Protein AF-A0A2V9KE78-F1 (afdb_monomer)

Radius of gyration: 25.08 Å; Cα contacts (8 Å, |Δi|>4): 1044; chains: 1; bounding box: 70×76×64 Å

Structure (mmCIF, N/CA/C/O backbone):
data_AF-A0A2V9KE78-F1
#
_entry.id   AF-A0A2V9KE78-F1
#
loop_
_atom_site.group_PDB
_atom_site.id
_atom_site.type_symbol
_atom_site.label_atom_id
_atom_site.label_alt_id
_atom_site.label_comp_id
_atom_site.label_asym_id
_atom_site.label_entity_id
_atom_site.label_seq_id
_atom_site.pdbx_PDB_ins_code
_atom_site.Cartn_x
_atom_site.Cartn_y
_atom_site.Cartn_z
_atom_site.occupancy
_atom_site.B_iso_or_equiv
_atom_site.auth_seq_id
_atom_site.auth_comp_id
_atom_site.auth_asym_id
_atom_site.auth_atom_id
_atom_site.pdbx_PDB_model_num
ATOM 1 N N . MET A 1 1 ? -28.188 -42.901 -9.616 1.00 31.20 1 MET A N 1
ATOM 2 C CA . MET A 1 1 ? -26.751 -42.549 -9.505 1.00 31.20 1 MET A CA 1
ATOM 3 C C . MET A 1 1 ? -26.418 -41.649 -10.682 1.00 31.20 1 MET A C 1
ATOM 5 O O . MET A 1 1 ? -27.044 -41.856 -11.708 1.00 31.20 1 MET A O 1
ATOM 9 N N . TRP A 1 2 ? -25.479 -40.709 -10.528 1.00 20.84 2 TRP A N 1
ATOM 10 C CA . TRP A 1 2 ? -25.234 -39.497 -11.347 1.00 20.84 2 TRP A CA 1
ATOM 11 C C . TRP A 1 2 ? -25.947 -38.240 -10.815 1.00 20.84 2 TRP A C 1
ATOM 13 O O . TRP A 1 2 ? -26.880 -37.722 -11.412 1.00 20.84 2 TRP A O 1
ATOM 23 N N . ASN A 1 3 ? -25.471 -37.752 -9.663 1.00 21.59 3 ASN A N 1
ATOM 24 C CA . ASN A 1 3 ? -25.656 -36.365 -9.231 1.00 21.59 3 ASN A CA 1
ATOM 25 C C . ASN A 1 3 ? -24.403 -35.582 -9.642 1.00 21.59 3 ASN A C 1
ATOM 27 O O . ASN A 1 3 ? -23.376 -35.670 -8.971 1.00 21.59 3 ASN A O 1
ATOM 31 N N . ALA A 1 4 ? -24.480 -34.829 -10.738 1.00 22.44 4 ALA A N 1
ATOM 32 C CA . ALA A 1 4 ? -23.492 -33.810 -11.065 1.00 22.44 4 ALA A CA 1
ATOM 33 C C . ALA A 1 4 ? -23.776 -32.571 -10.198 1.00 22.44 4 ALA A C 1
ATOM 35 O O . ALA A 1 4 ? -24.752 -31.857 -10.424 1.00 22.44 4 ALA A O 1
ATOM 36 N N . ARG A 1 5 ? -22.961 -32.339 -9.161 1.00 25.53 5 ARG A N 1
ATOM 37 C CA . ARG A 1 5 ? -22.940 -31.061 -8.433 1.00 25.53 5 ARG A CA 1
ATOM 38 C C . ARG A 1 5 ? -22.118 -30.064 -9.251 1.00 25.53 5 ARG A C 1
ATOM 40 O O . ARG A 1 5 ? -20.962 -30.341 -9.559 1.00 25.53 5 ARG A O 1
ATOM 47 N N . LEU A 1 6 ? -22.726 -28.932 -9.610 1.00 25.61 6 LEU A N 1
ATOM 48 C CA . LEU A 1 6 ? -22.054 -27.814 -10.271 1.00 25.61 6 LEU A CA 1
ATOM 49 C C . LEU A 1 6 ? -20.880 -27.310 -9.415 1.00 25.61 6 LEU A C 1
ATOM 51 O O . LEU A 1 6 ? -21.073 -26.894 -8.275 1.00 25.61 6 LEU A O 1
ATOM 55 N N . GLN A 1 7 ? -19.681 -27.312 -9.993 1.00 30.23 7 GLN A N 1
ATOM 56 C CA . GLN A 1 7 ? -18.521 -26.564 -9.512 1.00 30.23 7 GLN A CA 1
ATOM 57 C C . GLN A 1 7 ? -18.717 -25.094 -9.914 1.00 30.23 7 GLN A C 1
ATOM 59 O O . GLN A 1 7 ? -18.706 -24.761 -11.098 1.00 30.23 7 GLN A O 1
ATOM 64 N N . GLY A 1 8 ? -18.980 -24.214 -8.948 1.00 30.48 8 GLY A N 1
ATOM 65 C CA . GLY A 1 8 ? -19.294 -22.809 -9.211 1.00 30.48 8 GLY A CA 1
ATOM 66 C C . GLY A 1 8 ? -18.047 -21.934 -9.321 1.00 30.48 8 GLY A C 1
ATOM 67 O O . GLY A 1 8 ? -17.665 -21.285 -8.356 1.00 30.48 8 GLY A O 1
ATOM 68 N N . LEU A 1 9 ? -17.427 -21.876 -10.499 1.00 34.25 9 LEU A N 1
ATOM 69 C CA . LEU A 1 9 ? -16.536 -20.774 -10.873 1.00 34.25 9 LEU A CA 1
ATOM 70 C C . LEU A 1 9 ? -17.420 -19.575 -11.257 1.00 34.25 9 LEU A C 1
ATOM 72 O O . LEU A 1 9 ? -18.091 -19.627 -12.286 1.00 34.25 9 LEU A O 1
ATOM 76 N N . VAL A 1 10 ? -17.440 -18.501 -10.465 1.00 34.41 10 VAL A N 1
ATOM 77 C CA . VAL A 1 10 ? -18.216 -17.298 -10.812 1.00 34.41 10 VAL A CA 1
ATOM 78 C C . VAL A 1 10 ? -17.265 -16.182 -11.242 1.00 34.41 10 VAL A C 1
ATOM 80 O O . VAL A 1 10 ? -16.456 -15.692 -10.455 1.00 34.41 10 VAL A O 1
ATOM 83 N N . CYS A 1 11 ? -17.352 -15.786 -12.513 1.00 32.59 11 CYS A N 1
ATOM 84 C CA . CYS A 1 11 ? -16.766 -14.543 -13.005 1.00 32.59 11 CYS A CA 1
ATOM 85 C C . CYS A 1 11 ? -17.841 -13.455 -12.890 1.00 32.59 11 CYS A C 1
ATOM 87 O O . CYS A 1 11 ? -18.810 -13.467 -13.649 1.00 32.59 11 CYS A O 1
ATOM 89 N N . CYS A 1 12 ? -17.714 -12.566 -11.904 1.00 37.28 12 CYS A N 1
ATOM 90 C CA . CYS A 1 12 ? -18.674 -11.485 -11.695 1.00 37.28 12 CYS A CA 1
ATOM 91 C C . CYS A 1 12 ? -18.270 -10.247 -12.508 1.00 37.28 12 CYS A C 1
ATOM 93 O O . CYS A 1 12 ? -17.168 -9.722 -12.349 1.00 37.28 12 CYS A O 1
ATOM 95 N N . LEU A 1 13 ? -19.189 -9.759 -13.342 1.00 32.62 13 LEU A N 1
ATOM 96 C CA . LEU A 1 13 ? -19.214 -8.387 -13.850 1.00 32.62 13 LEU A CA 1
ATOM 97 C C . LEU A 1 13 ? -20.278 -7.645 -13.029 1.00 32.62 13 LEU A C 1
ATOM 99 O O . LEU A 1 13 ? -21.457 -7.983 -13.119 1.00 32.62 13 LEU A O 1
ATOM 103 N N . GLY A 1 14 ? -19.880 -6.693 -12.185 1.00 33.16 14 GLY A N 1
ATOM 104 C CA . GLY A 1 14 ? -20.830 -5.899 -11.403 1.00 33.16 14 GLY A CA 1
ATOM 105 C C . GLY A 1 14 ? -21.524 -4.851 -12.276 1.00 33.16 14 GLY A C 1
ATOM 106 O O . GLY A 1 14 ? -20.882 -3.914 -12.730 1.00 33.16 14 GLY A O 1
ATOM 107 N N . LEU A 1 15 ? -22.833 -4.986 -12.503 1.00 29.09 15 LEU A N 1
ATOM 108 C CA . LEU A 1 15 ? -23.700 -3.919 -13.021 1.00 29.09 15 LEU A CA 1
ATOM 109 C C . LEU A 1 15 ? -24.614 -3.473 -11.877 1.00 29.09 15 LEU A C 1
ATOM 111 O O . LEU A 1 15 ? -25.487 -4.224 -11.444 1.00 29.09 15 LEU A O 1
ATOM 115 N N . ALA A 1 16 ? -24.410 -2.262 -11.361 1.00 31.33 16 ALA A N 1
ATOM 116 C CA . ALA A 1 16 ? -25.295 -1.687 -10.356 1.00 31.33 16 ALA A CA 1
ATOM 117 C C . ALA A 1 16 ? -26.621 -1.260 -11.013 1.00 31.33 16 ALA A C 1
ATOM 119 O O . ALA A 1 16 ? -26.677 -0.251 -11.710 1.00 31.33 16 ALA A O 1
ATOM 120 N N . ALA A 1 17 ? -27.700 -2.009 -10.778 1.00 25.69 17 ALA A N 1
ATOM 121 C CA . ALA A 1 17 ? -29.062 -1.550 -11.042 1.00 25.69 17 ALA A CA 1
ATOM 122 C C . ALA A 1 17 ? -29.681 -1.038 -9.731 1.00 25.69 17 ALA A C 1
ATOM 124 O O . ALA A 1 17 ? -30.037 -1.821 -8.852 1.00 25.69 17 ALA A O 1
ATOM 125 N N . LEU A 1 18 ? -29.802 0.285 -9.596 1.00 30.66 18 LEU A N 1
ATOM 126 C CA . LEU A 1 18 ? -30.592 0.945 -8.555 1.00 30.66 18 LEU A CA 1
ATOM 127 C C . LEU A 1 18 ? -31.941 1.358 -9.154 1.00 30.66 18 LEU A C 1
ATOM 129 O O . LEU A 1 18 ? -31.993 2.145 -10.097 1.00 30.66 18 LEU A O 1
ATOM 133 N N . GLN A 1 19 ? -33.038 0.853 -8.589 1.00 26.00 19 GLN A N 1
ATOM 134 C CA . GLN A 1 19 ? -34.343 1.494 -8.742 1.00 26.00 19 GLN A CA 1
ATOM 135 C C . GLN A 1 19 ? -34.369 2.768 -7.872 1.00 26.00 19 GLN A C 1
ATOM 137 O O . GLN A 1 19 ? -34.029 2.737 -6.693 1.00 26.00 19 GLN A O 1
ATOM 142 N N . ALA A 1 20 ? -34.702 3.884 -8.525 1.00 27.14 20 ALA A N 1
ATOM 143 C CA . ALA A 1 20 ? -34.668 5.291 -8.096 1.00 27.14 20 ALA A CA 1
ATOM 144 C C . ALA A 1 20 ? -35.809 5.659 -7.092 1.00 27.14 20 ALA A C 1
ATOM 146 O O . ALA A 1 20 ? -36.614 4.775 -6.798 1.00 27.14 20 ALA A O 1
ATOM 147 N N . PRO A 1 21 ? -35.991 6.930 -6.628 1.00 41.34 21 PRO A N 1
ATOM 148 C CA . PRO A 1 21 ? -35.309 8.168 -7.041 1.00 41.34 21 PRO A CA 1
ATOM 149 C C . PRO A 1 21 ? -34.905 9.143 -5.914 1.00 41.34 21 PRO A C 1
ATOM 151 O O . PRO A 1 21 ? -35.571 9.244 -4.894 1.00 41.34 21 PRO A O 1
ATOM 154 N N . LEU A 1 22 ? -33.869 9.953 -6.163 1.00 26.33 22 LEU A N 1
ATOM 155 C CA . LEU A 1 22 ? -33.847 11.394 -5.866 1.00 26.33 22 LEU A CA 1
ATOM 156 C C . LEU A 1 22 ? -32.691 12.044 -6.648 1.00 26.33 22 LEU A C 1
ATOM 158 O O . LEU A 1 22 ? -31.555 11.581 -6.634 1.00 26.33 22 LEU A O 1
ATOM 162 N N . ALA A 1 23 ? -33.055 13.074 -7.406 1.00 29.70 23 ALA A N 1
ATOM 163 C CA . ALA A 1 23 ? -32.301 13.735 -8.463 1.00 29.70 23 ALA A CA 1
ATOM 164 C C . ALA A 1 23 ? -30.890 14.202 -8.070 1.00 29.70 23 ALA A C 1
ATOM 166 O O . ALA A 1 23 ? -30.772 14.966 -7.122 1.00 29.70 23 ALA A O 1
ATOM 167 N N . HIS A 1 24 ? -29.874 13.849 -8.871 1.00 26.02 24 HIS A N 1
ATOM 168 C CA . HIS A 1 24 ? -28.640 14.622 -9.076 1.00 26.02 24 HIS A CA 1
ATOM 169 C C . HIS A 1 24 ? -28.128 14.419 -10.523 1.00 26.02 24 HIS A C 1
ATOM 171 O O . HIS A 1 24 ? -27.965 13.292 -10.972 1.00 26.02 24 HIS A O 1
ATOM 177 N N . ALA A 1 25 ? -27.962 15.550 -11.223 1.00 26.11 25 ALA A N 1
ATOM 178 C CA . ALA A 1 25 ? -27.316 15.848 -12.515 1.00 26.11 25 ALA A CA 1
ATOM 179 C C . ALA A 1 25 ? -27.168 14.751 -13.602 1.00 26.11 25 ALA A C 1
ATOM 181 O O . ALA A 1 25 ? -26.420 13.787 -13.469 1.00 26.11 25 ALA A O 1
ATOM 182 N N . ALA A 1 26 ? -27.777 15.003 -14.766 1.00 22.27 26 ALA A N 1
ATOM 183 C CA . ALA A 1 26 ? -27.528 14.274 -16.009 1.00 22.27 26 ALA A CA 1
ATOM 184 C C . ALA A 1 26 ? -26.076 14.461 -16.503 1.00 22.27 26 ALA A C 1
ATOM 186 O O . ALA A 1 26 ? -25.583 15.588 -16.539 1.00 22.27 26 ALA A O 1
ATOM 187 N N . GLY A 1 27 ? -25.426 13.369 -16.934 1.00 26.66 27 GLY A N 1
ATOM 188 C CA . GLY A 1 27 ? -24.167 13.415 -17.694 1.00 26.66 27 GLY A CA 1
ATOM 189 C C . GLY A 1 27 ? -22.901 12.849 -17.032 1.00 26.66 27 GLY A C 1
ATOM 190 O O . GLY A 1 27 ? -21.810 13.258 -17.420 1.00 26.66 27 GLY A O 1
ATOM 191 N N . ARG A 1 28 ? -22.992 11.912 -16.077 1.00 26.03 28 ARG A N 1
ATOM 192 C CA . ARG A 1 28 ? -21.839 11.080 -15.677 1.00 26.03 28 ARG A CA 1
ATOM 193 C C . ARG A 1 28 ? -22.123 9.603 -15.919 1.00 26.03 28 ARG A C 1
ATOM 195 O O . ARG A 1 28 ? -22.999 9.022 -15.289 1.00 26.03 28 ARG A O 1
ATOM 202 N N . ASP A 1 29 ? -21.347 9.025 -16.824 1.00 24.61 29 ASP A N 1
ATOM 203 C CA . ASP A 1 29 ? -21.199 7.585 -16.982 1.00 24.61 29 ASP A CA 1
ATOM 204 C C . ASP A 1 29 ? -20.238 7.095 -15.885 1.00 24.61 29 ASP A C 1
ATOM 206 O O . ASP A 1 29 ? -19.020 7.174 -16.025 1.00 24.61 29 ASP A O 1
ATOM 210 N N . LEU A 1 30 ? -20.778 6.698 -14.730 1.00 33.25 30 LEU A N 1
ATOM 211 C CA . LEU A 1 30 ? -20.028 5.968 -13.703 1.00 33.25 30 LEU A CA 1
ATOM 212 C C . LEU A 1 30 ? -20.276 4.472 -13.914 1.00 33.25 30 LEU A C 1
ATOM 214 O O . LEU A 1 30 ? -20.950 3.810 -13.126 1.00 33.25 30 LEU A O 1
ATOM 218 N N . ALA A 1 31 ? -19.757 3.936 -15.017 1.00 33.19 31 ALA A N 1
ATOM 219 C CA . ALA A 1 31 ? -19.629 2.498 -15.181 1.00 33.19 31 ALA A CA 1
ATOM 220 C C . ALA A 1 31 ? -18.600 1.990 -14.155 1.00 33.19 31 ALA A C 1
ATOM 222 O O . ALA A 1 31 ? -17.396 2.164 -14.331 1.00 33.19 31 ALA A O 1
ATOM 223 N N . LEU A 1 32 ? -19.055 1.377 -13.060 1.00 46.72 32 LEU A N 1
ATOM 224 C CA . LEU A 1 32 ? -18.167 0.700 -12.112 1.00 46.72 32 LEU A CA 1
ATOM 225 C C . LEU A 1 32 ? -17.569 -0.551 -12.787 1.00 46.72 32 LEU A C 1
ATOM 227 O O . LEU A 1 32 ? -18.169 -1.621 -12.808 1.00 46.72 32 LEU A O 1
ATOM 231 N N . THR A 1 33 ? -16.387 -0.397 -13.390 1.00 54.84 33 THR A N 1
ATOM 232 C CA . THR A 1 33 ? -15.659 -1.409 -14.182 1.00 54.84 33 THR A CA 1
ATOM 233 C C . THR A 1 33 ? -14.615 -2.200 -13.377 1.00 54.84 33 THR A C 1
ATOM 235 O O . THR A 1 33 ? -13.541 -2.504 -13.901 1.00 54.84 33 THR A O 1
ATOM 238 N N . TYR A 1 34 ? -14.858 -2.521 -12.101 1.00 68.12 34 TYR A N 1
ATOM 239 C CA . TYR A 1 34 ? -13.939 -3.385 -11.346 1.00 68.12 34 TYR A CA 1
ATOM 240 C C . TYR A 1 34 ? -14.275 -4.865 -11.555 1.00 68.12 34 TYR A C 1
ATOM 242 O O . TYR A 1 34 ? -15.405 -5.314 -11.361 1.00 68.12 34 TYR A O 1
ATOM 250 N N . ARG A 1 35 ? -13.284 -5.634 -12.020 1.00 84.75 35 ARG A N 1
ATOM 251 C CA . ARG A 1 35 ? -13.410 -7.073 -12.302 1.00 84.75 35 ARG A CA 1
ATOM 252 C C . ARG A 1 35 ? -12.697 -7.848 -11.213 1.00 84.75 35 ARG A C 1
ATOM 254 O O . ARG A 1 35 ? -11.595 -7.493 -10.817 1.00 84.75 35 ARG A O 1
ATOM 261 N N . TYR A 1 36 ? -13.287 -8.945 -10.773 1.00 92.19 36 TYR A N 1
ATOM 262 C CA . TYR A 1 36 ? -12.638 -9.847 -9.834 1.00 92.19 36 TYR A CA 1
ATOM 263 C C . TYR A 1 36 ? -13.061 -11.287 -10.099 1.00 92.19 36 TYR A C 1
ATOM 265 O O . TYR A 1 36 ? -14.061 -11.563 -10.767 1.00 92.19 36 TYR A O 1
ATOM 273 N N . ARG A 1 37 ? -12.283 -12.219 -9.561 1.00 93.62 37 ARG A N 1
ATOM 274 C CA . ARG A 1 37 ? -12.645 -13.625 -9.458 1.00 93.62 37 ARG A CA 1
ATOM 275 C C . ARG A 1 37 ? -12.768 -13.987 -7.994 1.00 93.62 37 ARG A C 1
ATOM 277 O O . ARG A 1 37 ? -11.927 -13.608 -7.183 1.00 93.62 37 ARG A O 1
ATOM 284 N N . LEU A 1 38 ? -13.827 -14.712 -7.671 1.00 96.50 38 LEU A N 1
ATOM 285 C CA . LEU A 1 38 ? -14.107 -15.165 -6.321 1.00 96.50 38 LEU A CA 1
ATOM 286 C C . LEU A 1 38 ? -14.182 -16.686 -6.318 1.00 96.50 38 LEU A C 1
ATOM 288 O O . LEU A 1 38 ? -14.845 -17.281 -7.168 1.00 96.50 38 LEU A O 1
ATOM 292 N N . TYR A 1 39 ? -13.518 -17.300 -5.350 1.00 96.06 39 TYR A N 1
ATOM 293 C CA . TYR A 1 39 ? -13.696 -18.701 -5.019 1.00 96.06 39 TYR A CA 1
ATOM 294 C C . TYR A 1 39 ? -14.404 -18.807 -3.680 1.00 96.06 39 TYR A C 1
ATOM 296 O O . TYR A 1 39 ? -13.919 -18.299 -2.667 1.00 96.06 39 TYR A O 1
ATOM 304 N N . VAL A 1 40 ? -15.558 -19.463 -3.695 1.00 96.38 40 VAL A N 1
ATOM 305 C CA . VAL A 1 40 ? -16.359 -19.739 -2.507 1.00 9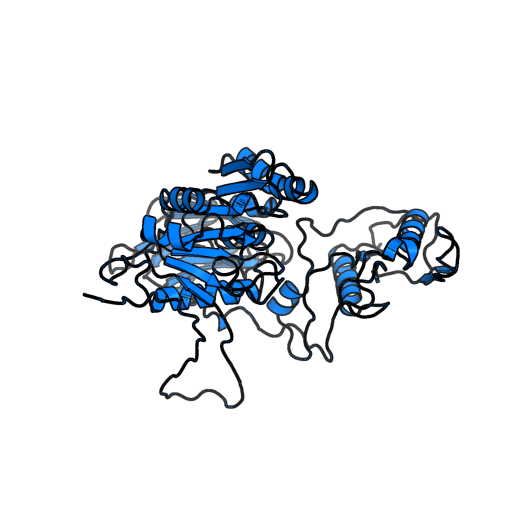6.38 40 VAL A CA 1
ATOM 306 C C . VAL A 1 40 ? -16.242 -21.239 -2.245 1.00 96.38 40 VAL A C 1
ATOM 308 O O . VAL A 1 40 ? -16.635 -22.017 -3.116 1.00 96.38 40 VAL A O 1
ATOM 311 N N . PRO A 1 41 ? -15.678 -21.660 -1.101 1.00 95.06 41 PRO A N 1
ATOM 312 C CA . PRO A 1 41 ? -15.432 -23.069 -0.839 1.00 95.06 41 PRO A CA 1
ATOM 313 C C . PRO A 1 41 ? -16.751 -23.825 -0.678 1.00 95.06 41 PRO A C 1
ATOM 315 O O . PRO A 1 41 ? -17.741 -23.265 -0.200 1.00 95.06 41 PRO A O 1
ATOM 318 N N . ALA A 1 42 ? -16.759 -25.118 -1.000 1.00 92.50 42 ALA A N 1
ATOM 319 C CA . ALA A 1 42 ? -17.974 -25.943 -0.969 1.00 92.50 42 ALA A CA 1
ATOM 320 C C . ALA A 1 42 ? -18.634 -26.026 0.422 1.00 92.50 42 ALA A C 1
ATOM 322 O O . ALA A 1 42 ? -19.816 -26.349 0.537 1.00 92.50 42 ALA A O 1
ATOM 323 N N . SER A 1 43 ? -17.871 -25.740 1.480 1.00 93.75 43 SER A N 1
ATOM 324 C CA . SER A 1 43 ? -18.354 -25.702 2.861 1.00 93.75 43 SER A CA 1
ATOM 325 C C . SER A 1 43 ? -19.141 -24.434 3.216 1.00 93.75 43 SER A C 1
ATOM 327 O O . SER A 1 43 ? -19.764 -24.400 4.275 1.00 93.75 43 SER A O 1
ATOM 329 N N . TYR A 1 44 ? -19.109 -23.386 2.386 1.00 93.94 44 TYR A N 1
ATOM 330 C CA . TYR A 1 44 ? -19.803 -22.133 2.667 1.00 93.94 44 TYR A CA 1
ATOM 331 C C . TYR A 1 44 ? -21.315 -22.256 2.442 1.00 93.94 44 TYR A C 1
ATOM 333 O O . TYR A 1 44 ? -21.780 -22.418 1.316 1.00 93.94 44 TYR A O 1
ATOM 341 N N . ASP A 1 45 ? -22.088 -22.100 3.514 1.00 93.56 45 ASP A N 1
ATOM 342 C CA . ASP A 1 45 ? -23.556 -22.152 3.512 1.00 93.56 45 ASP A CA 1
ATOM 343 C C . ASP A 1 45 ? -24.214 -20.828 3.950 1.00 93.56 45 ASP A C 1
ATOM 345 O O . ASP A 1 45 ? -25.433 -20.741 4.087 1.00 93.56 45 ASP A O 1
ATOM 349 N N . GLY A 1 46 ? -23.411 -19.791 4.209 1.00 92.62 46 GLY A N 1
ATOM 350 C CA . GLY A 1 46 ? -23.890 -18.495 4.690 1.00 92.62 46 GLY A CA 1
ATOM 351 C C . GLY A 1 46 ? -24.381 -18.478 6.143 1.00 92.62 46 GLY A C 1
ATOM 352 O O . GLY A 1 46 ? -24.873 -17.442 6.591 1.00 92.62 46 GLY A O 1
ATOM 353 N N . SER A 1 47 ? -24.231 -19.561 6.914 1.00 95.06 47 SER A N 1
ATOM 354 C CA . SER A 1 47 ? -24.687 -19.629 8.312 1.00 95.06 47 SER A CA 1
ATOM 355 C C . SER A 1 47 ? -23.766 -18.879 9.284 1.00 95.06 47 SER A C 1
ATOM 357 O O . SER A 1 47 ? -24.219 -18.335 10.295 1.00 95.06 47 SER A O 1
ATOM 359 N N . ARG A 1 48 ? -22.467 -18.788 8.968 1.00 95.69 48 ARG A N 1
ATOM 360 C CA . ARG A 1 48 ? -21.439 -18.158 9.813 1.00 95.69 48 ARG A CA 1
ATOM 361 C C . ARG A 1 48 ? -20.479 -17.270 9.012 1.00 95.69 48 ARG A C 1
ATOM 363 O O . ARG A 1 48 ? -20.317 -17.483 7.813 1.00 95.69 48 ARG A O 1
ATOM 370 N N . PRO A 1 49 ? -19.818 -16.288 9.655 1.00 97.06 49 PRO A N 1
ATOM 371 C CA . PRO A 1 49 ? -18.734 -15.543 9.023 1.00 97.06 49 PRO A CA 1
ATOM 372 C C . PRO A 1 49 ? -17.567 -16.456 8.609 1.00 97.06 49 PRO A C 1
ATOM 374 O O . PRO A 1 49 ? -17.147 -17.321 9.385 1.00 97.06 49 PRO A O 1
ATOM 377 N N . TYR A 1 50 ? -17.052 -16.264 7.394 1.00 97.94 50 TYR A N 1
ATOM 378 C CA . TYR A 1 50 ? -15.887 -16.965 6.848 1.00 97.94 50 TYR A CA 1
ATOM 379 C C . TYR A 1 50 ? -14.662 -16.043 6.784 1.00 97.94 50 TYR A C 1
ATOM 381 O O . TYR A 1 50 ? -14.819 -14.832 6.618 1.00 97.94 50 TYR A O 1
ATOM 389 N N . PRO A 1 51 ? -13.442 -16.594 6.906 1.00 98.69 51 PRO A N 1
ATOM 390 C CA . PRO A 1 51 ? -12.235 -15.858 6.557 1.00 98.69 51 PRO A CA 1
ATOM 391 C C . PRO A 1 51 ? -12.214 -15.503 5.060 1.00 98.69 51 PRO A C 1
ATOM 393 O O . PRO A 1 51 ? -12.839 -16.184 4.241 1.00 98.69 51 PRO A O 1
ATOM 396 N N . LEU A 1 52 ? -11.455 -14.464 4.713 1.00 98.81 52 LEU A N 1
ATOM 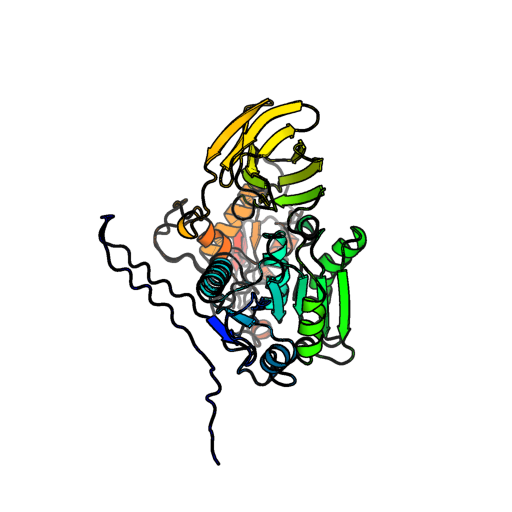397 C CA . LEU A 1 52 ? -11.225 -14.013 3.340 1.00 98.81 52 LEU A CA 1
ATOM 398 C C . LEU A 1 52 ? -9.722 -13.894 3.077 1.00 98.81 52 LEU A C 1
ATOM 400 O O . LEU A 1 52 ? -9.043 -13.151 3.777 1.00 98.81 52 LEU A O 1
ATOM 404 N N . VAL A 1 53 ? -9.214 -14.567 2.047 1.00 98.88 53 VAL A N 1
ATOM 405 C CA . VAL A 1 53 ? -7.870 -14.330 1.499 1.00 98.88 53 VAL A CA 1
ATOM 406 C C . VAL A 1 53 ? -8.007 -13.506 0.228 1.00 98.88 53 VAL A C 1
ATOM 408 O O . VAL A 1 53 ? -8.723 -13.897 -0.692 1.00 98.88 53 VAL A O 1
ATOM 411 N N . VAL A 1 54 ? -7.310 -12.377 0.156 1.00 98.69 54 VAL A N 1
ATOM 412 C CA . VAL A 1 54 ? -7.215 -11.571 -1.060 1.00 98.69 54 VAL A CA 1
ATOM 413 C C . VAL A 1 54 ? -5.878 -11.855 -1.747 1.00 98.69 54 VAL A C 1
ATOM 415 O O . VAL A 1 54 ? -4.826 -11.689 -1.134 1.00 98.69 54 VAL A O 1
ATOM 418 N N . ALA A 1 55 ? -5.923 -12.325 -2.995 1.00 98.19 55 ALA A N 1
ATOM 419 C CA . ALA A 1 55 ? -4.783 -12.811 -3.769 1.00 98.19 55 ALA A CA 1
ATOM 420 C C . ALA A 1 55 ? -4.480 -11.888 -4.965 1.00 98.19 55 ALA A C 1
ATOM 422 O O . ALA A 1 55 ? -5.212 -11.862 -5.962 1.00 98.19 55 ALA A O 1
ATOM 423 N N . LEU A 1 56 ? -3.382 -11.138 -4.860 1.00 98.12 56 LEU A N 1
ATOM 424 C CA . LEU A 1 56 ? -2.957 -10.107 -5.806 1.00 98.12 56 LEU A CA 1
ATOM 425 C C . LEU A 1 56 ? -2.032 -10.682 -6.892 1.00 98.12 56 LEU A C 1
ATOM 427 O O . LEU A 1 56 ? -0.978 -11.255 -6.594 1.00 98.12 56 LEU A O 1
ATOM 431 N N . HIS A 1 57 ? -2.412 -10.563 -8.166 1.00 95.88 57 HIS A N 1
ATOM 432 C CA . HIS A 1 57 ? -1.634 -11.097 -9.291 1.00 95.88 57 HIS A CA 1
ATOM 433 C C . HIS A 1 57 ? -0.351 -10.294 -9.597 1.00 95.88 57 HIS A C 1
ATOM 435 O O . HIS A 1 57 ? -0.183 -9.145 -9.181 1.00 95.88 57 HIS A O 1
ATOM 441 N N . GLY A 1 58 ? 0.556 -10.915 -10.363 1.00 93.38 58 GLY A N 1
ATOM 442 C CA . GLY A 1 58 ? 1.798 -10.306 -10.857 1.00 93.38 58 GLY A CA 1
ATOM 443 C C . GLY A 1 58 ? 1.596 -9.359 -12.050 1.00 93.38 58 GLY A C 1
ATOM 444 O O . GLY A 1 58 ? 0.492 -9.238 -12.572 1.00 93.38 58 GLY A O 1
ATOM 445 N N . THR A 1 59 ? 2.668 -8.711 -12.523 1.00 88.69 59 THR A N 1
ATOM 446 C CA . THR A 1 59 ? 2.626 -7.629 -13.537 1.00 88.69 59 THR A CA 1
ATOM 447 C C . THR A 1 59 ? 1.881 -7.991 -14.825 1.00 88.69 59 THR A C 1
ATOM 449 O O . THR A 1 59 ? 1.210 -7.145 -15.403 1.00 88.69 59 THR A O 1
ATOM 452 N N . THR A 1 60 ? 1.999 -9.237 -15.286 1.00 86.56 60 THR A N 1
ATOM 453 C CA . THR A 1 60 ? 1.362 -9.722 -16.524 1.00 86.56 60 THR A CA 1
ATOM 454 C C . THR A 1 60 ? 0.061 -10.487 -16.275 1.00 86.56 60 THR A C 1
ATOM 456 O O . THR A 1 60 ? -0.468 -11.109 -17.194 1.00 86.56 60 THR A O 1
ATOM 459 N N . GLY A 1 61 ? -0.403 -10.509 -15.026 1.00 90.00 61 GLY A N 1
ATOM 460 C CA . GLY A 1 61 ? -1.594 -11.230 -14.603 1.00 90.00 61 GLY A CA 1
ATOM 461 C C . GLY A 1 61 ? -2.877 -10.407 -14.685 1.00 90.00 61 GLY A C 1
ATOM 462 O O . GLY A 1 61 ? -2.902 -9.271 -15.152 1.00 90.00 61 GLY A O 1
ATOM 463 N N . ASP A 1 62 ? -3.936 -11.033 -14.197 1.00 92.19 62 ASP A N 1
ATOM 464 C CA . ASP A 1 62 ? -5.303 -10.538 -14.091 1.00 92.19 62 ASP A CA 1
ATOM 465 C C . ASP A 1 62 ? -6.031 -11.280 -12.945 1.00 92.19 62 ASP A C 1
ATOM 467 O O . ASP A 1 62 ? -5.448 -12.138 -12.268 1.00 92.19 62 ASP A O 1
ATOM 471 N N . GLN A 1 63 ? -7.332 -11.032 -12.774 1.00 93.75 63 GLN A N 1
ATOM 472 C CA . GLN A 1 63 ? -8.167 -11.697 -11.767 1.00 93.75 63 GLN A CA 1
ATOM 473 C C . GLN A 1 63 ? -8.232 -13.232 -11.906 1.00 93.75 63 GLN A C 1
ATOM 475 O O . GLN A 1 63 ? -8.654 -13.933 -10.990 1.00 93.75 63 GLN A O 1
ATOM 480 N N . ASN A 1 64 ? -7.856 -13.795 -13.058 1.00 93.19 64 ASN A N 1
ATOM 481 C CA . ASN A 1 64 ? -7.892 -15.236 -13.305 1.00 93.19 64 ASN A CA 1
ATOM 482 C C . ASN A 1 64 ? -6.585 -15.938 -12.949 1.00 93.19 64 ASN A C 1
ATOM 484 O O . ASN A 1 64 ? -6.556 -17.168 -12.904 1.00 93.19 64 ASN A O 1
ATOM 488 N N . THR A 1 65 ? -5.511 -15.189 -12.705 1.00 94.25 65 THR A N 1
ATOM 489 C CA . THR A 1 65 ? -4.149 -15.728 -12.647 1.00 94.25 65 THR A CA 1
ATOM 490 C C . THR A 1 65 ? -4.001 -16.852 -11.621 1.00 94.25 65 THR A C 1
ATOM 492 O O . THR A 1 65 ? -3.565 -17.940 -11.988 1.00 94.25 65 THR A O 1
ATOM 495 N N . PHE A 1 66 ? -4.474 -16.660 -10.388 1.00 94.31 66 PHE A N 1
ATOM 496 C CA . PHE A 1 66 ? -4.399 -17.683 -9.332 1.00 94.31 66 PHE A CA 1
ATOM 497 C C . PHE A 1 66 ? -5.262 -18.931 -9.572 1.00 94.31 66 PHE A C 1
ATOM 499 O O . PHE A 1 66 ? -5.146 -19.911 -8.842 1.00 94.31 66 PHE A O 1
ATOM 506 N N . PHE A 1 67 ? -6.133 -18.908 -10.579 1.00 92.31 67 PHE A N 1
ATOM 507 C CA . PHE A 1 67 ? -7.134 -19.948 -10.796 1.00 92.31 67 PHE A CA 1
ATOM 508 C C . PHE A 1 67 ? -7.109 -20.572 -12.195 1.00 92.31 67 PHE A C 1
ATOM 510 O O . PHE A 1 67 ? -7.843 -21.525 -12.448 1.00 92.31 67 PHE A O 1
ATOM 517 N N . ALA A 1 68 ? -6.344 -20.009 -13.127 1.00 90.94 68 ALA A N 1
ATOM 518 C CA . ALA A 1 68 ? -6.298 -20.468 -14.512 1.00 90.94 68 ALA A CA 1
ATOM 519 C C . ALA A 1 68 ? -4.885 -20.494 -15.103 1.00 90.94 68 ALA A C 1
ATOM 521 O O . ALA A 1 68 ? -4.676 -21.163 -16.111 1.00 90.94 68 ALA A O 1
ATOM 522 N N . ASN A 1 69 ? -3.910 -19.794 -14.514 1.00 91.94 69 ASN A N 1
ATOM 523 C CA . ASN A 1 69 ? -2.554 -19.785 -15.048 1.00 91.94 69 ASN A CA 1
ATOM 524 C C . ASN A 1 69 ? -1.803 -21.058 -14.611 1.00 91.94 69 ASN A C 1
ATOM 526 O O . ASN A 1 69 ? -1.568 -21.218 -13.414 1.00 91.94 69 ASN A O 1
ATOM 530 N N . PRO A 1 70 ? -1.343 -21.922 -15.538 1.00 90.75 70 PRO A N 1
ATOM 531 C CA . PRO A 1 70 ? -0.695 -23.190 -15.192 1.00 90.75 70 PRO A CA 1
ATOM 532 C C . PRO A 1 70 ? 0.503 -23.062 -14.243 1.00 90.75 70 PRO A C 1
ATOM 534 O O . PRO A 1 70 ? 0.746 -23.966 -13.450 1.00 90.75 70 PRO A O 1
ATOM 537 N N . LYS A 1 71 ? 1.220 -21.928 -14.261 1.00 89.44 71 LYS A N 1
ATOM 538 C CA . LYS A 1 71 ? 2.354 -21.680 -13.352 1.00 89.44 71 LYS A CA 1
ATOM 539 C C . LYS A 1 71 ? 1.950 -21.591 -11.872 1.00 89.44 71 LYS A C 1
ATOM 541 O O . LYS A 1 71 ? 2.804 -21.751 -11.013 1.00 89.44 71 LYS A O 1
ATOM 546 N N . TYR A 1 72 ? 0.673 -21.336 -11.587 1.00 89.94 72 TYR A N 1
ATOM 547 C CA . TYR A 1 72 ? 0.109 -21.170 -10.240 1.00 89.94 72 TYR A CA 1
ATOM 548 C C . TYR A 1 72 ? -0.722 -22.384 -9.802 1.00 89.94 72 TYR A C 1
ATOM 550 O O . TYR A 1 72 ? -1.220 -22.421 -8.682 1.00 89.94 72 TYR A O 1
ATOM 558 N N . LEU A 1 73 ? -0.911 -23.372 -10.682 1.00 85.94 73 LEU A N 1
ATOM 559 C CA . LEU A 1 73 ? -1.826 -24.496 -10.458 1.00 85.94 73 LEU A CA 1
ATOM 560 C C . LEU A 1 73 ? -1.114 -25.788 -10.035 1.00 85.94 73 LEU A C 1
ATOM 562 O O . LEU A 1 73 ? -1.730 -26.848 -10.059 1.00 85.94 73 LEU A O 1
ATOM 566 N N . ILE A 1 74 ? 0.159 -25.708 -9.626 1.00 79.06 74 ILE A N 1
ATOM 567 C CA . ILE A 1 74 ? 0.888 -26.852 -9.048 1.00 79.06 74 ILE A CA 1
ATOM 568 C C . ILE A 1 74 ? 0.191 -27.303 -7.756 1.00 79.06 74 ILE A C 1
ATOM 570 O O . ILE A 1 74 ? -0.126 -28.479 -7.605 1.00 79.06 74 ILE A O 1
ATOM 574 N N . GLN A 1 75 ? -0.105 -26.352 -6.866 1.00 81.62 75 GLN A N 1
ATOM 575 C CA . GLN A 1 75 ? -1.008 -26.523 -5.729 1.00 81.62 75 GLN A CA 1
ATOM 576 C C . GLN A 1 75 ? -1.992 -25.347 -5.713 1.00 81.62 75 GLN A C 1
ATOM 578 O O . GLN A 1 75 ? -1.660 -24.269 -5.214 1.00 81.62 75 GLN A O 1
ATOM 583 N N . PRO A 1 76 ? -3.179 -25.510 -6.325 1.00 86.31 76 PRO A N 1
ATOM 584 C CA . PRO A 1 76 ? -4.099 -24.405 -6.540 1.00 86.31 76 PRO A CA 1
ATOM 585 C C . PRO A 1 76 ? -4.585 -23.795 -5.226 1.00 86.31 76 PRO A C 1
ATOM 587 O O . PRO A 1 76 ? -5.032 -24.507 -4.328 1.00 86.31 76 PRO A O 1
ATOM 590 N N . ILE A 1 77 ? -4.640 -22.463 -5.166 1.00 93.12 77 ILE A N 1
ATOM 591 C CA . ILE A 1 77 ? -5.235 -21.747 -4.027 1.00 93.12 77 ILE A CA 1
ATOM 592 C C . ILE A 1 77 ? -6.704 -22.150 -3.786 1.00 93.12 77 ILE A C 1
ATOM 594 O O . ILE A 1 77 ? -7.183 -22.091 -2.662 1.00 93.12 77 ILE A O 1
ATOM 598 N N . ALA A 1 78 ? -7.411 -22.602 -4.828 1.00 92.12 78 ALA A N 1
ATOM 599 C CA . ALA A 1 78 ? -8.767 -23.142 -4.731 1.00 92.12 78 ALA A CA 1
ATOM 600 C C . ALA A 1 78 ? -8.841 -24.433 -3.895 1.00 92.12 78 ALA A C 1
ATOM 602 O O . ALA A 1 78 ? -9.773 -24.602 -3.117 1.00 92.12 78 ALA A O 1
ATOM 603 N N . ALA A 1 79 ? -7.843 -25.317 -4.007 1.00 92.31 79 ALA A N 1
ATOM 604 C CA . ALA A 1 79 ? -7.790 -26.532 -3.196 1.00 92.31 79 ALA A CA 1
ATOM 605 C C . ALA A 1 79 ? -7.545 -26.184 -1.720 1.00 92.31 79 ALA A C 1
ATOM 607 O O . ALA A 1 79 ? -8.264 -26.664 -0.850 1.00 92.31 79 ALA A O 1
ATOM 608 N N . ALA A 1 80 ? -6.615 -25.259 -1.451 1.00 94.88 80 ALA A N 1
ATOM 609 C CA . ALA A 1 80 ? -6.400 -24.720 -0.107 1.00 94.88 80 ALA A CA 1
ATOM 610 C C . ALA A 1 80 ? -7.662 -24.039 0.457 1.00 94.88 80 ALA A C 1
ATOM 612 O O . ALA A 1 80 ? -7.948 -24.123 1.650 1.00 94.88 80 ALA A O 1
ATOM 613 N N . ALA A 1 81 ? -8.441 -23.377 -0.401 1.00 94.81 81 ALA A N 1
ATOM 614 C CA . ALA A 1 81 ? -9.682 -22.728 -0.010 1.00 94.81 81 ALA A CA 1
ATOM 615 C C . ALA A 1 81 ? -10.746 -23.722 0.478 1.00 94.81 81 ALA A C 1
ATOM 617 O O . ALA A 1 81 ? -11.391 -23.470 1.499 1.00 94.81 81 ALA A O 1
ATOM 618 N N . ASP A 1 82 ? -10.908 -24.849 -0.221 1.00 95.56 82 ASP A N 1
ATOM 619 C CA . ASP A 1 82 ? -11.814 -25.923 0.193 1.00 95.56 82 ASP A CA 1
ATOM 620 C C . ASP A 1 82 ? -11.333 -26.634 1.459 1.00 95.56 82 ASP A C 1
ATOM 622 O O . ASP A 1 82 ? -12.132 -26.805 2.382 1.00 95.56 82 ASP A O 1
ATOM 626 N N . GLU A 1 83 ? -10.044 -26.986 1.519 1.00 96.31 83 GLU A N 1
ATOM 627 C CA . GLU A 1 83 ? -9.400 -27.649 2.665 1.00 96.31 83 GLU A CA 1
ATOM 628 C C . GLU A 1 83 ? -9.651 -26.869 3.965 1.00 96.31 83 GLU A C 1
ATOM 630 O O . GLU A 1 83 ? -10.088 -27.421 4.975 1.00 96.31 83 GLU A O 1
ATOM 635 N N . HIS A 1 84 ? -9.437 -25.550 3.920 1.00 96.81 84 HIS A N 1
ATOM 636 C CA . HIS A 1 84 ? -9.460 -24.698 5.109 1.00 96.81 84 HIS A CA 1
ATOM 637 C C . HIS A 1 84 ? -10.768 -23.927 5.319 1.00 96.81 84 HIS A C 1
ATOM 639 O O . HIS A 1 84 ? -10.921 -23.213 6.316 1.00 96.81 84 HIS A O 1
ATOM 645 N N . GLY A 1 85 ? -11.724 -24.042 4.394 1.00 96.44 85 GLY A N 1
ATOM 646 C C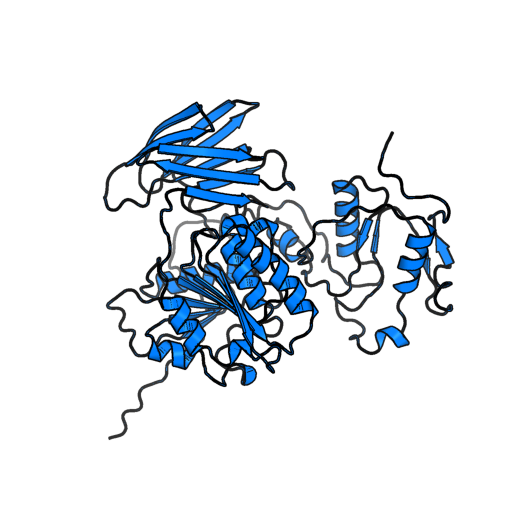A . GLY A 1 85 ? -12.990 -23.313 4.450 1.00 96.44 85 GLY A CA 1
ATOM 647 C C . GLY A 1 85 ? -12.791 -21.795 4.470 1.00 96.44 85 GLY A C 1
ATOM 648 O O . GLY A 1 85 ? -13.243 -21.114 5.396 1.00 96.44 85 GLY A O 1
ATOM 649 N N . VAL A 1 86 ? -12.117 -21.265 3.449 1.00 98.12 86 VAL A N 1
ATOM 650 C CA . VAL A 1 86 ? -11.830 -19.833 3.281 1.00 98.12 86 VAL A CA 1
ATOM 651 C C . VAL A 1 86 ? -12.282 -19.331 1.914 1.00 98.12 86 VAL A C 1
ATOM 653 O O . VAL A 1 86 ? -12.154 -20.030 0.916 1.00 98.12 86 VAL A O 1
ATOM 656 N N . ILE A 1 87 ? -12.836 -18.119 1.861 1.00 98.38 87 ILE A N 1
ATOM 657 C CA . ILE A 1 87 ? -13.181 -17.468 0.591 1.00 98.38 87 ILE A CA 1
ATOM 658 C C . ILE A 1 87 ? -11.915 -16.825 0.018 1.00 98.38 87 ILE A C 1
ATOM 660 O O . ILE A 1 87 ? -11.155 -16.203 0.759 1.00 98.38 87 ILE A O 1
ATOM 664 N N . VAL A 1 88 ? -11.695 -16.943 -1.292 1.00 98.38 88 VAL A N 1
ATOM 665 C CA . VAL A 1 88 ? -10.547 -16.325 -1.975 1.00 98.38 88 VAL A CA 1
ATOM 666 C C . VAL A 1 88 ? -11.030 -15.302 -2.992 1.00 98.38 88 VAL A C 1
ATOM 668 O O . VAL A 1 88 ? -11.750 -15.649 -3.926 1.00 98.38 88 VAL A O 1
ATOM 671 N N . LEU A 1 89 ? -10.598 -14.054 -2.843 1.00 97.75 89 LEU A N 1
ATOM 672 C CA . LEU A 1 89 ? -10.837 -12.964 -3.786 1.00 97.75 89 LEU A CA 1
ATOM 673 C C . LEU A 1 89 ? -9.556 -12.669 -4.571 1.00 97.75 89 LEU A C 1
ATOM 675 O O . LEU A 1 89 ? -8.519 -12.423 -3.973 1.00 97.75 89 LEU A O 1
ATOM 679 N N . SER A 1 90 ? -9.625 -12.618 -5.898 1.00 96.94 90 SER A N 1
ATOM 680 C CA . SER A 1 90 ? -8.547 -12.105 -6.750 1.00 96.94 90 SER A CA 1
ATOM 681 C C . SER A 1 90 ? -9.082 -10.951 -7.603 1.00 96.94 90 SER A C 1
ATOM 683 O O . SER A 1 90 ? -9.861 -11.200 -8.523 1.00 96.94 90 SER A O 1
ATOM 685 N N . PRO A 1 91 ? -8.761 -9.685 -7.281 1.00 94.62 91 PRO A N 1
ATOM 686 C CA . PRO A 1 91 ? -9.178 -8.529 -8.079 1.00 94.62 91 PRO A CA 1
ATOM 687 C C . PRO A 1 91 ? -8.365 -8.392 -9.378 1.00 94.62 91 PRO A C 1
ATOM 689 O O . PRO A 1 91 ? -7.325 -9.030 -9.535 1.00 94.62 91 PRO A O 1
ATOM 692 N N . TYR A 1 92 ? -8.827 -7.553 -10.310 1.00 90.31 92 TYR A N 1
ATOM 693 C CA . TYR A 1 92 ? -8.140 -7.269 -11.577 1.00 90.31 92 TYR A CA 1
ATOM 694 C C . TYR A 1 92 ? -7.029 -6.222 -11.441 1.00 90.31 92 TYR A C 1
ATOM 696 O O . TYR A 1 92 ? -6.127 -6.187 -12.274 1.00 90.31 92 TYR A O 1
ATOM 704 N N . GLY A 1 93 ? -7.104 -5.308 -10.468 1.00 84.31 93 GLY A N 1
ATOM 705 C CA . GLY A 1 93 ? -6.017 -4.365 -10.155 1.00 84.31 93 GLY A CA 1
ATOM 706 C C . GLY A 1 93 ? -5.652 -3.390 -11.286 1.00 84.31 93 GLY A C 1
ATOM 707 O O . GLY A 1 93 ? -4.671 -2.655 -11.185 1.00 84.31 93 GLY A O 1
ATOM 708 N N . ARG A 1 94 ? -6.437 -3.376 -12.373 1.00 82.81 94 ARG A N 1
ATOM 709 C CA . ARG A 1 94 ? -6.284 -2.535 -13.572 1.00 82.81 94 ARG A CA 1
ATOM 710 C C . ARG A 1 94 ? -4.908 -2.634 -14.248 1.00 82.81 94 ARG A C 1
ATOM 712 O O . ARG A 1 94 ? -4.427 -1.651 -14.818 1.00 82.81 94 ARG A O 1
ATOM 719 N N . GLY A 1 95 ? -4.330 -3.839 -14.266 1.00 81.50 95 GLY A N 1
ATOM 720 C CA . GLY A 1 95 ? -3.085 -4.153 -14.975 1.00 81.50 95 GLY A CA 1
ATOM 721 C C . GLY A 1 95 ? -1.824 -3.870 -14.142 1.00 81.50 95 GLY A C 1
ATOM 722 O O . GLY A 1 95 ? -1.833 -4.094 -12.932 1.00 81.50 95 GLY A O 1
ATOM 723 N N . PRO A 1 96 ? -0.714 -3.407 -14.750 1.00 80.75 96 PRO A N 1
ATOM 724 C CA . PRO A 1 96 ? 0.581 -3.288 -14.078 1.00 80.75 96 PRO A CA 1
ATOM 725 C C . PRO A 1 96 ? 0.709 -2.011 -13.217 1.00 80.75 96 PRO A C 1
ATOM 727 O O . PRO A 1 96 ? 1.636 -1.230 -13.405 1.00 80.75 96 PRO A O 1
ATOM 730 N N . ARG A 1 97 ? -0.228 -1.774 -12.287 1.00 78.31 97 ARG A N 1
ATOM 731 C CA . ARG A 1 97 ? -0.298 -0.549 -11.453 1.00 78.31 97 ARG A CA 1
ATOM 732 C C . ARG A 1 97 ? 0.310 -0.687 -10.056 1.00 78.31 97 ARG A C 1
ATOM 734 O O . ARG A 1 97 ? 0.116 0.183 -9.215 1.00 78.31 97 ARG A O 1
ATOM 741 N N . GLU A 1 98 ? 0.991 -1.800 -9.776 1.00 82.94 98 GLU A N 1
ATOM 742 C CA . GLU A 1 98 ? 1.582 -2.101 -8.458 1.00 82.94 98 GLU A CA 1
ATOM 743 C C . GLU A 1 98 ? 0.590 -2.000 -7.284 1.00 82.94 98 GLU A C 1
ATOM 745 O O . GLU A 1 98 ? 0.995 -1.777 -6.145 1.00 82.94 98 GLU A O 1
ATOM 750 N N . TRP A 1 99 ? -0.708 -2.185 -7.561 1.00 88.44 99 TRP A N 1
ATOM 751 C CA . TRP A 1 99 ? -1.787 -2.098 -6.571 1.00 88.44 99 TRP A CA 1
ATOM 752 C C . TRP A 1 99 ? -1.873 -0.735 -5.874 1.00 88.44 99 TRP A C 1
ATOM 754 O O . TRP A 1 99 ? -2.146 -0.666 -4.680 1.00 88.44 99 TRP A O 1
ATOM 764 N N . ARG A 1 100 ? -1.637 0.342 -6.634 1.00 82.06 100 ARG A N 1
ATOM 765 C CA . ARG A 1 100 ? -1.733 1.743 -6.197 1.00 82.06 100 ARG A CA 1
ATOM 766 C C . ARG A 1 100 ? -2.861 2.472 -6.907 1.00 82.06 100 ARG A C 1
ATOM 768 O O . ARG A 1 100 ? -3.313 2.014 -7.959 1.00 82.06 100 ARG A O 1
ATOM 775 N N . GLY A 1 101 ? -3.283 3.605 -6.345 1.00 78.25 101 GLY A N 1
ATOM 776 C CA . GLY A 1 101 ? -4.212 4.535 -6.988 1.00 78.25 101 GLY A CA 1
ATOM 777 C C . GLY A 1 101 ? -5.456 3.818 -7.505 1.00 78.25 101 GLY A C 1
ATOM 778 O O . GLY A 1 101 ? -6.209 3.232 -6.728 1.00 78.25 101 GLY A O 1
ATOM 779 N N . THR A 1 102 ? -5.658 3.790 -8.822 1.00 78.06 102 THR A N 1
ATOM 780 C CA . THR A 1 102 ? -6.830 3.105 -9.394 1.00 78.06 102 THR A CA 1
ATOM 781 C C . THR A 1 102 ? -6.825 1.583 -9.217 1.00 78.06 102 THR A C 1
ATOM 783 O O . THR A 1 102 ? -7.904 0.992 -9.193 1.00 78.06 102 THR A O 1
ATOM 786 N N . GLY A 1 103 ? -5.665 0.933 -9.086 1.00 83.00 103 GLY A N 1
ATOM 787 C CA . GLY A 1 103 ? -5.569 -0.500 -8.778 1.00 83.00 103 GLY A CA 1
ATOM 788 C C . GLY A 1 103 ? -5.872 -0.821 -7.309 1.00 83.00 103 GLY A C 1
ATOM 789 O O . GLY A 1 103 ? -6.453 -1.861 -7.011 1.00 83.00 103 GLY A O 1
ATOM 790 N N . GLU A 1 104 ? -5.529 0.093 -6.401 1.00 85.94 104 GLU A N 1
ATOM 791 C CA . GLU A 1 104 ? -5.883 0.017 -4.977 1.00 85.94 104 GLU A CA 1
ATOM 792 C C . GLU A 1 104 ? -7.389 0.240 -4.760 1.00 85.94 104 GLU A C 1
ATOM 794 O O . GLU A 1 104 ? -8.038 -0.496 -4.018 1.00 85.94 104 GLU A O 1
ATOM 799 N N . LEU A 1 105 ? -7.968 1.210 -5.472 1.00 80.38 105 LEU A N 1
ATOM 800 C CA . LEU A 1 105 ? -9.415 1.432 -5.512 1.00 80.38 105 LEU A CA 1
ATOM 801 C C . LEU A 1 105 ? -10.172 0.170 -5.950 1.00 80.38 105 LEU A C 1
ATOM 803 O O . LEU A 1 105 ? -11.091 -0.257 -5.260 1.00 80.38 105 LEU A O 1
ATOM 807 N N . ASP A 1 106 ? -9.737 -0.467 -7.043 1.00 83.88 106 ASP A N 1
ATOM 808 C CA . ASP A 1 106 ? -10.329 -1.704 -7.585 1.00 83.88 106 ASP A CA 1
ATOM 809 C C . ASP A 1 106 ? -10.344 -2.839 -6.543 1.00 83.88 106 ASP A C 1
ATOM 811 O O . ASP A 1 106 ? -11.328 -3.568 -6.399 1.00 83.88 106 ASP A O 1
ATOM 815 N N . LEU A 1 107 ? -9.258 -2.955 -5.771 1.00 89.94 107 LEU A N 1
ATOM 816 C CA . LEU A 1 107 ? -9.143 -3.888 -4.653 1.00 89.94 107 LEU A CA 1
ATOM 817 C C . LEU A 1 107 ? -10.198 -3.602 -3.573 1.00 89.94 107 LEU A C 1
ATOM 819 O O . LEU A 1 107 ? -10.914 -4.521 -3.167 1.00 89.94 107 LEU A O 1
ATOM 823 N N . PHE A 1 108 ? -10.315 -2.355 -3.111 1.00 88.62 108 PHE A N 1
ATOM 824 C CA . PHE A 1 108 ? -11.264 -2.007 -2.050 1.00 88.62 108 PHE A CA 1
ATOM 825 C C . PHE A 1 108 ? -12.722 -2.087 -2.494 1.00 88.62 108 PHE A C 1
ATOM 827 O O . PHE A 1 108 ? -13.563 -2.535 -1.714 1.00 88.62 108 PHE A O 1
ATOM 834 N N . GLU A 1 109 ? -13.020 -1.731 -3.742 1.00 83.62 109 GLU A N 1
ATOM 835 C CA . GLU A 1 109 ? -14.339 -1.909 -4.347 1.00 83.62 109 GLU A CA 1
ATOM 836 C C . GLU A 1 109 ? -14.733 -3.394 -4.384 1.00 83.62 109 GLU A C 1
ATOM 838 O O . GLU A 1 109 ? -15.803 -3.772 -3.897 1.00 83.62 109 GLU A O 1
ATOM 843 N N . ALA A 1 110 ? -13.833 -4.265 -4.855 1.00 87.69 110 ALA A N 1
ATOM 844 C CA . ALA A 1 110 ? -14.066 -5.707 -4.874 1.00 87.69 110 ALA A CA 1
ATOM 845 C C . ALA A 1 110 ? -14.240 -6.285 -3.457 1.00 87.69 110 ALA A C 1
ATOM 847 O O . ALA A 1 110 ? -15.136 -7.097 -3.216 1.00 87.69 110 ALA A O 1
ATOM 848 N N . MET A 1 111 ? -13.428 -5.848 -2.488 1.00 91.81 111 MET A N 1
ATOM 849 C CA . MET A 1 111 ? -13.575 -6.257 -1.088 1.00 91.81 111 MET A CA 1
ATOM 850 C C . MET A 1 111 ? -14.908 -5.796 -0.488 1.00 91.81 111 MET A C 1
ATOM 852 O O . MET A 1 111 ? -15.552 -6.565 0.229 1.00 91.81 111 MET A O 1
ATOM 856 N N . ALA A 1 112 ? -15.336 -4.562 -0.761 1.00 87.00 112 ALA A N 1
ATOM 857 C CA . ALA A 1 112 ? -16.605 -4.028 -0.278 1.00 87.00 112 ALA A CA 1
ATOM 858 C C . ALA A 1 112 ? -17.795 -4.821 -0.837 1.00 87.00 112 ALA A C 1
ATOM 860 O O . ALA A 1 112 ? -18.700 -5.178 -0.078 1.00 87.00 112 ALA A O 1
ATOM 861 N N . GLU A 1 113 ? -17.765 -5.161 -2.126 1.00 85.88 113 GLU A N 1
ATOM 862 C CA . GLU A 1 113 ? -18.803 -5.976 -2.758 1.00 85.88 113 GLU A CA 1
ATOM 863 C C . GLU A 1 113 ? -18.845 -7.398 -2.180 1.00 85.88 113 GLU A C 1
ATOM 865 O O . GLU A 1 113 ? -19.911 -7.888 -1.801 1.00 85.88 113 GLU A O 1
ATOM 870 N N . VAL A 1 114 ? -17.689 -8.043 -1.986 1.00 88.56 114 VAL A N 1
ATOM 871 C CA . VAL A 1 114 ? -17.633 -9.365 -1.339 1.00 88.56 114 VAL A CA 1
ATOM 872 C C . VAL A 1 114 ? -18.181 -9.313 0.089 1.00 88.56 114 VAL A C 1
ATOM 874 O O . VAL A 1 114 ? -18.935 -10.197 0.481 1.00 88.56 114 VAL A O 1
ATOM 877 N N . ARG A 1 115 ? -17.871 -8.272 0.870 1.00 88.81 115 ARG A N 1
ATOM 878 C CA . ARG A 1 115 ? -18.379 -8.125 2.249 1.00 88.81 115 ARG A CA 1
ATOM 879 C C . ARG A 1 115 ? -19.875 -7.817 2.321 1.00 88.81 115 ARG A C 1
ATOM 881 O O . ARG A 1 115 ? -20.492 -8.097 3.346 1.00 88.81 115 ARG A O 1
ATOM 888 N N . ARG A 1 116 ? -20.457 -7.239 1.267 1.00 88.75 116 ARG A N 1
ATOM 889 C CA . ARG A 1 116 ? -21.912 -7.057 1.135 1.00 88.75 116 ARG A CA 1
ATOM 890 C C . ARG A 1 116 ? -22.615 -8.368 0.799 1.00 88.75 116 ARG A C 1
ATOM 892 O O . ARG A 1 116 ? -23.679 -8.642 1.345 1.00 88.75 116 ARG A O 1
ATOM 899 N N . SER A 1 117 ? -22.012 -9.155 -0.086 1.00 89.62 117 SER A N 1
ATOM 900 C CA . SER A 1 117 ? -22.622 -10.359 -0.654 1.00 89.62 117 SER A CA 1
ATOM 901 C C . SER A 1 117 ? -22.360 -11.627 0.170 1.00 89.62 117 SER A C 1
ATOM 903 O O . SER A 1 117 ? -23.136 -12.577 0.100 1.00 89.62 117 SER A O 1
ATOM 905 N N . TYR A 1 118 ? -21.311 -11.640 0.998 1.00 92.81 118 TYR A N 1
ATOM 906 C CA . TYR A 1 118 ? -20.903 -12.787 1.808 1.00 92.81 118 TYR A CA 1
ATOM 907 C C . TYR A 1 118 ? -20.652 -12.382 3.261 1.00 92.81 118 TYR A C 1
ATOM 909 O O . TYR A 1 118 ? -20.084 -11.334 3.564 1.00 92.81 118 TYR A O 1
ATOM 917 N N . ARG A 1 119 ? -21.026 -13.262 4.195 1.00 96.75 119 ARG A N 1
ATOM 918 C CA . ARG A 1 119 ? -20.659 -13.131 5.614 1.00 96.75 119 ARG A CA 1
ATOM 919 C C . ARG A 1 119 ? -19.152 -13.339 5.786 1.00 96.75 119 ARG A C 1
ATOM 921 O O . ARG A 1 119 ? -18.707 -14.474 5.933 1.00 96.75 119 ARG A O 1
ATOM 928 N N . ILE A 1 120 ? -18.385 -12.255 5.793 1.00 97.62 120 ILE A N 1
ATOM 929 C CA . ILE A 1 120 ? -16.937 -12.265 6.045 1.00 97.62 120 ILE A CA 1
ATOM 930 C C . ILE A 1 120 ? -16.652 -11.888 7.504 1.00 97.62 120 ILE A C 1
ATOM 932 O O . ILE A 1 120 ? -17.242 -10.943 8.028 1.00 97.62 120 ILE A O 1
ATOM 936 N N . ASP A 1 121 ? -15.750 -12.616 8.164 1.00 97.69 121 ASP A N 1
ATOM 937 C CA . ASP A 1 121 ? -15.220 -12.246 9.482 1.00 97.69 121 ASP A CA 1
ATOM 938 C C . ASP A 1 121 ? -14.223 -11.078 9.314 1.00 97.69 121 ASP A C 1
ATOM 940 O O . ASP A 1 121 ? -13.163 -11.271 8.711 1.00 97.69 121 ASP A O 1
ATOM 944 N N . PRO A 1 122 ? -14.526 -9.865 9.820 1.00 94.25 122 PRO A N 1
ATOM 945 C CA . PRO A 1 122 ? -13.673 -8.690 9.632 1.00 94.25 122 PRO A CA 1
ATOM 946 C C . PRO A 1 122 ? -12.318 -8.800 10.343 1.00 94.25 122 PRO A C 1
ATOM 948 O O . PRO A 1 122 ? -11.418 -8.023 10.040 1.00 94.25 122 PRO A O 1
ATOM 951 N N . ASP A 1 123 ? -12.151 -9.746 11.270 1.00 97.50 123 ASP A N 1
ATOM 952 C CA . ASP A 1 123 ? -10.878 -9.985 11.953 1.00 97.50 123 ASP A CA 1
ATOM 953 C C . ASP A 1 123 ? -10.085 -11.142 11.331 1.00 97.50 123 ASP A C 1
ATOM 955 O O . ASP A 1 123 ? -9.056 -11.547 11.876 1.00 97.50 123 ASP A O 1
ATOM 959 N N . ARG A 1 124 ? -10.561 -11.686 10.205 1.00 98.56 124 ARG A N 1
ATOM 960 C CA . ARG A 1 124 ? -9.923 -12.768 9.444 1.00 98.56 124 ARG A CA 1
ATOM 961 C C . ARG A 1 124 ? -9.916 -12.459 7.946 1.00 98.56 124 ARG A C 1
ATOM 963 O O . ARG A 1 124 ? -10.325 -13.278 7.122 1.00 98.56 124 ARG A O 1
ATOM 970 N N . VAL A 1 125 ? -9.469 -11.253 7.616 1.00 98.69 125 VAL A N 1
ATOM 971 C CA . VAL A 1 125 ? -9.157 -10.834 6.247 1.00 98.69 125 VAL A CA 1
ATOM 972 C C . VAL A 1 125 ? -7.642 -10.858 6.084 1.00 98.69 125 VAL A C 1
ATOM 974 O O . VAL A 1 125 ? -6.924 -10.298 6.907 1.00 98.69 125 VAL A O 1
ATOM 977 N N . TYR A 1 126 ? -7.155 -11.519 5.046 1.00 98.88 126 TYR A N 1
ATOM 978 C CA . TYR A 1 126 ? -5.738 -11.778 4.814 1.00 98.88 126 TYR A CA 1
ATOM 979 C C . TYR A 1 126 ? -5.334 -11.300 3.428 1.00 98.88 126 TYR A C 1
ATOM 981 O O . TYR A 1 126 ? -6.162 -11.280 2.515 1.00 98.88 126 TYR A O 1
ATOM 989 N N . LEU A 1 127 ? -4.058 -10.967 3.261 1.00 98.56 127 LEU A N 1
ATOM 990 C CA . LEU A 1 127 ? -3.530 -10.471 1.996 1.00 98.56 127 LEU A CA 1
ATOM 991 C C . LEU A 1 127 ? -2.319 -11.292 1.553 1.00 98.56 127 LEU A C 1
ATOM 993 O O . LEU A 1 127 ? -1.413 -11.575 2.333 1.00 98.56 127 LEU A O 1
ATOM 997 N N . THR A 1 128 ? -2.298 -11.691 0.291 1.00 98.69 128 THR A N 1
ATOM 998 C CA . THR A 1 128 ? -1.154 -12.352 -0.338 1.00 98.69 128 THR A CA 1
ATOM 999 C C . THR A 1 128 ? -1.087 -11.963 -1.805 1.00 98.69 128 THR A C 1
ATOM 1001 O O . THR A 1 128 ? -2.055 -11.476 -2.386 1.00 98.69 128 THR A O 1
ATOM 1004 N N . GLY A 1 129 ? 0.053 -12.193 -2.437 1.00 97.69 129 GLY A N 1
ATOM 1005 C CA . GLY A 1 129 ? 0.205 -11.918 -3.851 1.00 97.69 129 GLY A CA 1
ATOM 1006 C C . GLY A 1 129 ? 1.583 -12.271 -4.359 1.00 97.69 129 GLY A C 1
ATOM 1007 O O . GLY A 1 129 ? 2.517 -12.435 -3.579 1.00 97.69 129 GLY A O 1
ATOM 1008 N N . HIS A 1 130 ? 1.700 -12.375 -5.679 1.00 97.12 130 HIS A N 1
ATOM 1009 C CA . HIS A 1 130 ? 2.926 -12.797 -6.353 1.00 97.12 130 HIS A CA 1
ATOM 1010 C C . HIS A 1 130 ? 3.561 -11.664 -7.154 1.00 97.12 130 HIS A C 1
ATOM 1012 O O . HIS A 1 130 ? 2.864 -10.968 -7.893 1.00 97.12 130 HIS A O 1
ATOM 1018 N N . SER A 1 131 ? 4.885 -11.507 -7.065 1.00 94.88 131 SER A N 1
ATOM 1019 C CA . SER A 1 131 ? 5.653 -10.533 -7.852 1.00 94.88 131 SER A CA 1
ATOM 1020 C C . SER A 1 131 ? 5.196 -9.096 -7.564 1.00 94.88 131 SER A C 1
ATOM 1022 O O . SER A 1 131 ? 5.265 -8.655 -6.417 1.00 94.88 131 SER A O 1
ATOM 1024 N N . MET A 1 132 ? 4.646 -8.387 -8.557 1.00 93.25 132 MET A N 1
ATOM 1025 C CA . MET A 1 132 ? 3.900 -7.132 -8.359 1.00 93.25 132 MET A CA 1
ATOM 1026 C C . MET A 1 132 ? 2.864 -7.235 -7.232 1.00 93.25 132 MET A C 1
ATOM 1028 O O . MET A 1 132 ? 2.745 -6.329 -6.418 1.00 93.25 132 MET A O 1
ATOM 1032 N N . GLY A 1 133 ? 2.119 -8.339 -7.157 1.00 96.06 133 GLY A N 1
ATOM 1033 C CA . GLY A 1 133 ? 1.148 -8.578 -6.094 1.00 96.06 133 GLY A CA 1
ATOM 1034 C C . GLY A 1 133 ? 1.780 -8.848 -4.734 1.00 96.06 133 GLY A C 1
ATOM 1035 O O . GLY A 1 133 ? 1.169 -8.546 -3.714 1.00 96.06 133 GLY A O 1
ATOM 1036 N N . GLY A 1 134 ? 3.012 -9.360 -4.692 1.00 96.31 134 GLY A N 1
ATOM 1037 C CA . GLY A 1 134 ? 3.780 -9.488 -3.454 1.00 96.31 134 GLY A CA 1
ATOM 1038 C C . GLY A 1 134 ? 4.167 -8.110 -2.921 1.00 96.31 134 GLY A C 1
ATOM 1039 O O . GLY A 1 134 ? 3.837 -7.762 -1.788 1.00 96.31 134 GLY A O 1
ATOM 1040 N N . THR A 1 135 ? 4.773 -7.281 -3.774 1.00 94.06 135 THR A N 1
ATOM 1041 C CA . THR A 1 135 ? 5.056 -5.872 -3.465 1.00 94.06 135 THR A CA 1
ATOM 1042 C C . THR A 1 135 ? 3.778 -5.124 -3.059 1.00 94.06 135 THR A C 1
ATOM 1044 O O . THR A 1 135 ? 3.758 -4.437 -2.038 1.00 94.06 135 THR A O 1
ATOM 1047 N N . GLY A 1 136 ? 2.697 -5.296 -3.825 1.00 94.75 136 GLY A N 1
ATOM 1048 C CA . GLY A 1 136 ? 1.388 -4.693 -3.580 1.00 94.75 136 GLY A CA 1
ATOM 1049 C C . GLY A 1 136 ? 0.762 -5.125 -2.256 1.00 94.75 136 GLY A C 1
ATOM 1050 O O . GLY A 1 136 ? 0.172 -4.302 -1.568 1.00 94.75 136 GLY A O 1
ATOM 1051 N N . SER A 1 137 ? 0.959 -6.380 -1.840 1.00 97.38 137 SER A N 1
ATOM 1052 C CA . SER A 1 137 ? 0.455 -6.872 -0.551 1.00 97.38 137 SER A CA 1
ATOM 1053 C C . SER A 1 137 ? 1.059 -6.091 0.617 1.00 97.38 137 SER A C 1
ATOM 1055 O O . SER A 1 137 ? 0.347 -5.666 1.519 1.00 97.38 137 SER A O 1
ATOM 1057 N N . ALA A 1 138 ? 2.371 -5.846 0.578 1.00 95.62 138 ALA A N 1
ATOM 1058 C CA . ALA A 1 138 ? 3.029 -5.016 1.584 1.00 95.62 138 ALA A CA 1
ATOM 1059 C C . ALA A 1 138 ? 2.644 -3.535 1.454 1.00 95.62 138 ALA A C 1
ATOM 1061 O O . ALA A 1 138 ? 2.417 -2.878 2.462 1.00 95.62 138 ALA A O 1
ATOM 1062 N N . HIS A 1 139 ? 2.538 -3.016 0.225 1.00 93.38 139 HIS A N 1
ATOM 1063 C CA . HIS A 1 139 ? 2.113 -1.637 -0.028 1.00 93.38 139 HIS A CA 1
ATOM 1064 C C . HIS A 1 139 ? 0.749 -1.330 0.595 1.00 93.38 139 HIS A C 1
ATOM 1066 O O . HIS A 1 139 ? 0.618 -0.343 1.314 1.00 93.38 139 HIS A O 1
ATOM 1072 N N . VAL A 1 140 ? -0.250 -2.167 0.314 1.00 94.50 140 VAL A N 1
ATOM 1073 C CA . VAL A 1 140 ? -1.622 -1.968 0.781 1.00 94.50 140 VAL A CA 1
ATOM 1074 C C . VAL A 1 140 ? -1.685 -2.091 2.300 1.00 94.50 140 VAL A C 1
ATOM 1076 O O . VAL A 1 140 ? -2.248 -1.220 2.951 1.00 94.50 140 VAL A O 1
ATOM 1079 N N . ASP A 1 141 ? -1.072 -3.114 2.898 1.00 96.06 141 ASP A N 1
ATOM 1080 C CA . ASP A 1 141 ? -1.104 -3.255 4.358 1.00 96.06 141 ASP A CA 1
ATOM 1081 C C . ASP A 1 141 ? -0.410 -2.092 5.075 1.00 96.06 141 ASP A C 1
ATOM 1083 O O . ASP A 1 141 ? -0.945 -1.546 6.034 1.00 96.06 141 ASP A O 1
ATOM 1087 N N . PHE A 1 142 ? 0.739 -1.635 4.573 1.00 95.31 142 PHE A N 1
ATOM 1088 C CA . PHE A 1 142 ? 1.432 -0.499 5.175 1.00 95.31 142 PHE A CA 1
ATOM 1089 C C . PHE A 1 142 ? 0.601 0.785 5.152 1.00 95.31 142 PHE A C 1
ATOM 1091 O O . PHE A 1 142 ? 0.723 1.597 6.065 1.00 95.31 142 PHE A O 1
ATOM 1098 N N . HIS A 1 143 ? -0.252 0.976 4.148 1.00 93.31 143 HIS A N 1
ATOM 1099 C CA . HIS A 1 143 ? -1.159 2.121 4.082 1.00 93.31 143 HIS A CA 1
ATOM 1100 C C . HIS A 1 143 ? -2.469 1.916 4.849 1.00 93.31 143 HIS A C 1
ATOM 1102 O O . HIS A 1 143 ? -3.114 2.899 5.205 1.00 93.31 143 HIS A O 1
ATOM 1108 N N . HIS A 1 144 ? -2.838 0.666 5.135 1.00 93.44 144 HIS A N 1
ATOM 1109 C CA . HIS A 1 144 ? -4.084 0.295 5.809 1.00 93.44 144 HIS A CA 1
ATOM 1110 C C . HIS A 1 144 ? -3.839 -0.771 6.896 1.00 93.44 144 HIS A C 1
ATOM 1112 O O . HIS A 1 144 ? -4.392 -1.877 6.827 1.00 93.44 144 HIS A O 1
ATOM 1118 N N . PRO A 1 145 ? -3.015 -0.460 7.921 1.00 93.94 145 PRO A N 1
ATOM 1119 C CA . PRO A 1 145 ? -2.502 -1.441 8.892 1.00 93.94 145 PRO A CA 1
ATOM 1120 C C . PRO A 1 145 ? -3.568 -1.970 9.867 1.00 93.94 145 PRO A C 1
ATOM 1122 O O . PRO A 1 145 ? -3.294 -2.761 10.774 1.00 93.94 145 PRO A O 1
ATOM 1125 N N . ASP A 1 146 ? -4.799 -1.492 9.724 1.00 92.62 146 ASP A N 1
ATOM 1126 C CA . ASP A 1 146 ? -5.969 -1.821 10.517 1.00 92.62 146 ASP A CA 1
ATOM 1127 C C . ASP A 1 146 ? -6.965 -2.723 9.777 1.00 92.62 146 ASP A C 1
ATOM 1129 O O . ASP A 1 146 ? -8.017 -3.028 10.343 1.00 92.62 146 ASP A O 1
ATOM 1133 N N . LEU A 1 147 ? -6.661 -3.181 8.555 1.00 93.19 147 LEU A N 1
ATOM 1134 C CA . LEU A 1 147 ? -7.574 -4.007 7.754 1.00 93.19 147 LEU A CA 1
ATOM 1135 C C . LEU A 1 147 ? -7.263 -5.506 7.779 1.00 93.19 147 LEU A C 1
ATOM 1137 O O . LEU A 1 147 ? -8.200 -6.309 7.751 1.00 93.19 147 LEU A O 1
ATOM 1141 N N . PHE A 1 148 ? -5.990 -5.896 7.842 1.00 97.69 148 PHE A N 1
ATOM 1142 C CA . PHE A 1 148 ? -5.580 -7.287 7.636 1.00 97.69 148 PHE A CA 1
ATOM 1143 C C . PHE A 1 148 ? -5.131 -7.973 8.927 1.00 97.69 148 PHE A C 1
ATOM 1145 O O . PHE A 1 148 ? -4.592 -7.368 9.850 1.00 97.69 148 PHE A O 1
ATOM 1152 N N . ALA A 1 149 ? -5.390 -9.275 8.999 1.00 98.62 149 ALA A N 1
ATOM 1153 C CA . ALA A 1 149 ? -5.005 -10.133 10.109 1.00 98.62 149 ALA A CA 1
ATOM 1154 C C . ALA A 1 149 ? -3.582 -10.688 9.969 1.00 98.62 149 ALA A C 1
ATOM 1156 O O . ALA A 1 149 ? -2.938 -10.940 10.983 1.00 98.62 149 ALA A O 1
ATOM 1157 N N . ALA A 1 150 ? -3.120 -10.902 8.735 1.00 98.88 150 ALA A N 1
ATOM 1158 C CA . ALA A 1 150 ? -1.754 -11.275 8.378 1.00 98.88 150 ALA A CA 1
ATOM 1159 C C . ALA A 1 150 ? -1.538 -11.087 6.869 1.00 98.88 150 ALA A C 1
ATOM 1161 O O . ALA A 1 150 ? -2.501 -11.103 6.089 1.00 98.88 150 ALA A O 1
ATOM 1162 N N . VAL A 1 151 ? -0.271 -10.952 6.470 1.00 98.81 151 VAL A N 1
ATOM 1163 C CA . VAL A 1 151 ? 0.136 -10.715 5.081 1.00 98.81 151 VAL A CA 1
ATOM 1164 C C . VAL A 1 151 ? 1.242 -11.686 4.671 1.00 98.81 151 VAL A C 1
ATOM 1166 O O . VAL A 1 151 ? 2.225 -11.864 5.391 1.00 98.81 151 VAL A O 1
ATOM 1169 N N . ALA A 1 152 ? 1.114 -12.299 3.494 1.00 98.69 152 ALA A N 1
ATOM 1170 C CA . ALA A 1 152 ? 2.119 -13.203 2.935 1.00 98.69 152 ALA A CA 1
ATOM 1171 C C . ALA A 1 152 ? 2.574 -12.750 1.533 1.00 98.69 152 ALA A C 1
ATOM 1173 O O . ALA A 1 152 ? 2.002 -13.192 0.532 1.00 98.69 152 ALA A O 1
ATOM 1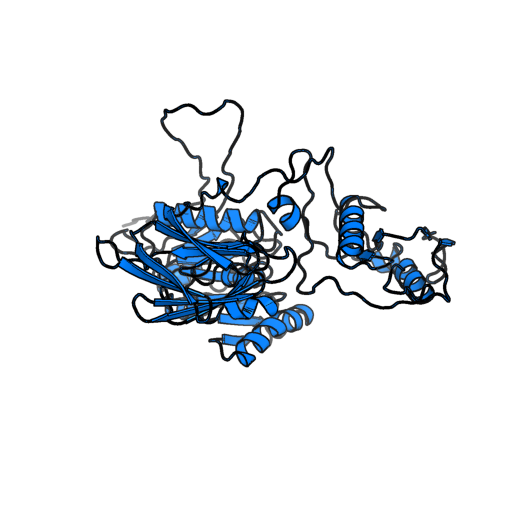174 N N . PRO A 1 153 ? 3.569 -11.848 1.426 1.00 98.25 153 PRO A N 1
ATOM 1175 C CA . PRO A 1 153 ? 4.122 -11.427 0.140 1.00 98.25 153 PRO A CA 1
ATOM 1176 C C . PRO A 1 153 ? 4.977 -12.527 -0.511 1.00 98.25 153 PRO A C 1
ATOM 1178 O O . PRO A 1 153 ? 5.907 -13.048 0.113 1.00 98.25 153 PRO A O 1
ATOM 1181 N N . LEU A 1 154 ? 4.704 -12.849 -1.779 1.00 97.69 154 LEU A N 1
ATOM 1182 C CA . LEU A 1 154 ? 5.389 -13.902 -2.535 1.00 97.69 154 LEU A CA 1
ATOM 1183 C C . LEU A 1 154 ? 6.207 -13.295 -3.683 1.00 97.69 154 LEU A C 1
ATOM 1185 O O . LEU A 1 154 ? 5.668 -12.578 -4.525 1.00 97.69 154 LEU A O 1
ATOM 1189 N N . ALA A 1 155 ? 7.498 -13.618 -3.754 1.00 96.19 155 ALA A N 1
ATOM 1190 C CA . ALA A 1 155 ? 8.424 -13.159 -4.797 1.00 96.19 155 ALA A CA 1
ATOM 1191 C C . ALA A 1 155 ? 8.393 -11.633 -5.036 1.00 96.19 155 ALA A C 1
ATOM 1193 O O . ALA A 1 155 ? 8.480 -11.175 -6.176 1.00 96.19 155 ALA A O 1
ATOM 1194 N N . SER A 1 156 ? 8.216 -10.845 -3.970 1.00 93.56 156 SER A N 1
ATOM 1195 C CA . SER A 1 156 ? 8.157 -9.384 -4.049 1.00 93.56 156 SER A CA 1
ATOM 1196 C C . SER A 1 156 ? 9.426 -8.804 -4.659 1.00 93.56 156 SER A C 1
ATOM 1198 O O . SER A 1 156 ? 10.527 -9.325 -4.470 1.00 93.56 156 SER A O 1
ATOM 1200 N N . ALA A 1 157 ? 9.274 -7.693 -5.376 1.00 85.81 157 ALA A N 1
ATOM 1201 C CA . ALA A 1 157 ? 10.415 -7.046 -6.000 1.00 85.81 157 ALA A CA 1
ATOM 1202 C C . ALA A 1 157 ? 11.136 -6.067 -5.074 1.00 85.81 157 ALA A C 1
ATOM 1204 O O . ALA A 1 157 ? 12.352 -5.911 -5.164 1.00 85.81 157 ALA A O 1
ATOM 1205 N N . PHE A 1 158 ? 10.380 -5.402 -4.204 1.00 85.25 158 PHE A N 1
ATOM 1206 C CA . PHE A 1 158 ? 10.880 -4.430 -3.243 1.00 85.25 158 PHE A CA 1
ATOM 1207 C C . PHE A 1 158 ? 9.910 -4.271 -2.070 1.00 85.25 158 PHE A C 1
ATOM 1209 O O . PHE A 1 158 ? 8.820 -4.846 -2.060 1.00 85.25 158 PHE A O 1
ATOM 1216 N N . SER A 1 159 ? 10.328 -3.495 -1.072 1.00 87.00 159 SER A N 1
ATOM 1217 C CA . SER A 1 159 ? 9.516 -3.102 0.078 1.00 87.00 159 SER A CA 1
ATOM 1218 C C . SER A 1 159 ? 9.640 -1.596 0.354 1.00 87.00 159 SER A C 1
ATOM 1220 O O . SER A 1 159 ? 10.383 -0.892 -0.327 1.00 87.00 159 SER A O 1
ATOM 1222 N N . PHE A 1 160 ? 8.909 -1.098 1.354 1.00 89.19 160 PHE A N 1
ATOM 1223 C CA . PHE A 1 160 ? 8.813 0.325 1.710 1.00 89.19 160 PHE A CA 1
ATOM 1224 C C . PHE A 1 160 ? 9.311 0.546 3.146 1.00 89.19 160 PHE A C 1
ATOM 1226 O O . PHE A 1 160 ? 8.505 0.680 4.069 1.00 89.19 160 PHE A O 1
ATOM 1233 N N . PRO A 1 161 ? 10.636 0.552 3.388 1.00 90.88 161 PRO A N 1
ATOM 1234 C CA . PRO A 1 161 ? 11.195 0.571 4.743 1.00 90.88 161 PRO A CA 1
ATOM 1235 C C . PRO A 1 161 ? 10.736 1.763 5.596 1.00 90.88 161 PRO A C 1
ATOM 1237 O O . PRO A 1 161 ? 10.657 1.649 6.820 1.00 90.88 161 PRO A O 1
ATOM 1240 N N . TRP A 1 162 ? 10.407 2.902 4.981 1.00 89.94 162 TRP A N 1
ATOM 1241 C CA . TRP A 1 162 ? 9.913 4.079 5.701 1.00 89.94 162 TRP A CA 1
ATOM 1242 C C . TRP A 1 162 ? 8.466 3.935 6.196 1.00 89.94 162 TRP A C 1
ATOM 1244 O O . TRP A 1 162 ? 8.111 4.600 7.164 1.00 89.94 162 TRP A O 1
ATOM 1254 N N . LEU A 1 163 ? 7.666 3.044 5.599 1.00 93.56 163 LEU A N 1
ATOM 1255 C CA . LEU A 1 163 ? 6.295 2.739 6.027 1.00 93.56 163 LEU A CA 1
ATOM 1256 C C . LEU A 1 163 ? 6.197 1.530 6.959 1.00 93.56 163 LEU A C 1
ATOM 1258 O O . LEU A 1 163 ? 5.156 1.310 7.569 1.00 93.56 163 LEU A O 1
ATOM 1262 N N . VAL A 1 164 ? 7.284 0.770 7.132 1.00 95.12 164 VAL A N 1
ATOM 1263 C CA . VAL A 1 164 ? 7.317 -0.386 8.040 1.00 95.12 164 VAL A CA 1
ATOM 1264 C C . VAL A 1 164 ? 6.775 -0.090 9.445 1.00 95.12 164 VAL A C 1
ATOM 1266 O O . VAL A 1 164 ? 6.116 -0.988 9.966 1.00 95.12 164 VAL A O 1
ATOM 1269 N N . PRO A 1 165 ? 6.971 1.096 10.075 1.00 94.75 165 PRO A N 1
ATOM 1270 C CA . PRO A 1 165 ? 6.361 1.396 11.376 1.00 94.75 165 PRO A CA 1
ATOM 1271 C C . PRO A 1 165 ? 4.856 1.095 11.466 1.00 94.75 165 PRO A C 1
ATOM 1273 O O . PRO A 1 165 ? 4.387 0.714 12.538 1.00 94.75 165 PRO A O 1
ATOM 1276 N N . ASN A 1 166 ? 4.136 1.192 10.346 1.00 96.44 166 ASN A N 1
ATOM 1277 C CA . ASN A 1 166 ? 2.693 0.982 10.249 1.00 96.44 166 ASN A CA 1
ATOM 1278 C C . ASN A 1 166 ? 2.320 -0.490 10.497 1.00 96.44 166 ASN A C 1
ATOM 1280 O O . ASN A 1 166 ? 1.295 -0.772 11.106 1.00 96.44 166 ASN A O 1
ATOM 1284 N N . ALA A 1 167 ? 3.190 -1.433 10.126 1.00 95.00 167 ALA A N 1
ATOM 1285 C CA . ALA A 1 167 ? 2.937 -2.875 10.184 1.00 95.00 167 ALA A CA 1
ATOM 1286 C C . ALA A 1 167 ? 3.117 -3.511 11.576 1.00 95.00 167 ALA A C 1
ATOM 1288 O O . ALA A 1 167 ? 3.160 -4.733 11.704 1.00 95.00 167 ALA A O 1
ATOM 1289 N N . ARG A 1 168 ? 3.254 -2.710 12.642 1.00 95.75 168 ARG A N 1
ATOM 1290 C CA . ARG A 1 168 ? 3.619 -3.184 13.992 1.00 95.75 168 ARG A CA 1
ATOM 1291 C C . ARG A 1 168 ? 2.781 -4.361 14.501 1.00 95.75 168 ARG A C 1
ATOM 1293 O O . ARG A 1 168 ? 3.311 -5.216 15.209 1.00 95.75 168 ARG A O 1
ATOM 1300 N N . HIS A 1 169 ? 1.487 -4.375 14.187 1.00 97.12 169 HIS A N 1
ATOM 1301 C CA . HIS A 1 169 ? 0.529 -5.359 14.706 1.00 97.12 169 HIS A CA 1
ATOM 1302 C C . HIS A 1 169 ? 0.097 -6.404 13.680 1.00 97.12 169 HIS A C 1
ATOM 1304 O O . HIS A 1 169 ? -0.782 -7.211 13.979 1.00 97.12 169 HIS A O 1
ATOM 1310 N N . VAL A 1 170 ? 0.703 -6.404 12.494 1.00 98.25 170 VAL A N 1
ATOM 1311 C CA . VAL A 1 170 ? 0.349 -7.314 11.406 1.00 98.25 170 VAL A CA 1
ATOM 1312 C C . VAL A 1 170 ? 1.487 -8.316 11.212 1.00 98.25 170 VAL A C 1
ATOM 1314 O O . VAL A 1 170 ? 2.610 -7.914 10.913 1.00 98.25 170 VAL A O 1
ATOM 1317 N N . PRO A 1 171 ? 1.250 -9.626 11.397 1.00 98.56 171 PRO A N 1
ATOM 1318 C CA . PRO A 1 171 ? 2.225 -10.657 11.068 1.00 98.56 171 PRO A CA 1
ATOM 1319 C C . PRO A 1 171 ? 2.514 -10.720 9.565 1.00 98.56 171 PRO A C 1
ATOM 1321 O O . PRO A 1 171 ? 1.590 -10.819 8.755 1.00 98.56 171 PRO A O 1
ATOM 1324 N N . PHE A 1 172 ? 3.798 -10.741 9.204 1.00 98.69 172 PHE A N 1
ATOM 1325 C CA . PHE A 1 172 ? 4.268 -10.896 7.826 1.00 98.69 172 PHE A CA 1
ATOM 1326 C C . PHE A 1 172 ? 5.026 -12.207 7.619 1.00 98.69 172 PHE A C 1
ATOM 1328 O O . PHE A 1 172 ? 5.944 -12.519 8.380 1.00 98.69 172 PHE A O 1
ATOM 1335 N N . TRP A 1 173 ? 4.727 -12.918 6.530 1.00 98.62 173 TRP A N 1
ATOM 1336 C CA . TRP A 1 173 ? 5.567 -14.001 6.016 1.00 98.62 173 TRP A CA 1
ATOM 1337 C C . TRP A 1 173 ? 5.990 -13.726 4.575 1.00 98.62 173 TRP A C 1
ATOM 1339 O O . TRP A 1 173 ? 5.248 -13.951 3.625 1.00 98.62 173 TRP A O 1
ATOM 1349 N N . TRP A 1 174 ? 7.217 -13.243 4.418 1.00 98.12 174 TRP A N 1
ATOM 1350 C CA . TRP A 1 174 ? 7.837 -12.989 3.124 1.00 98.12 174 TRP A CA 1
ATOM 1351 C C . TRP A 1 174 ? 8.450 -14.275 2.570 1.00 98.12 174 TRP A C 1
ATOM 1353 O O . TRP A 1 174 ? 9.237 -14.932 3.260 1.00 98.12 174 TRP A O 1
ATOM 1363 N N . ILE A 1 175 ? 8.125 -14.622 1.324 1.00 98.00 175 ILE A N 1
ATOM 1364 C CA . ILE A 1 175 ? 8.591 -15.857 0.681 1.00 98.00 175 ILE A CA 1
ATOM 1365 C C . ILE A 1 175 ? 9.234 -15.528 -0.667 1.00 98.00 175 ILE A C 1
ATOM 1367 O O . ILE A 1 175 ? 8.599 -14.927 -1.530 1.00 98.00 175 ILE A O 1
ATOM 1371 N N . ALA A 1 176 ? 10.483 -15.941 -0.871 1.00 97.06 176 ALA A N 1
ATOM 1372 C CA . ALA A 1 176 ? 11.239 -15.715 -2.104 1.00 97.06 176 ALA A CA 1
ATOM 1373 C C . ALA A 1 176 ? 11.824 -17.024 -2.654 1.00 97.06 176 ALA A C 1
ATOM 1375 O O . ALA A 1 176 ? 12.140 -17.936 -1.890 1.00 97.06 176 ALA A O 1
ATOM 1376 N N . GLY A 1 177 ? 11.990 -17.118 -3.974 1.00 97.00 177 GLY A N 1
ATOM 1377 C CA . GLY A 1 177 ? 12.773 -18.186 -4.600 1.00 97.00 177 GLY A CA 1
ATOM 1378 C C . GLY A 1 177 ? 14.271 -17.911 -4.459 1.00 97.00 177 GLY A C 1
ATOM 1379 O O . GLY A 1 177 ? 14.704 -16.780 -4.670 1.00 97.00 177 GLY A O 1
ATOM 1380 N N . GLY A 1 178 ? 15.062 -18.914 -4.082 1.00 96.31 178 GLY A N 1
ATOM 1381 C CA . GLY A 1 178 ? 16.514 -18.785 -3.912 1.00 96.31 178 GLY A CA 1
ATOM 1382 C C . GLY A 1 178 ? 17.271 -18.521 -5.216 1.00 96.31 178 GLY A C 1
ATOM 1383 O O . GLY A 1 178 ? 18.275 -17.816 -5.190 1.00 96.31 178 GLY A O 1
ATOM 1384 N N . ASP A 1 179 ? 16.741 -18.993 -6.346 1.00 96.81 179 ASP A N 1
ATOM 1385 C CA . ASP A 1 179 ? 17.332 -18.827 -7.682 1.00 96.81 179 ASP A CA 1
ATOM 1386 C C . ASP A 1 179 ? 16.655 -17.686 -8.468 1.00 96.81 179 ASP A C 1
ATOM 1388 O O . ASP A 1 179 ? 16.808 -17.558 -9.685 1.00 96.81 179 ASP A O 1
ATOM 1392 N N . ASP A 1 180 ? 15.856 -16.859 -7.787 1.00 94.38 180 ASP A N 1
ATOM 1393 C CA . ASP A 1 180 ? 15.250 -15.672 -8.383 1.00 94.38 180 ASP A CA 1
ATOM 1394 C C . ASP A 1 180 ? 16.297 -14.570 -8.645 1.00 94.38 180 ASP A C 1
ATOM 1396 O O . ASP A 1 180 ? 17.423 -14.600 -8.145 1.00 94.38 180 ASP A O 1
ATOM 1400 N N . LYS A 1 181 ? 15.941 -13.566 -9.453 1.00 88.50 181 LYS A N 1
ATOM 1401 C CA . LYS A 1 181 ? 16.862 -12.486 -9.823 1.00 88.50 181 LYS A CA 1
ATOM 1402 C C . LYS A 1 181 ? 17.329 -11.726 -8.569 1.00 88.50 181 LYS A C 1
ATOM 1404 O O . LYS A 1 181 ? 16.473 -11.265 -7.810 1.00 88.50 181 LYS A O 1
ATOM 1409 N N . PRO A 1 182 ? 18.641 -11.441 -8.417 1.00 85.19 182 PRO A N 1
ATOM 1410 C CA . PRO A 1 182 ? 19.186 -10.768 -7.229 1.00 85.19 182 PRO A CA 1
ATOM 1411 C C . PRO A 1 182 ? 18.507 -9.439 -6.870 1.00 85.19 182 PRO A C 1
ATOM 1413 O O . PRO A 1 182 ? 18.432 -9.067 -5.700 1.00 85.19 182 PRO A O 1
ATOM 1416 N N . LEU A 1 183 ? 17.980 -8.725 -7.873 1.00 80.81 183 LEU A N 1
ATOM 1417 C CA . LEU A 1 183 ? 17.269 -7.464 -7.667 1.00 80.81 183 LEU A CA 1
ATOM 1418 C C . LEU A 1 183 ? 16.027 -7.620 -6.769 1.00 80.81 183 LEU A C 1
ATOM 1420 O O . LEU A 1 183 ? 15.742 -6.723 -5.981 1.00 80.81 183 LEU A O 1
ATOM 1424 N N . PHE A 1 184 ? 15.319 -8.752 -6.849 1.00 85.25 184 PHE A N 1
ATOM 1425 C CA . PHE A 1 184 ? 14.117 -9.009 -6.054 1.00 85.25 184 PHE A CA 1
ATOM 1426 C C . PHE A 1 184 ? 14.455 -9.329 -4.595 1.00 85.25 184 PHE A C 1
ATOM 1428 O O . PHE A 1 184 ? 13.747 -8.910 -3.676 1.00 85.25 184 PHE A O 1
ATOM 1435 N N . HIS A 1 185 ? 15.581 -10.015 -4.367 1.00 88.00 185 HIS A N 1
ATOM 1436 C CA . HIS A 1 185 ? 16.094 -10.259 -3.019 1.00 88.00 185 HIS A CA 1
ATOM 1437 C C . HIS A 1 185 ? 16.489 -8.943 -2.354 1.00 88.00 185 HIS A C 1
ATOM 1439 O O . HIS A 1 185 ? 15.990 -8.630 -1.276 1.00 88.00 185 HIS A O 1
ATOM 1445 N N . ALA A 1 186 ? 17.328 -8.146 -3.022 1.00 86.44 186 ALA A N 1
ATOM 1446 C CA . ALA A 1 186 ? 17.839 -6.894 -2.470 1.00 86.44 186 ALA A CA 1
ATOM 1447 C C . ALA A 1 186 ? 16.711 -5.918 -2.103 1.00 86.44 186 ALA A C 1
ATOM 1449 O O . ALA A 1 186 ? 16.717 -5.362 -1.007 1.00 86.44 186 ALA A O 1
ATOM 1450 N N . GLY A 1 187 ? 15.718 -5.745 -2.982 1.00 83.94 187 GLY A N 1
ATOM 1451 C CA . GLY A 1 187 ? 14.592 -4.856 -2.708 1.00 83.94 187 GLY A CA 1
ATOM 1452 C C . GLY A 1 187 ? 13.716 -5.340 -1.548 1.00 83.94 187 GLY A C 1
ATOM 1453 O O . GLY A 1 187 ? 13.286 -4.532 -0.724 1.00 83.94 187 GLY A O 1
ATOM 1454 N N . THR A 1 188 ? 13.423 -6.642 -1.477 1.00 90.19 188 THR A N 1
ATOM 1455 C CA . THR A 1 188 ? 12.583 -7.213 -0.410 1.00 90.19 188 THR A CA 1
ATOM 1456 C C . THR A 1 188 ? 13.252 -7.094 0.958 1.00 90.19 188 THR A C 1
ATOM 1458 O O . THR A 1 188 ? 12.597 -6.723 1.939 1.00 90.19 188 THR A O 1
ATOM 1461 N N . MET A 1 189 ? 14.563 -7.348 1.023 1.00 92.88 189 MET A N 1
ATOM 1462 C CA . MET A 1 189 ? 15.306 -7.337 2.284 1.00 92.88 189 MET A CA 1
ATOM 1463 C C . MET A 1 189 ? 15.300 -5.970 2.975 1.00 92.88 189 MET A C 1
ATOM 1465 O O . MET A 1 189 ? 15.248 -5.937 4.198 1.00 92.88 189 MET A O 1
ATOM 1469 N N . LEU A 1 190 ? 15.201 -4.853 2.240 1.00 89.69 190 LEU A N 1
ATOM 1470 C CA . LEU A 1 190 ? 15.078 -3.514 2.841 1.00 89.69 190 LEU A CA 1
ATOM 1471 C C . LEU A 1 190 ? 13.925 -3.418 3.856 1.00 89.69 190 LEU A C 1
ATOM 1473 O O . LEU A 1 190 ? 14.068 -2.806 4.915 1.00 89.69 190 LEU A O 1
ATOM 1477 N N . GLY A 1 191 ? 12.776 -4.024 3.544 1.00 91.94 191 GLY A N 1
ATOM 1478 C CA . GLY A 1 191 ? 11.622 -4.046 4.444 1.00 91.94 191 GLY A CA 1
ATOM 1479 C C . GLY A 1 191 ? 11.745 -5.097 5.539 1.00 91.94 191 GLY A C 1
ATOM 1480 O O . GLY A 1 191 ? 11.447 -4.806 6.697 1.00 91.94 191 GLY A O 1
ATOM 1481 N N . VAL A 1 192 ? 12.212 -6.299 5.185 1.00 95.94 192 VAL A N 1
ATOM 1482 C CA . VAL A 1 192 ? 12.403 -7.410 6.132 1.00 95.94 192 VAL A CA 1
ATOM 1483 C C . VAL A 1 192 ? 13.391 -7.021 7.232 1.00 95.94 192 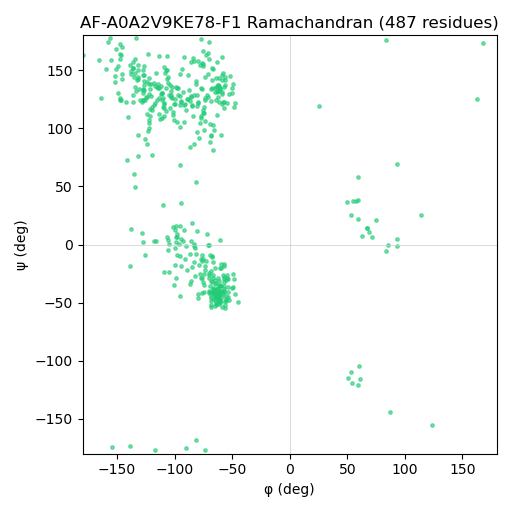VAL A C 1
ATOM 1485 O O . VAL A 1 192 ? 13.060 -7.141 8.411 1.00 95.94 192 VAL A O 1
ATOM 1488 N N . ASP A 1 193 ? 14.552 -6.477 6.869 1.00 96.69 193 ASP A N 1
ATOM 1489 C CA . ASP A 1 193 ? 15.582 -6.033 7.813 1.00 96.69 193 ASP A CA 1
ATOM 1490 C C . ASP A 1 193 ? 15.041 -4.935 8.730 1.00 96.69 193 ASP A C 1
ATOM 1492 O O . ASP A 1 193 ? 15.277 -4.937 9.941 1.00 96.69 193 ASP A O 1
ATOM 1496 N N . ARG A 1 194 ? 14.245 -4.009 8.181 1.00 96.00 194 ARG A N 1
ATOM 1497 C CA . ARG A 1 194 ? 13.620 -2.948 8.971 1.00 96.00 194 ARG A CA 1
ATOM 1498 C C . ARG A 1 194 ? 12.577 -3.493 9.949 1.00 96.00 194 ARG A C 1
ATOM 1500 O O . ARG A 1 194 ? 12.555 -3.046 11.097 1.00 96.00 194 ARG A O 1
ATOM 1507 N N . MET A 1 195 ? 11.751 -4.455 9.537 1.00 97.38 195 MET A N 1
ATOM 1508 C CA . MET A 1 195 ? 10.795 -5.138 10.419 1.00 97.38 195 MET A CA 1
ATOM 1509 C C . MET A 1 195 ? 11.517 -5.886 11.546 1.00 97.38 195 MET A C 1
ATOM 1511 O O . MET A 1 195 ? 11.130 -5.765 12.708 1.00 97.38 195 MET A O 1
ATOM 1515 N N . GLN A 1 196 ? 12.598 -6.603 11.225 1.00 97.44 196 GLN A N 1
ATOM 1516 C CA . GLN A 1 196 ? 13.423 -7.312 12.206 1.00 97.44 196 GLN A CA 1
ATOM 1517 C C . GLN A 1 196 ? 14.083 -6.346 13.197 1.00 97.44 196 GLN A C 1
ATOM 1519 O O . GLN A 1 196 ? 14.017 -6.567 14.407 1.00 97.44 196 GLN A O 1
ATOM 1524 N N . ALA A 1 197 ? 14.650 -5.237 12.712 1.00 97.56 197 ALA A N 1
ATOM 1525 C CA . ALA A 1 197 ? 15.257 -4.205 13.553 1.00 97.56 197 ALA A CA 1
ATOM 1526 C C . ALA A 1 197 ? 14.248 -3.571 14.527 1.00 97.56 197 ALA A C 1
ATOM 1528 O O . ALA A 1 197 ? 14.594 -3.260 15.667 1.00 97.56 197 ALA A O 1
ATOM 1529 N N . LEU A 1 198 ? 12.991 -3.414 14.097 1.00 96.25 198 LEU A N 1
ATOM 1530 C CA . LEU A 1 198 ? 11.883 -2.932 14.929 1.00 96.25 198 LEU A CA 1
ATOM 1531 C C . LEU A 1 198 ? 11.237 -4.031 15.791 1.00 96.25 198 LEU A C 1
ATOM 1533 O O . LEU A 1 198 ? 10.368 -3.727 16.608 1.00 96.25 198 LEU A O 1
ATOM 1537 N N . ARG A 1 199 ? 11.686 -5.288 15.657 1.00 96.75 199 ARG A N 1
ATOM 1538 C CA . ARG A 1 199 ? 11.160 -6.478 16.351 1.00 96.75 199 ARG A CA 1
ATOM 1539 C C . ARG A 1 199 ? 9.671 -6.713 16.091 1.00 96.75 199 ARG A C 1
ATOM 1541 O O . ARG A 1 199 ? 8.927 -7.103 16.989 1.00 96.75 199 ARG A O 1
ATOM 1548 N N . PHE A 1 200 ? 9.235 -6.441 14.868 1.00 96.75 200 PHE A N 1
ATOM 1549 C CA . PHE A 1 200 ? 7.870 -6.705 14.424 1.00 96.75 200 PHE A CA 1
ATOM 1550 C C . PHE A 1 200 ? 7.697 -8.189 14.070 1.00 96.75 200 PHE A C 1
ATOM 1552 O O . PHE A 1 200 ? 8.695 -8.873 13.818 1.00 96.75 200 PHE A O 1
ATOM 1559 N N . PRO A 1 201 ? 6.461 -8.722 14.081 1.00 96.38 201 PRO A N 1
ATOM 1560 C CA . PRO A 1 201 ? 6.200 -10.124 13.770 1.00 96.38 201 PRO A CA 1
ATOM 1561 C C . PRO A 1 201 ? 6.460 -10.407 12.283 1.00 96.38 201 PRO A C 1
ATOM 1563 O O . PRO A 1 201 ? 5.563 -10.327 11.451 1.00 96.38 201 PRO A O 1
ATOM 1566 N N . VAL A 1 202 ? 7.705 -10.742 11.945 1.00 98.19 202 VAL A N 1
ATOM 1567 C CA . VAL A 1 202 ? 8.134 -11.015 10.573 1.00 98.19 202 VAL A CA 1
ATOM 1568 C C . VAL A 1 202 ? 8.836 -12.362 10.469 1.00 98.19 202 VAL A C 1
ATOM 1570 O O . VAL A 1 202 ? 9.728 -12.697 11.249 1.00 98.19 202 VAL A O 1
ATOM 1573 N N . ARG A 1 203 ? 8.452 -13.127 9.453 1.00 97.81 203 ARG A N 1
ATOM 1574 C CA . ARG A 1 203 ? 9.134 -14.326 8.980 1.00 97.81 203 ARG A CA 1
ATOM 1575 C C . ARG A 1 203 ? 9.597 -14.079 7.550 1.00 97.81 203 ARG A C 1
ATOM 1577 O O . ARG A 1 203 ? 8.839 -13.571 6.730 1.00 97.81 203 ARG A O 1
ATOM 1584 N N . PHE A 1 204 ? 10.822 -14.484 7.239 1.00 97.69 204 PHE A N 1
ATOM 1585 C CA . PHE A 1 204 ? 11.333 -14.526 5.871 1.00 97.69 204 PHE A CA 1
ATOM 1586 C C . PHE A 1 204 ? 11.738 -15.958 5.529 1.00 97.69 204 PHE A C 1
ATOM 1588 O O . PHE A 1 204 ? 12.284 -16.679 6.365 1.00 97.69 204 PHE A O 1
ATOM 1595 N N . THR A 1 205 ? 11.419 -16.410 4.322 1.00 97.81 205 THR A N 1
ATOM 1596 C CA . THR A 1 205 ? 11.774 -17.743 3.836 1.00 97.81 205 THR A CA 1
ATOM 1597 C C . THR A 1 205 ? 12.276 -17.647 2.408 1.00 97.81 205 THR A C 1
ATOM 1599 O O . THR A 1 205 ? 11.569 -17.185 1.517 1.00 97.81 205 THR A O 1
ATOM 1602 N N . MET A 1 206 ? 13.499 -18.123 2.199 1.00 96.25 206 MET A N 1
ATOM 1603 C CA . MET A 1 206 ? 14.100 -18.273 0.882 1.00 96.25 206 MET A CA 1
ATOM 1604 C C . MET A 1 206 ? 14.060 -19.753 0.504 1.00 96.25 206 MET A C 1
ATOM 1606 O O . MET A 1 206 ? 14.625 -20.582 1.213 1.00 96.25 206 MET A O 1
ATOM 1610 N N . LEU A 1 207 ? 13.352 -20.087 -0.571 1.00 97.12 207 LEU A N 1
ATOM 1611 C CA . LEU A 1 207 ? 13.135 -21.457 -1.027 1.00 97.12 207 LEU A CA 1
ATOM 1612 C C . LEU A 1 207 ? 14.326 -21.918 -1.888 1.00 97.12 207 LEU A C 1
ATOM 1614 O O . LEU A 1 207 ? 14.477 -21.415 -3.004 1.00 97.12 207 LEU A O 1
ATOM 1618 N N . PRO A 1 208 ? 15.175 -22.856 -1.425 1.00 96.81 208 PRO A N 1
ATOM 1619 C CA . PRO A 1 208 ? 16.380 -23.248 -2.158 1.00 96.81 208 PRO A CA 1
ATOM 1620 C C . PRO A 1 208 ? 16.056 -23.856 -3.528 1.00 96.81 208 PRO A C 1
ATOM 1622 O O . PRO A 1 208 ? 15.140 -24.674 -3.638 1.00 96.81 208 PRO A O 1
ATOM 1625 N N . GLY A 1 209 ? 16.807 -23.478 -4.567 1.00 96.62 209 GLY A N 1
ATOM 1626 C CA . GLY A 1 209 ? 16.654 -24.040 -5.915 1.00 96.62 209 GLY A CA 1
ATOM 1627 C C . GLY A 1 209 ? 15.348 -23.663 -6.623 1.00 96.62 209 GLY A C 1
ATOM 1628 O O . GLY A 1 209 ? 14.963 -24.296 -7.607 1.00 96.62 209 GLY A O 1
ATOM 1629 N N . LYS A 1 210 ? 14.588 -22.710 -6.073 1.00 96.31 210 LYS A N 1
ATOM 1630 C CA . LYS A 1 210 ? 13.310 -22.271 -6.630 1.00 96.31 210 LYS A CA 1
ATOM 1631 C C . LYS A 1 210 ? 13.455 -20.931 -7.331 1.00 96.31 210 LYS A C 1
ATOM 1633 O O . LYS A 1 210 ? 14.076 -20.016 -6.798 1.00 96.31 210 LYS A O 1
ATOM 1638 N N . ASP A 1 211 ? 12.823 -20.822 -8.492 1.00 95.00 211 ASP A N 1
ATOM 1639 C CA . ASP A 1 211 ? 12.778 -19.606 -9.297 1.00 95.00 211 ASP A CA 1
ATOM 1640 C C . ASP A 1 211 ? 11.711 -18.610 -8.793 1.00 95.00 211 ASP A C 1
ATOM 1642 O O . ASP A 1 211 ? 11.117 -18.775 -7.722 1.00 95.00 211 ASP A O 1
ATOM 1646 N N . HIS A 1 212 ? 11.429 -17.588 -9.604 1.00 95.00 212 HIS A N 1
ATOM 1647 C CA . HIS A 1 212 ? 10.422 -16.560 -9.335 1.00 95.00 212 HIS A CA 1
ATOM 1648 C C . HIS A 1 212 ? 9.010 -17.105 -9.046 1.00 95.00 212 HIS A C 1
ATOM 1650 O O . HIS A 1 212 ? 8.226 -16.441 -8.370 1.00 95.00 212 HIS A O 1
ATOM 1656 N N . TYR A 1 213 ? 8.649 -18.288 -9.554 1.00 94.88 213 TYR A N 1
ATOM 1657 C CA . TYR A 1 213 ? 7.332 -18.906 -9.345 1.00 94.88 213 TYR A CA 1
ATOM 1658 C C . TYR A 1 213 ? 7.332 -19.941 -8.217 1.00 94.88 213 TYR A C 1
ATOM 1660 O O . TYR A 1 213 ? 6.268 -20.363 -7.772 1.00 94.88 213 TYR A O 1
ATOM 1668 N N . GLY A 1 214 ? 8.499 -20.305 -7.686 1.00 94.81 214 GLY A N 1
ATOM 1669 C CA . GLY A 1 214 ? 8.622 -21.153 -6.504 1.00 94.81 214 GLY A CA 1
ATOM 1670 C C . GLY A 1 214 ? 7.682 -20.803 -5.347 1.00 94.81 214 GLY A C 1
ATOM 1671 O O . GLY A 1 214 ? 7.005 -21.702 -4.849 1.00 94.81 214 GLY A O 1
ATOM 1672 N N . PRO A 1 215 ? 7.598 -19.524 -4.932 1.00 95.44 215 PRO A N 1
ATOM 1673 C CA . PRO A 1 215 ? 6.738 -19.093 -3.829 1.00 95.44 215 PRO A CA 1
ATOM 1674 C C . PRO A 1 215 ? 5.233 -19.333 -4.011 1.00 95.44 215 PRO A C 1
ATOM 1676 O O . PRO A 1 215 ? 4.524 -19.364 -3.014 1.00 95.44 215 PRO A O 1
ATOM 1679 N N . VAL A 1 216 ? 4.733 -19.517 -5.242 1.00 95.19 216 VAL A N 1
ATOM 1680 C CA . VAL A 1 216 ? 3.320 -19.882 -5.492 1.00 95.19 216 VAL A CA 1
ATOM 1681 C C . VAL A 1 216 ? 3.111 -21.393 -5.635 1.00 95.19 216 VAL A C 1
ATOM 1683 O O . VAL A 1 216 ? 2.010 -21.842 -5.937 1.00 95.19 216 VAL A O 1
ATOM 1686 N N . GLY A 1 217 ? 4.163 -22.192 -5.436 1.00 91.94 217 GLY A N 1
ATOM 1687 C CA . GLY A 1 217 ? 4.119 -23.646 -5.580 1.00 91.94 217 GLY A CA 1
ATOM 1688 C C . GLY A 1 217 ? 3.435 -24.391 -4.429 1.00 91.94 217 GLY A C 1
ATOM 1689 O O . GLY A 1 217 ? 3.123 -25.566 -4.602 1.00 91.94 217 GLY A O 1
ATOM 1690 N N . ASP A 1 218 ? 3.205 -23.731 -3.290 1.00 91.62 218 ASP A N 1
ATOM 1691 C CA . ASP A 1 218 ? 2.578 -24.303 -2.089 1.00 91.62 218 ASP A CA 1
ATOM 1692 C C . ASP A 1 218 ? 1.636 -23.275 -1.438 1.00 91.62 218 ASP A C 1
ATOM 1694 O O . ASP A 1 218 ? 1.943 -22.637 -0.429 1.00 91.62 218 ASP A O 1
ATOM 1698 N N . MET A 1 219 ? 0.488 -23.048 -2.083 1.00 95.38 219 MET A N 1
ATOM 1699 C CA . MET A 1 219 ? -0.516 -22.117 -1.565 1.00 95.38 219 MET A CA 1
ATOM 1700 C C . MET A 1 219 ? -1.282 -22.678 -0.363 1.00 95.38 219 MET A C 1
ATOM 1702 O O . MET A 1 219 ? -1.874 -21.892 0.375 1.00 95.38 219 MET A O 1
ATOM 1706 N N . GLU A 1 220 ? -1.271 -23.996 -0.146 1.00 95.81 220 GLU A N 1
ATOM 1707 C CA . GLU A 1 220 ? -1.877 -24.612 1.038 1.00 95.81 220 GLU A CA 1
ATOM 1708 C C . GLU A 1 220 ? -1.148 -24.151 2.298 1.00 95.81 220 GLU A C 1
ATOM 1710 O O . GLU A 1 220 ? -1.788 -23.559 3.168 1.00 95.81 220 GLU A O 1
ATOM 1715 N N . ALA A 1 221 ? 0.184 -24.264 2.337 1.00 96.75 221 ALA A N 1
ATOM 1716 C CA . ALA A 1 221 ? 0.966 -23.836 3.492 1.00 96.75 221 ALA A CA 1
ATOM 1717 C C . ALA A 1 221 ? 0.830 -22.328 3.762 1.00 96.75 221 ALA A C 1
ATOM 1719 O O . ALA A 1 221 ? 0.763 -21.896 4.918 1.00 96.75 221 ALA A O 1
ATOM 1720 N N . VAL A 1 222 ? 0.762 -21.514 2.701 1.00 98.06 222 VAL A N 1
ATOM 1721 C CA . VAL A 1 222 ? 0.552 -20.061 2.808 1.00 98.06 222 VAL A CA 1
ATOM 1722 C C . VAL A 1 222 ? -0.814 -19.754 3.421 1.00 98.06 222 VAL A C 1
ATOM 1724 O O . VAL A 1 222 ? -0.895 -18.992 4.387 1.00 98.06 222 VAL A O 1
ATOM 1727 N N . VAL A 1 223 ? -1.887 -20.357 2.900 1.00 98.56 223 VAL A N 1
ATOM 1728 C CA . VAL A 1 223 ? -3.253 -20.157 3.410 1.00 98.56 223 VAL A CA 1
ATOM 1729 C C . VAL A 1 223 ? -3.378 -20.671 4.845 1.00 98.56 223 VAL A C 1
ATOM 1731 O O . VAL A 1 223 ? -3.901 -19.955 5.701 1.00 98.56 223 VAL A O 1
ATOM 1734 N N . ALA A 1 224 ? -2.845 -21.857 5.138 1.00 98.38 224 ALA A N 1
ATOM 1735 C CA . ALA A 1 224 ? -2.847 -22.437 6.474 1.00 98.38 224 ALA A CA 1
ATOM 1736 C C . ALA A 1 224 ? -2.144 -21.526 7.491 1.00 98.38 224 ALA A C 1
ATOM 1738 O O . ALA A 1 224 ? -2.660 -21.325 8.591 1.00 98.38 224 ALA A O 1
ATOM 1739 N N . TRP A 1 225 ? -0.999 -20.932 7.130 1.00 98.69 225 TRP A N 1
ATOM 1740 C CA . TRP A 1 225 ? -0.296 -19.977 7.990 1.00 98.69 225 TRP A CA 1
ATOM 1741 C C . TRP A 1 225 ? -1.104 -18.700 8.220 1.00 98.69 225 TRP A C 1
ATOM 1743 O O . TRP A 1 225 ? -1.279 -18.298 9.369 1.00 98.69 225 TRP A O 1
ATOM 1753 N N . LEU A 1 226 ? -1.659 -18.095 7.162 1.00 98.81 226 LEU A N 1
ATOM 1754 C CA . LEU A 1 226 ? -2.491 -16.892 7.287 1.00 98.81 226 LEU A CA 1
ATOM 1755 C C . LEU A 1 226 ? -3.627 -17.116 8.298 1.00 98.81 226 LEU A C 1
ATOM 1757 O O . LEU A 1 226 ? -3.829 -16.308 9.204 1.00 98.81 226 LEU A O 1
ATOM 1761 N N . LEU A 1 227 ? -4.310 -18.259 8.211 1.00 98.62 227 LEU A N 1
ATOM 1762 C CA . LEU A 1 227 ? -5.467 -18.587 9.047 1.00 98.62 227 LEU A CA 1
ATOM 1763 C C . LEU A 1 227 ? -5.157 -18.791 10.538 1.00 98.62 227 LEU A C 1
ATOM 1765 O O . LEU A 1 227 ? -6.098 -18.813 11.337 1.00 98.62 227 LEU A O 1
ATOM 1769 N N . GLN A 1 228 ? -3.881 -18.882 10.926 1.00 98.44 228 GLN A N 1
ATOM 1770 C CA . GLN A 1 228 ? -3.449 -18.921 12.331 1.00 98.44 228 GLN A CA 1
ATOM 1771 C C . GLN A 1 228 ? -3.577 -17.557 13.022 1.00 98.44 228 GLN A C 1
ATOM 1773 O O . GLN A 1 228 ? -3.517 -17.474 14.250 1.00 98.44 228 GLN A O 1
ATOM 1778 N N . HIS A 1 229 ? -3.766 -16.483 12.253 1.00 98.62 229 HIS A N 1
ATOM 1779 C CA . HIS A 1 229 ? -3.762 -15.116 12.755 1.00 98.62 229 HIS A CA 1
ATOM 1780 C C . HIS A 1 229 ? -5.163 -14.497 12.786 1.00 98.62 229 HIS A C 1
ATOM 1782 O O . HIS A 1 229 ? -6.038 -14.812 11.974 1.00 98.62 229 HIS A O 1
ATOM 1788 N N . ARG A 1 230 ? -5.367 -13.576 13.732 1.00 98.31 230 ARG A N 1
ATOM 1789 C CA . ARG A 1 230 ? -6.534 -12.688 13.801 1.00 98.31 230 ARG A CA 1
ATOM 1790 C C . ARG A 1 230 ? -6.064 -11.244 13.906 1.00 98.31 230 ARG A C 1
ATOM 1792 O O . ARG A 1 230 ? -5.055 -10.970 14.552 1.00 98.31 230 ARG A O 1
ATOM 1799 N N . ARG A 1 231 ? -6.829 -10.336 13.306 1.00 97.00 231 ARG A N 1
ATOM 1800 C CA . ARG A 1 231 ? -6.557 -8.897 13.293 1.00 97.00 231 ARG A CA 1
ATOM 1801 C C . ARG A 1 231 ? -6.551 -8.314 14.703 1.00 97.00 231 ARG A C 1
ATOM 1803 O O . ARG A 1 231 ? -7.455 -8.571 15.500 1.00 97.00 231 ARG A O 1
ATOM 1810 N N . VAL A 1 232 ? -5.573 -7.458 14.985 1.00 95.50 232 VAL A N 1
ATOM 1811 C CA . VAL A 1 232 ? -5.542 -6.641 16.203 1.00 95.50 232 VAL A CA 1
ATOM 1812 C C . VAL A 1 232 ? -6.396 -5.392 15.968 1.00 95.50 232 VAL A C 1
ATOM 1814 O O . VAL A 1 232 ? -5.899 -4.362 15.533 1.00 95.50 232 VAL A O 1
ATOM 1817 N N . ALA A 1 233 ? -7.705 -5.490 16.215 1.00 90.50 233 ALA A N 1
ATOM 1818 C CA . ALA A 1 233 ? -8.661 -4.428 15.880 1.00 90.50 233 ALA A CA 1
ATOM 1819 C C . ALA A 1 233 ? -8.493 -3.128 16.698 1.00 90.50 233 ALA A C 1
ATOM 1821 O O . ALA A 1 233 ? -8.661 -2.040 16.151 1.00 90.50 233 ALA A O 1
ATOM 1822 N N . SE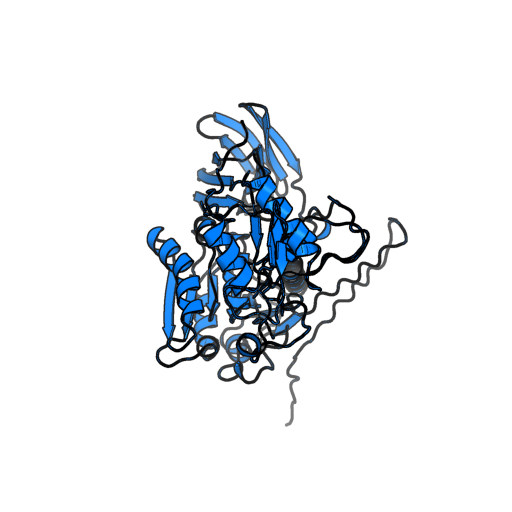R A 1 234 ? -8.157 -3.249 17.989 1.00 90.81 234 SER A N 1
ATOM 1823 C CA . SER A 1 234 ? -8.009 -2.127 18.934 1.00 90.81 234 SER A CA 1
ATOM 1824 C C . SER A 1 234 ? -6.693 -2.251 19.722 1.00 90.81 234 SER A C 1
ATOM 1826 O O . SER A 1 234 ? -6.703 -2.687 20.877 1.00 90.81 234 SER A O 1
ATOM 1828 N N . PRO A 1 235 ? -5.530 -1.935 19.123 1.00 94.44 235 PRO A N 1
ATOM 1829 C CA . PRO A 1 235 ? -4.259 -1.974 19.838 1.00 94.44 235 PRO A CA 1
ATOM 1830 C C . PRO A 1 235 ? -4.179 -0.884 20.919 1.00 94.44 235 PRO A C 1
ATOM 1832 O O . PRO A 1 235 ? -4.581 0.263 20.713 1.00 94.44 235 PRO A O 1
ATOM 1835 N N . GLN A 1 236 ? -3.578 -1.219 22.067 1.00 94.31 236 GLN A N 1
ATOM 1836 C CA . GLN A 1 236 ? -3.342 -0.260 23.159 1.00 94.31 236 GLN A CA 1
ATOM 1837 C C . GLN A 1 236 ? -2.307 0.816 22.806 1.00 94.31 236 GLN A C 1
ATOM 1839 O O . GLN A 1 236 ? -2.276 1.879 23.414 1.00 94.31 236 GLN A O 1
ATOM 1844 N N . SER A 1 237 ? -1.431 0.548 21.841 1.00 95.56 237 SER A N 1
ATOM 1845 C CA . SER A 1 237 ? -0.520 1.548 21.292 1.00 95.56 237 SER A CA 1
ATOM 1846 C C . SER A 1 237 ? -0.180 1.212 19.854 1.00 95.56 237 SER A C 1
ATOM 1848 O O . SER A 1 237 ? -0.073 0.039 19.502 1.00 95.56 237 SER A O 1
ATOM 1850 N N . TYR A 1 238 ? -0.001 2.223 19.018 1.00 95.94 238 TYR A N 1
ATOM 1851 C CA . TYR A 1 238 ? 0.430 2.059 17.635 1.00 95.94 238 TYR A CA 1
ATOM 1852 C C . TYR A 1 238 ? 1.118 3.332 17.157 1.00 95.94 238 TYR A C 1
ATOM 1854 O O . TYR A 1 238 ? 0.952 4.403 17.737 1.00 95.94 238 TYR A O 1
ATOM 1862 N N . ALA A 1 239 ? 1.924 3.197 16.114 1.00 94.94 239 ALA A N 1
ATOM 1863 C CA . ALA A 1 239 ? 2.517 4.323 15.425 1.00 94.94 239 ALA A CA 1
ATOM 1864 C C . ALA A 1 239 ? 2.370 4.093 13.929 1.00 94.94 239 ALA A C 1
ATOM 1866 O O . ALA A 1 239 ? 2.377 2.945 13.484 1.00 94.94 239 ALA A O 1
ATOM 1867 N N . PHE A 1 240 ? 2.222 5.169 13.175 1.00 96.00 240 PHE A N 1
ATOM 1868 C CA . PHE A 1 240 ? 2.171 5.087 11.729 1.00 96.00 240 PHE A CA 1
ATOM 1869 C C . PHE A 1 240 ? 2.705 6.362 11.082 1.00 96.00 240 PHE A C 1
ATOM 1871 O O . PHE A 1 240 ? 2.679 7.460 11.647 1.00 96.00 240 PHE A O 1
ATOM 1878 N N . VAL A 1 241 ? 3.238 6.164 9.889 1.00 96.38 241 VAL A N 1
ATOM 1879 C CA . VAL A 1 241 ? 3.803 7.146 8.986 1.00 96.38 241 VAL A CA 1
ATOM 1880 C C . VAL A 1 241 ? 2.783 7.412 7.892 1.00 96.38 241 VAL A C 1
ATOM 1882 O O . VAL A 1 241 ? 2.201 6.480 7.340 1.00 96.38 241 VAL A O 1
ATOM 1885 N N . VAL A 1 242 ? 2.587 8.689 7.577 1.00 91.81 242 VAL A N 1
ATOM 1886 C CA . VAL A 1 242 ? 1.636 9.149 6.563 1.00 91.81 242 VAL A CA 1
ATOM 1887 C C . VAL A 1 242 ? 2.389 9.936 5.498 1.00 91.81 242 VAL A C 1
ATOM 1889 O O . VAL A 1 242 ? 2.960 10.991 5.786 1.00 91.81 242 VAL A O 1
ATOM 1892 N N . GLU A 1 243 ? 2.382 9.433 4.264 1.00 87.25 243 GLU A N 1
ATOM 1893 C CA . GLU A 1 243 ? 2.922 10.143 3.094 1.00 87.25 243 GLU A CA 1
ATOM 1894 C C . GLU A 1 243 ? 1.931 11.186 2.587 1.00 87.25 243 GLU A C 1
ATOM 1896 O O . GLU A 1 243 ? 2.281 12.339 2.334 1.00 87.25 243 GLU A O 1
ATOM 1901 N N . THR A 1 244 ? 0.668 10.775 2.476 1.00 83.38 244 THR A N 1
ATOM 1902 C CA . THR A 1 244 ? -0.434 11.615 2.024 1.00 83.38 244 THR A CA 1
ATOM 1903 C C . THR A 1 244 ? -1.668 11.353 2.891 1.00 83.38 244 THR A C 1
ATOM 1905 O O . THR A 1 244 ? -1.857 10.226 3.351 1.00 83.38 244 THR A O 1
ATOM 1908 N N . PRO A 1 245 ? -2.548 12.348 3.101 1.00 83.88 245 PRO A N 1
ATOM 1909 C CA . PRO A 1 245 ? -3.817 12.126 3.797 1.00 83.88 245 PRO A CA 1
ATOM 1910 C C . PRO A 1 245 ? -4.725 11.059 3.161 1.00 83.88 245 PRO A C 1
ATOM 1912 O O . PRO A 1 245 ? -5.617 10.565 3.843 1.00 83.88 245 PRO A O 1
ATOM 1915 N N . LEU A 1 246 ? -4.492 10.673 1.895 1.00 78.69 246 LEU A N 1
ATOM 1916 C CA . LEU A 1 246 ? -5.214 9.579 1.231 1.00 78.69 246 LEU A CA 1
ATOM 1917 C C . LEU A 1 246 ? -5.078 8.261 2.002 1.00 78.69 246 LEU A C 1
ATOM 1919 O O . LEU A 1 246 ? -6.045 7.525 2.159 1.00 78.69 246 LEU A O 1
ATOM 1923 N N . HIS A 1 247 ? -3.888 8.019 2.546 1.00 86.88 247 HIS A N 1
ATOM 1924 C CA . HIS A 1 247 ? -3.549 6.851 3.355 1.00 86.88 247 HIS A CA 1
ATOM 1925 C C . HIS A 1 247 ? -3.326 7.241 4.819 1.00 86.88 247 HIS A C 1
ATOM 1927 O O . HIS A 1 247 ? -2.449 6.730 5.510 1.00 86.88 247 HIS A O 1
ATOM 1933 N N . GLY A 1 248 ? -4.080 8.239 5.284 1.00 89.62 248 GLY A N 1
ATOM 1934 C CA . GLY A 1 248 ? -3.898 8.842 6.599 1.00 89.62 248 GLY A CA 1
ATOM 1935 C C . GLY A 1 248 ? -4.574 8.092 7.743 1.00 89.62 248 GLY A C 1
ATOM 1936 O O . GLY A 1 248 ? -4.514 8.580 8.871 1.00 89.62 248 GLY A O 1
ATOM 1937 N N . GLN A 1 249 ? -5.260 6.977 7.487 1.00 91.25 249 GLN A N 1
ATOM 1938 C CA . GLN A 1 249 ? -6.011 6.252 8.508 1.00 91.25 249 GLN A CA 1
ATOM 1939 C C . GLN A 1 249 ? -5.218 5.079 9.082 1.00 91.25 249 GLN A C 1
ATOM 1941 O O . GLN A 1 249 ? -4.678 4.261 8.351 1.00 91.25 249 GLN A O 1
ATOM 1946 N N . ALA A 1 250 ? -5.239 4.965 10.408 1.00 93.44 250 ALA A N 1
ATOM 1947 C CA . ALA A 1 250 ? -4.859 3.752 11.111 1.00 93.44 250 ALA A CA 1
ATOM 1948 C C . ALA A 1 250 ? -5.705 3.601 12.382 1.00 93.44 250 ALA A C 1
ATOM 1950 O O . ALA A 1 250 ? -5.730 4.485 13.251 1.00 93.44 250 ALA A O 1
ATOM 1951 N N . TYR A 1 251 ? -6.374 2.456 12.503 1.00 92.88 251 TYR A N 1
ATOM 1952 C CA . TYR A 1 251 ? -7.192 2.054 13.646 1.00 92.88 251 TYR A CA 1
ATOM 1953 C C . TYR A 1 251 ? -8.247 3.116 13.988 1.00 92.88 251 TYR A C 1
ATOM 1955 O O . TYR A 1 251 ? -9.195 3.337 13.239 1.00 92.88 251 TYR A O 1
ATOM 1963 N N . ARG A 1 252 ? -8.084 3.806 15.123 1.00 90.56 252 ARG A N 1
ATOM 1964 C CA . ARG A 1 252 ? -9.012 4.836 15.601 1.00 90.56 252 ARG A CA 1
ATOM 1965 C C . ARG A 1 252 ? -8.563 6.259 15.274 1.00 90.56 252 ARG A C 1
ATOM 1967 O O . ARG A 1 252 ? -9.076 7.194 15.880 1.00 90.56 252 ARG A O 1
ATOM 1974 N N . THR A 1 253 ? -7.617 6.447 14.355 1.00 95.00 253 THR A N 1
ATOM 1975 C CA . THR A 1 253 ? -7.147 7.782 13.958 1.00 95.00 253 THR A CA 1
ATOM 1976 C C . THR A 1 253 ? -7.088 7.971 12.455 1.00 95.00 253 THR A C 1
ATOM 1978 O O . THR A 1 253 ? -6.864 7.018 11.713 1.00 95.00 253 THR A O 1
ATOM 1981 N N . ARG A 1 254 ? -7.279 9.216 12.005 1.00 94.44 254 ARG A N 1
ATOM 1982 C CA . ARG A 1 254 ? -7.139 9.594 10.593 1.00 94.44 254 ARG A CA 1
ATOM 1983 C C . ARG A 1 254 ? -6.518 10.972 10.441 1.00 94.44 254 ARG A C 1
ATOM 1985 O O . ARG A 1 254 ? -7.063 11.948 10.939 1.00 94.44 254 ARG A O 1
ATOM 1992 N N . VAL A 1 255 ? -5.402 11.073 9.737 1.00 94.38 255 VAL A N 1
ATOM 1993 C CA . VAL A 1 255 ? -4.778 12.345 9.363 1.00 94.38 255 VAL A CA 1
ATOM 1994 C C . VAL A 1 255 ? -5.507 12.929 8.157 1.00 94.38 255 VAL A C 1
ATOM 1996 O O . VAL A 1 255 ? -5.561 12.307 7.104 1.00 94.38 255 VAL A O 1
ATOM 1999 N N . HIS A 1 256 ? -6.038 14.142 8.306 1.00 90.81 256 HIS A N 1
ATOM 2000 C CA . HIS A 1 256 ? -6.735 14.864 7.235 1.00 90.81 256 HIS A CA 1
ATOM 2001 C C . HIS A 1 256 ? -5.842 15.885 6.540 1.00 90.81 256 HIS A C 1
ATOM 2003 O O . HIS A 1 256 ? -6.036 16.188 5.364 1.00 90.81 256 HIS A O 1
ATOM 2009 N N . ARG A 1 257 ? -4.851 16.431 7.255 1.00 91.38 257 ARG A N 1
ATOM 2010 C CA . ARG A 1 257 ? -3.985 17.476 6.709 1.00 91.38 257 ARG A CA 1
ATOM 2011 C C . ARG A 1 257 ? -2.604 17.454 7.335 1.00 91.38 257 ARG A C 1
ATOM 2013 O O . ARG A 1 257 ? -2.450 17.299 8.548 1.00 91.38 257 ARG A O 1
ATOM 2020 N N . LEU A 1 258 ? -1.603 17.678 6.492 1.00 89.88 258 LEU A N 1
ATOM 2021 C CA . LEU A 1 258 ? -0.204 17.818 6.885 1.00 89.88 258 LEU A CA 1
ATOM 2022 C C . LEU A 1 258 ? 0.149 19.296 7.089 1.00 89.88 258 LEU A C 1
ATOM 2024 O O . LEU A 1 258 ? -0.435 20.165 6.441 1.00 89.88 258 LEU A O 1
ATOM 2028 N N . VAL A 1 259 ? 1.112 19.585 7.969 1.00 92.12 259 VAL A N 1
ATOM 2029 C CA . VAL A 1 259 ? 1.662 20.950 8.119 1.00 92.12 259 VAL A CA 1
ATOM 2030 C C . VAL A 1 259 ? 2.459 21.326 6.872 1.00 92.12 259 VAL A C 1
ATOM 2032 O O . VAL A 1 259 ? 2.255 22.393 6.304 1.00 92.12 259 VAL A O 1
ATOM 2035 N N . ALA A 1 260 ? 3.342 20.429 6.435 1.00 86.81 260 ALA A N 1
ATOM 2036 C CA . ALA A 1 260 ? 4.120 20.546 5.212 1.00 86.81 260 ALA A CA 1
ATOM 2037 C C . ALA A 1 260 ? 3.857 19.315 4.325 1.00 86.81 260 ALA A C 1
ATOM 2039 O O . ALA A 1 260 ? 4.464 18.262 4.561 1.00 86.81 260 ALA A O 1
ATOM 2040 N N . PRO A 1 261 ? 2.948 19.412 3.335 1.00 81.00 261 PRO A N 1
ATOM 2041 C CA . PRO A 1 261 ? 2.764 18.378 2.317 1.00 81.00 261 PRO A CA 1
ATOM 2042 C C . PRO A 1 261 ? 4.091 18.000 1.640 1.00 81.00 261 PRO A C 1
ATOM 2044 O O . PRO A 1 261 ? 4.964 18.847 1.467 1.00 81.00 261 PRO A O 1
ATOM 2047 N N . GLY A 1 262 ? 4.260 16.723 1.290 1.00 74.69 262 GLY A N 1
ATOM 2048 C CA . GLY A 1 262 ? 5.510 16.197 0.723 1.00 74.69 262 GLY A CA 1
ATOM 2049 C C . GLY A 1 262 ? 6.580 15.820 1.756 1.00 74.69 262 GLY A C 1
ATOM 2050 O O . GLY A 1 262 ? 7.597 15.236 1.393 1.00 74.69 262 GLY A O 1
ATOM 2051 N N . ARG A 1 263 ? 6.358 16.093 3.051 1.00 83.94 263 ARG A N 1
ATOM 2052 C CA . ARG A 1 263 ? 7.135 15.491 4.145 1.00 83.94 263 ARG A CA 1
ATOM 2053 C C . ARG A 1 263 ? 6.302 14.449 4.878 1.00 83.94 263 ARG A C 1
ATOM 2055 O O . ARG A 1 263 ? 5.117 14.664 5.119 1.00 83.94 263 ARG A O 1
ATOM 2062 N N . LEU A 1 264 ? 6.950 13.365 5.294 1.00 90.31 264 LEU A N 1
ATOM 2063 C CA . LEU A 1 264 ? 6.310 12.314 6.081 1.00 90.31 264 LEU A CA 1
ATOM 2064 C C . LEU A 1 264 ? 5.743 12.887 7.386 1.00 90.31 264 LEU A C 1
ATOM 2066 O O . LEU A 1 264 ? 6.437 13.603 8.116 1.00 90.31 264 LEU A O 1
ATOM 2070 N N . ALA A 1 265 ? 4.487 12.568 7.680 1.00 95.62 265 ALA A N 1
ATOM 2071 C CA . ALA A 1 265 ? 3.928 12.731 9.013 1.00 95.62 265 ALA A CA 1
ATOM 2072 C C . ALA A 1 265 ? 4.174 11.485 9.853 1.00 95.62 265 ALA A C 1
ATOM 2074 O O . ALA A 1 265 ? 4.171 10.372 9.340 1.00 95.62 265 ALA A O 1
ATOM 2075 N N . ASN A 1 266 ? 4.374 11.694 11.151 1.00 97.31 266 ASN A N 1
ATOM 2076 C CA . ASN A 1 266 ? 4.520 10.627 12.133 1.00 97.31 266 ASN A CA 1
ATOM 2077 C C . ASN A 1 266 ? 3.440 10.809 13.192 1.00 97.31 266 ASN A C 1
ATOM 2079 O O . ASN A 1 266 ? 3.276 11.908 13.734 1.00 97.31 266 ASN A O 1
ATOM 2083 N N . VAL A 1 267 ? 2.718 9.736 13.479 1.00 98.19 267 VAL A N 1
ATOM 2084 C CA . VAL A 1 267 ? 1.675 9.700 14.497 1.00 98.19 267 VAL A CA 1
ATOM 2085 C C . VAL A 1 267 ? 1.990 8.557 15.441 1.00 98.19 267 VAL A C 1
ATOM 2087 O O . VAL A 1 267 ? 2.108 7.415 15.008 1.00 98.19 267 VAL A O 1
ATOM 2090 N N . GLU A 1 268 ? 2.101 8.854 16.729 1.00 98.12 268 GLU A N 1
ATOM 2091 C CA . GLU A 1 268 ? 2.135 7.843 17.784 1.00 98.12 268 GLU A CA 1
ATOM 2092 C C . GLU A 1 268 ? 0.884 7.986 18.639 1.00 98.12 268 GLU A C 1
ATOM 2094 O O . GLU A 1 268 ? 0.499 9.096 19.020 1.00 98.12 268 GLU A O 1
ATOM 2099 N N . VAL A 1 269 ? 0.255 6.856 18.944 1.00 97.94 269 VAL A N 1
ATOM 2100 C CA . VAL A 1 269 ? -0.991 6.790 19.697 1.00 97.94 269 VAL A CA 1
ATOM 2101 C C . VAL A 1 269 ? -0.825 5.825 20.861 1.00 97.94 269 VAL A C 1
ATOM 2103 O O . VAL A 1 269 ? -0.410 4.680 20.676 1.00 97.94 269 VAL A O 1
ATOM 2106 N N . ALA A 1 270 ? -1.201 6.275 22.055 1.00 97.56 270 ALA A N 1
ATOM 2107 C CA . ALA A 1 270 ? -1.374 5.436 23.236 1.00 97.56 270 ALA A CA 1
ATOM 2108 C C . ALA A 1 270 ? -2.833 5.483 23.710 1.00 97.56 270 ALA A C 1
ATOM 2110 O O . ALA A 1 270 ? -3.473 6.540 23.711 1.00 97.56 270 ALA A O 1
ATOM 2111 N N . CYS A 1 271 ? -3.360 4.327 24.098 1.00 94.12 271 CYS A N 1
ATOM 2112 C CA . CYS A 1 271 ? -4.753 4.102 24.448 1.00 94.12 271 CYS A CA 1
ATOM 2113 C C . CYS A 1 271 ? -4.836 3.514 25.865 1.00 94.12 271 CYS A C 1
ATOM 2115 O O . CYS A 1 271 ? -4.463 2.363 26.083 1.00 94.12 271 CYS A O 1
ATOM 2117 N N . GLU A 1 272 ? -5.368 4.280 26.818 1.00 92.81 272 GLU A N 1
ATOM 2118 C CA . GLU A 1 272 ? -5.540 3.870 28.219 1.00 92.81 272 GLU A CA 1
ATOM 2119 C C . GLU A 1 272 ? -7.008 4.056 28.626 1.00 92.81 272 GLU A C 1
ATOM 2121 O O . GLU A 1 272 ? -7.431 5.135 29.047 1.00 92.81 272 GLU A O 1
ATOM 2126 N N . GLY A 1 273 ? -7.825 3.015 28.439 1.00 88.25 273 GLY A N 1
ATOM 2127 C CA . GLY A 1 273 ? -9.276 3.123 28.613 1.00 88.25 273 GLY A CA 1
ATOM 2128 C C . GLY A 1 273 ? -9.869 4.181 27.674 1.00 88.25 273 GLY A C 1
ATOM 2129 O O . GLY A 1 273 ? -9.704 4.098 26.458 1.00 88.25 273 GLY A O 1
ATOM 2130 N N . SER A 1 274 ? -10.525 5.199 28.236 1.00 90.81 274 SER A N 1
ATOM 2131 C CA . SER A 1 274 ? -11.084 6.334 27.485 1.00 90.81 274 SER A CA 1
ATOM 2132 C C . SER A 1 274 ? -10.043 7.361 27.034 1.00 90.81 274 SER A C 1
ATOM 2134 O O . SER A 1 274 ? -10.382 8.287 26.299 1.00 90.81 274 SER A O 1
ATOM 2136 N N . ARG A 1 275 ? -8.790 7.260 27.492 1.00 95.62 275 ARG A N 1
ATOM 2137 C CA . ARG A 1 275 ? -7.736 8.218 27.153 1.00 95.62 275 ARG A CA 1
ATOM 2138 C C . ARG A 1 275 ? -7.025 7.831 25.859 1.00 95.62 275 ARG A C 1
ATOM 2140 O O . ARG A 1 275 ? -6.605 6.690 25.667 1.00 95.62 275 ARG A O 1
ATOM 2147 N N . VAL A 1 276 ? -6.854 8.820 24.990 1.00 97.31 276 VAL A N 1
ATOM 2148 C CA . VAL A 1 276 ? -6.058 8.773 23.762 1.00 97.31 276 VAL A CA 1
ATOM 2149 C C . VAL A 1 276 ? -4.975 9.827 23.871 1.00 97.31 276 VAL A C 1
ATOM 2151 O O . VAL A 1 276 ? -5.285 11.013 23.957 1.00 97.31 276 VAL A O 1
ATOM 2154 N N . THR A 1 277 ? -3.716 9.415 23.842 1.00 98.44 277 THR A N 1
ATOM 2155 C CA . THR A 1 277 ? -2.580 10.339 23.816 1.00 98.44 277 THR A CA 1
ATOM 2156 C C . THR A 1 277 ? -1.920 10.279 22.453 1.00 98.44 277 THR A C 1
ATOM 2158 O O . THR A 1 277 ? -1.568 9.197 21.990 1.00 98.44 277 THR A O 1
ATOM 2161 N N . LEU A 1 278 ? -1.767 11.442 21.825 1.00 98.56 278 LEU A N 1
ATOM 2162 C CA . LEU A 1 278 ? -1.188 11.621 20.502 1.00 98.56 278 LEU A CA 1
ATOM 2163 C C . LEU A 1 278 ? 0.170 12.325 20.607 1.00 98.56 278 LEU A C 1
ATOM 2165 O O . LEU A 1 278 ? 0.271 13.404 21.201 1.00 98.56 278 LEU A O 1
ATOM 2169 N N . THR A 1 279 ? 1.186 11.763 19.958 1.00 98.38 279 THR A N 1
ATOM 2170 C CA . THR A 1 279 ? 2.432 12.464 19.613 1.00 98.38 279 THR A CA 1
ATOM 2171 C C . THR A 1 279 ? 2.447 12.664 18.105 1.00 98.38 279 THR A C 1
ATOM 2173 O O . THR A 1 279 ? 2.329 11.703 17.349 1.00 98.38 279 THR A O 1
ATOM 2176 N N . LEU A 1 280 ? 2.540 13.920 17.663 1.00 98.12 280 LEU A N 1
ATOM 2177 C CA . LEU A 1 280 ? 2.292 14.301 16.274 1.00 98.12 280 LEU A CA 1
ATOM 2178 C C . LEU A 1 280 ? 3.497 15.038 15.684 1.00 98.12 280 LEU A C 1
ATOM 2180 O O . LEU A 1 280 ? 3.945 16.044 16.232 1.00 98.12 280 LEU A O 1
ATOM 2184 N N . GLY A 1 281 ? 3.979 14.566 14.536 1.00 97.50 281 GLY A N 1
ATOM 2185 C CA . GLY A 1 281 ? 4.991 15.225 13.714 1.00 97.50 281 GLY A CA 1
ATOM 2186 C C . GLY A 1 281 ? 4.450 15.507 12.315 1.00 97.50 281 GLY A C 1
ATOM 2187 O O . GLY A 1 281 ? 3.949 14.602 11.659 1.00 97.50 281 GLY A O 1
ATOM 2188 N N . ASN A 1 282 ? 4.559 16.755 11.852 1.00 97.00 282 ASN A N 1
ATOM 2189 C CA . ASN A 1 282 ? 4.062 17.218 10.545 1.00 97.00 282 ASN A CA 1
ATOM 2190 C C . ASN A 1 282 ? 2.542 17.044 10.300 1.00 97.00 282 ASN A C 1
ATOM 2192 O O . ASN A 1 282 ? 2.091 17.064 9.157 1.00 97.00 282 ASN A O 1
ATOM 2196 N N . VAL A 1 283 ? 1.731 16.931 11.354 1.00 97.75 283 VAL A N 1
ATOM 2197 C CA . VAL A 1 283 ? 0.265 16.813 11.264 1.00 97.75 283 VAL A CA 1
ATOM 2198 C C . VAL A 1 283 ? -0.387 18.142 11.618 1.00 97.75 283 VAL A C 1
ATOM 2200 O O . VAL A 1 283 ? -0.099 18.709 12.670 1.00 97.75 283 VAL A O 1
ATOM 2203 N N . ALA A 1 284 ? -1.258 18.638 10.742 1.00 96.12 284 ALA A N 1
ATOM 2204 C CA . ALA A 1 284 ? -2.028 19.858 10.967 1.00 96.12 284 ALA A CA 1
ATOM 2205 C C . ALA A 1 284 ? -3.493 19.574 11.312 1.00 96.12 284 ALA A C 1
ATOM 2207 O O . ALA A 1 284 ? -4.151 20.413 11.922 1.00 96.12 284 ALA A O 1
ATOM 2208 N N . GLU A 1 285 ? -4.008 18.413 10.908 1.00 97.31 285 GLU A N 1
ATOM 2209 C CA . GLU A 1 285 ? -5.372 18.005 11.205 1.00 97.31 285 GLU A CA 1
ATOM 2210 C C . GLU A 1 285 ? -5.487 16.481 11.334 1.00 97.31 285 GLU A C 1
ATOM 2212 O O . GLU A 1 285 ? -5.015 15.750 10.459 1.00 97.31 285 GLU A O 1
ATOM 2217 N N . ILE A 1 286 ? -6.118 16.003 12.413 1.00 97.44 286 ILE A N 1
ATOM 2218 C CA . ILE A 1 286 ? -6.288 14.573 12.714 1.00 97.44 286 ILE A CA 1
ATOM 2219 C C . ILE A 1 286 ? -7.627 14.289 13.406 1.00 97.44 286 ILE A C 1
ATOM 2221 O O . ILE A 1 286 ? -8.090 15.070 14.228 1.00 97.44 286 ILE A O 1
ATOM 2225 N N . ALA A 1 287 ? -8.257 13.167 13.078 1.00 96.38 287 ALA A N 1
ATOM 2226 C CA . ALA A 1 287 ? -9.435 12.620 13.738 1.00 96.38 287 ALA A CA 1
ATOM 2227 C C . ALA A 1 287 ? -9.053 11.578 14.788 1.00 96.38 287 ALA A C 1
ATOM 2229 O O . ALA A 1 287 ? -8.142 10.783 14.554 1.00 96.38 287 ALA A O 1
ATOM 2230 N N . VAL A 1 288 ? -9.827 11.508 15.869 1.00 96.19 288 VAL A N 1
ATOM 2231 C CA . VAL A 1 288 ? -9.914 10.337 16.747 1.00 96.19 288 VAL A CA 1
ATOM 2232 C C . VAL A 1 288 ? -11.346 9.808 16.707 1.00 96.19 288 VAL A C 1
ATOM 2234 O O . VAL A 1 288 ? -12.277 10.537 17.045 1.00 96.19 288 VAL A O 1
ATOM 2237 N N . PHE A 1 289 ? -11.527 8.559 16.290 1.00 90.75 289 PHE A N 1
ATOM 2238 C CA . PHE A 1 289 ? -12.830 7.897 16.234 1.00 90.75 289 PHE A CA 1
ATOM 2239 C C . PHE A 1 289 ? -13.188 7.263 17.578 1.00 90.75 289 PHE A C 1
ATOM 2241 O O . PHE A 1 289 ? -12.310 6.915 18.375 1.00 90.75 289 PHE A O 1
ATOM 2248 N N . ALA A 1 290 ? -14.487 7.068 17.800 1.00 82.69 290 ALA A N 1
ATOM 2249 C CA . ALA A 1 290 ? -14.963 6.209 18.874 1.00 82.69 290 ALA A CA 1
ATOM 2250 C C . ALA A 1 290 ? -14.370 4.794 18.738 1.00 82.69 290 ALA A C 1
ATOM 2252 O O . ALA A 1 290 ? -14.214 4.276 17.629 1.00 82.69 290 ALA A O 1
ATOM 2253 N N . GLU A 1 291 ? -14.074 4.144 19.867 1.00 75.19 291 GLU A N 1
ATOM 2254 C CA . GLU A 1 291 ? -13.825 2.698 19.864 1.00 75.19 291 GLU A CA 1
ATOM 2255 C C . GLU A 1 291 ? -15.042 1.985 19.250 1.00 75.19 291 GLU A C 1
ATOM 2257 O O . GLU A 1 291 ? -16.179 2.381 19.536 1.00 75.19 291 GLU A O 1
ATOM 2262 N N . PRO A 1 292 ? -14.852 0.919 18.452 1.00 62.88 292 PRO A N 1
ATOM 2263 C CA . PRO A 1 292 ? -15.950 0.060 18.031 1.00 62.88 292 PRO A CA 1
ATOM 2264 C C . PRO A 1 292 ? -16.610 -0.551 19.275 1.00 62.88 292 PRO A C 1
ATOM 2266 O O . PRO A 1 292 ? -16.148 -1.544 19.838 1.00 62.88 292 PRO A O 1
ATOM 2269 N N . ALA A 1 293 ? -17.668 0.085 19.773 1.00 54.25 293 ALA A N 1
ATOM 2270 C CA . ALA A 1 293 ? -18.281 -0.310 21.027 1.00 54.25 293 ALA A CA 1
ATOM 2271 C C . ALA A 1 293 ? -18.897 -1.713 20.905 1.00 54.25 293 ALA A C 1
ATOM 2273 O O . ALA A 1 293 ? -19.658 -2.004 19.983 1.00 54.25 293 ALA A O 1
ATOM 2274 N N . ARG A 1 294 ? -18.666 -2.568 21.911 1.00 53.34 294 ARG A N 1
ATOM 2275 C CA . ARG A 1 294 ? -19.460 -3.795 22.133 1.00 53.34 294 ARG A CA 1
ATOM 2276 C C . ARG A 1 294 ? -20.881 -3.497 22.664 1.00 53.34 294 ARG A C 1
ATOM 2278 O O . ARG A 1 294 ? -21.586 -4.418 23.063 1.00 53.34 294 ARG A O 1
ATOM 2285 N N . GLY A 1 295 ? -21.304 -2.229 22.696 1.00 53.06 295 GLY A N 1
ATOM 2286 C CA . GLY A 1 295 ? -22.569 -1.756 23.269 1.00 53.06 295 GLY A CA 1
ATOM 2287 C C . GLY A 1 295 ? -23.159 -0.564 22.503 1.00 53.06 295 GLY A C 1
ATOM 2288 O O . GLY A 1 295 ? -22.513 -0.001 21.629 1.00 53.06 295 GLY A O 1
ATOM 2289 N N . ARG A 1 296 ? -24.410 -0.195 22.814 1.00 59.47 296 ARG A N 1
ATOM 2290 C CA . ARG A 1 296 ? -25.230 0.763 22.037 1.00 59.47 296 ARG A CA 1
ATOM 2291 C C . ARG A 1 296 ? -25.201 2.225 22.533 1.00 59.47 296 ARG A C 1
ATOM 2293 O O . ARG A 1 296 ? -26.098 2.978 22.174 1.00 59.47 296 ARG A O 1
ATOM 2300 N N . GLY A 1 297 ? -24.245 2.626 23.374 1.00 74.06 297 GLY A N 1
ATOM 2301 C CA . GLY A 1 297 ? -24.240 3.957 24.006 1.00 74.06 297 GLY A CA 1
ATOM 2302 C C . GLY A 1 297 ? -22.979 4.787 23.735 1.00 74.06 297 GLY A C 1
ATOM 2303 O O . GLY A 1 297 ? -21.960 4.208 23.349 1.00 74.06 297 GLY A O 1
ATOM 2304 N N . PRO A 1 298 ? -23.031 6.112 23.985 1.00 82.50 298 PRO A N 1
ATOM 2305 C CA . PRO A 1 298 ? -21.872 6.987 23.875 1.00 82.50 298 PRO A CA 1
ATOM 2306 C C . PRO A 1 298 ? -20.719 6.503 24.758 1.00 82.50 298 PRO A C 1
ATOM 2308 O O . PRO A 1 298 ? -20.912 6.137 25.921 1.00 82.50 298 PRO A O 1
ATOM 2311 N N . THR A 1 299 ? -19.505 6.536 24.220 1.00 86.50 299 THR A N 1
ATOM 2312 C CA . THR A 1 299 ? -18.286 6.148 24.941 1.00 86.50 299 THR A CA 1
ATOM 2313 C C . THR A 1 299 ? -17.571 7.387 25.484 1.00 86.50 299 THR A C 1
ATOM 2315 O O . THR A 1 299 ? -17.449 8.378 24.764 1.00 86.50 299 THR A O 1
ATOM 2318 N N . PRO A 1 300 ? -17.099 7.397 26.745 1.00 92.25 300 PRO A N 1
ATOM 2319 C CA . PRO A 1 300 ? -16.249 8.477 27.232 1.00 92.25 300 PRO A CA 1
ATOM 2320 C C . PRO A 1 300 ? -14.938 8.532 26.442 1.00 92.25 300 PRO A C 1
ATOM 2322 O O . PRO A 1 300 ? -14.299 7.500 26.239 1.00 92.25 300 PRO A O 1
ATOM 2325 N N . LEU A 1 301 ? -14.514 9.735 26.054 1.00 94.81 301 LEU A N 1
ATOM 2326 C CA . LEU A 1 301 ? -13.267 9.968 25.335 1.00 94.81 301 LEU A CA 1
ATOM 2327 C C . LEU A 1 301 ? -12.525 11.176 25.916 1.00 94.81 301 LEU A C 1
ATOM 2329 O O . LEU A 1 301 ? -13.076 12.270 26.047 1.00 94.81 301 LEU A O 1
ATOM 2333 N N . GLU A 1 302 ? -11.246 10.986 26.227 1.00 97.25 302 GLU A N 1
ATOM 2334 C CA . GLU A 1 302 ? -10.292 12.062 26.482 1.00 97.25 302 GLU A CA 1
ATOM 2335 C C . GLU A 1 302 ? -9.213 12.030 25.408 1.00 97.25 302 GLU A C 1
ATOM 2337 O O . GLU A 1 302 ? -8.530 11.020 25.261 1.00 97.25 302 GLU A O 1
ATOM 2342 N N . VAL A 1 303 ? -9.002 13.142 24.706 1.00 98.19 303 VAL A N 1
ATOM 2343 C CA . VAL A 1 303 ? -7.917 13.246 23.724 1.00 98.19 303 VAL A CA 1
ATOM 2344 C C . VAL A 1 303 ? -6.860 14.212 24.235 1.00 98.19 303 VAL A C 1
ATOM 2346 O O . VAL A 1 303 ? -7.165 15.332 24.655 1.00 98.19 303 VAL A O 1
ATOM 2349 N N . TRP A 1 304 ? -5.612 13.766 24.197 1.00 98.50 304 TRP A N 1
ATOM 2350 C CA . TRP A 1 304 ? -4.427 14.489 24.627 1.00 98.50 304 TRP A CA 1
ATOM 2351 C C . TRP A 1 304 ? -3.449 14.601 23.461 1.00 98.50 304 TRP A C 1
ATOM 2353 O O . TRP A 1 304 ? -3.233 13.633 22.740 1.00 98.50 304 TRP A O 1
ATOM 2363 N N . VAL A 1 305 ? -2.831 15.770 23.297 1.00 98.06 305 VAL A N 1
ATOM 2364 C CA . VAL A 1 305 ? -1.686 15.961 22.399 1.00 98.06 305 VAL A CA 1
ATOM 2365 C C . VAL A 1 305 ? -0.473 16.291 23.260 1.00 98.06 305 VAL A C 1
ATOM 2367 O O . VAL A 1 305 ? -0.435 17.323 23.942 1.00 98.06 305 VAL A O 1
ATOM 2370 N N . GLY A 1 306 ? 0.497 15.376 23.296 1.00 95.12 306 GLY A N 1
ATOM 2371 C CA . GLY A 1 306 ? 1.568 15.385 24.287 1.00 95.12 306 GLY A CA 1
ATOM 2372 C C . GLY A 1 306 ? 1.005 15.425 25.712 1.00 95.12 306 GLY A C 1
ATOM 2373 O O . GLY A 1 306 ? 0.256 14.547 26.128 1.00 95.12 306 GLY A O 1
ATOM 2374 N N . LYS A 1 307 ? 1.339 16.476 26.470 1.00 95.00 307 LYS A N 1
ATOM 2375 C CA . LYS A 1 307 ? 0.895 16.659 27.866 1.00 95.00 307 LYS A CA 1
ATOM 2376 C C . LYS A 1 307 ? -0.388 17.481 28.017 1.00 95.00 307 LYS A C 1
ATOM 2378 O O . LYS A 1 307 ? -0.779 17.784 29.140 1.00 95.00 307 LYS A O 1
ATOM 2383 N N . ARG A 1 308 ? -1.026 17.902 26.921 1.00 96.12 308 ARG A N 1
ATOM 2384 C CA . ARG A 1 308 ? -2.189 18.797 26.962 1.00 96.12 308 ARG A CA 1
ATOM 2385 C C . ARG A 1 308 ? -3.453 18.064 26.542 1.00 96.12 308 ARG A C 1
ATOM 2387 O O . ARG A 1 308 ? -3.531 17.567 25.423 1.00 96.12 308 ARG A O 1
ATOM 2394 N N . ARG A 1 309 ? -4.473 18.078 27.401 1.00 98.00 309 ARG A N 1
ATOM 2395 C CA . ARG A 1 309 ? -5.818 17.627 27.038 1.00 98.00 309 ARG A CA 1
ATOM 2396 C C . ARG A 1 309 ? -6.455 18.630 26.083 1.00 98.00 309 ARG A C 1
ATOM 2398 O O . ARG A 1 309 ? -6.506 19.822 26.387 1.00 98.00 309 ARG A O 1
ATOM 2405 N N . VAL A 1 310 ? -6.925 18.142 24.943 1.00 97.81 310 VAL A N 1
ATOM 2406 C CA . VAL A 1 310 ? -7.565 18.943 23.889 1.00 97.81 310 VAL A CA 1
ATOM 2407 C C . VAL A 1 310 ? -9.067 18.681 23.800 1.00 97.81 310 VAL A C 1
ATOM 2409 O O . VAL A 1 310 ? -9.807 19.562 23.381 1.00 97.81 310 VAL A O 1
ATOM 2412 N N . PHE A 1 311 ? -9.527 17.513 24.257 1.00 98.31 311 PHE A N 1
ATOM 2413 C CA . PHE A 1 311 ? -10.942 17.149 24.292 1.00 98.31 311 PHE A CA 1
ATOM 2414 C C . PHE A 1 311 ? -11.263 16.278 25.511 1.00 98.31 311 PHE A C 1
ATOM 2416 O O . PHE A 1 311 ? -10.442 15.461 25.934 1.00 98.31 311 PHE A O 1
ATOM 2423 N N . GLN A 1 312 ? -12.472 16.436 26.046 1.00 97.38 312 GLN A N 1
ATOM 2424 C CA . GLN A 1 312 ? -13.090 15.520 26.999 1.00 97.38 312 GLN A CA 1
ATOM 2425 C C . GLN A 1 312 ? -14.601 15.526 26.769 1.00 97.38 312 GLN A C 1
ATOM 2427 O O . GLN A 1 312 ? -15.225 16.585 26.813 1.00 97.38 312 GLN A O 1
ATOM 2432 N N . GLY A 1 313 ? -15.192 14.354 26.567 1.00 95.56 313 GLY A N 1
ATOM 2433 C CA . GLY A 1 313 ? -16.637 14.225 26.421 1.00 95.56 313 GLY A CA 1
ATOM 2434 C C . GLY A 1 313 ? -17.061 12.851 25.911 1.00 95.56 313 GLY A C 1
ATOM 2435 O O . GLY A 1 313 ? -16.208 12.029 25.576 1.00 95.56 313 GLY A O 1
ATOM 2436 N N . PRO A 1 314 ? -18.372 12.581 25.868 1.00 93.12 314 PRO A N 1
ATOM 2437 C CA . PRO A 1 314 ? -18.895 11.393 25.216 1.00 93.12 314 PRO A CA 1
ATOM 2438 C C . PRO A 1 314 ? -18.815 11.521 23.687 1.00 93.12 314 PRO A C 1
ATOM 2440 O O . PRO A 1 314 ? -19.044 12.607 23.137 1.00 93.12 314 PRO A O 1
ATOM 2443 N N . ILE A 1 315 ? -18.536 10.399 23.027 1.00 91.19 315 ILE A N 1
ATOM 2444 C CA . ILE A 1 315 ? -18.563 10.241 21.572 1.00 91.19 315 ILE A CA 1
ATOM 2445 C C . ILE A 1 315 ? -19.433 9.041 21.182 1.00 91.19 315 ILE A C 1
ATOM 2447 O O . ILE A 1 315 ? -19.314 7.960 21.773 1.00 91.19 315 ILE A O 1
ATOM 2451 N N . ASP A 1 316 ? -20.318 9.236 20.208 1.00 89.25 316 ASP A N 1
ATOM 2452 C CA . ASP A 1 316 ? -21.196 8.186 19.695 1.00 89.25 316 ASP A CA 1
ATOM 2453 C C . ASP A 1 316 ? -20.518 7.315 18.630 1.00 89.25 316 ASP A C 1
ATOM 2455 O O . ASP A 1 316 ? -19.528 7.686 17.994 1.00 89.25 316 ASP A O 1
ATOM 2459 N N . ALA A 1 317 ? -21.079 6.125 18.405 1.00 83.69 317 ALA A N 1
ATOM 2460 C CA . ALA A 1 317 ? -20.663 5.282 17.292 1.00 83.69 317 ALA A CA 1
ATOM 2461 C C . ALA A 1 317 ? -20.919 6.013 15.962 1.00 83.69 317 ALA A C 1
ATOM 2463 O O . ALA A 1 317 ? -22.050 6.385 15.659 1.00 83.69 317 ALA A O 1
ATOM 2464 N N . GLY A 1 318 ? -19.867 6.193 15.163 1.00 84.31 318 GLY A N 1
ATOM 2465 C CA . GLY A 1 318 ? -19.927 6.954 13.912 1.00 84.31 318 GLY A CA 1
ATOM 2466 C C . GLY A 1 318 ? -19.562 8.434 14.050 1.00 84.31 318 GLY A C 1
ATOM 2467 O O . GLY A 1 318 ? -19.519 9.121 13.037 1.00 84.31 318 GLY A O 1
ATOM 2468 N N . GLU A 1 319 ? -19.248 8.922 15.250 1.00 91.06 319 GLU A N 1
ATOM 2469 C CA . GLU A 1 319 ? -18.650 10.245 15.448 1.00 91.06 319 GLU A CA 1
ATOM 2470 C C . GLU A 1 319 ? -17.112 10.195 15.468 1.00 91.06 319 GLU A C 1
ATOM 2472 O O . GLU A 1 319 ? -16.479 9.158 15.691 1.00 91.06 319 GLU A O 1
ATOM 2477 N N . GLU A 1 320 ? -16.509 11.362 15.257 1.00 93.31 320 GLU A N 1
ATOM 2478 C CA . GLU A 1 320 ? -15.085 11.623 15.431 1.00 93.31 320 GLU A CA 1
ATOM 2479 C C . GLU A 1 320 ? -14.857 12.907 16.241 1.00 93.31 320 GLU A C 1
ATOM 2481 O O . GLU A 1 320 ? -15.670 13.837 16.240 1.00 93.31 320 GLU A O 1
ATOM 2486 N N . VAL A 1 321 ? -13.709 12.979 16.910 1.00 97.06 321 VAL A N 1
ATOM 2487 C CA . VAL A 1 321 ? -13.149 14.228 17.428 1.00 97.06 321 VAL A CA 1
ATOM 2488 C C . VAL A 1 321 ? -12.071 14.685 16.461 1.00 97.06 321 VAL A C 1
ATOM 2490 O O . VAL A 1 321 ? -10.989 14.100 16.389 1.00 97.06 321 VAL A O 1
ATOM 2493 N N . ARG A 1 322 ? -12.373 15.739 15.709 1.00 97.25 322 ARG A N 1
ATOM 2494 C CA . ARG A 1 322 ? -11.463 16.384 14.771 1.00 97.25 322 ARG A CA 1
ATOM 2495 C C . ARG A 1 322 ? -10.604 17.405 15.510 1.00 97.25 322 ARG A C 1
ATOM 2497 O O . ARG A 1 322 ? -11.128 18.343 16.104 1.00 97.25 322 ARG A O 1
ATOM 2504 N N . LEU A 1 323 ? -9.291 17.216 15.475 1.00 98.25 323 LEU A N 1
ATOM 2505 C CA . LEU A 1 323 ? -8.302 18.136 16.017 1.00 98.25 323 LEU A CA 1
ATOM 2506 C C . LEU A 1 323 ? -7.646 18.932 14.895 1.00 98.25 323 LEU A C 1
ATOM 2508 O O . LEU A 1 323 ? -7.144 18.327 13.947 1.00 98.25 323 LEU A O 1
ATOM 2512 N N . SER A 1 324 ? -7.559 20.251 15.053 1.00 98.06 324 SER A N 1
ATOM 2513 C CA . SER A 1 324 ? -6.921 21.144 14.078 1.00 98.06 324 SER A CA 1
ATOM 2514 C C . SER A 1 324 ? -5.864 22.017 14.757 1.00 98.06 324 SER A C 1
ATOM 2516 O O . SER A 1 324 ? -6.061 22.512 15.870 1.00 98.06 324 SER A O 1
ATOM 2518 N N . LEU A 1 325 ? -4.718 22.177 14.096 1.00 97.62 325 LEU A N 1
ATOM 2519 C CA . LEU A 1 325 ? -3.603 23.000 14.556 1.00 97.62 325 LEU A CA 1
ATOM 2520 C C . LEU A 1 325 ? -3.688 24.407 13.953 1.00 97.62 325 LEU A C 1
ATOM 2522 O O . LEU A 1 325 ? -3.627 24.570 12.732 1.00 97.62 325 LEU A O 1
ATOM 2526 N N . GLU A 1 326 ? -3.734 25.416 14.820 1.00 95.25 326 GLU A N 1
ATOM 2527 C CA . GLU A 1 326 ? -3.646 26.835 14.473 1.00 95.25 326 GLU A CA 1
ATOM 2528 C C . GLU A 1 326 ? -2.447 27.464 15.192 1.00 95.25 326 GLU A C 1
ATOM 2530 O O . GLU A 1 326 ? -2.410 27.587 16.423 1.00 95.25 326 GLU A O 1
ATOM 2535 N N . GLY A 1 327 ? -1.415 27.821 14.423 1.00 91.94 327 GLY A N 1
ATOM 2536 C CA . GLY A 1 327 ? -0.119 28.215 14.973 1.00 91.94 327 GLY A CA 1
ATOM 2537 C C . GLY A 1 327 ? 0.490 27.079 15.800 1.00 91.94 327 GLY A C 1
ATOM 2538 O O . GLY A 1 327 ? 0.987 26.101 15.253 1.00 91.94 327 GLY A O 1
ATOM 2539 N N . THR A 1 328 ? 0.438 27.202 17.128 1.00 90.88 328 THR A N 1
ATOM 2540 C CA . THR A 1 328 ? 0.929 26.192 18.086 1.00 90.88 328 THR A CA 1
ATOM 2541 C C . THR A 1 328 ? -0.176 25.587 18.954 1.00 90.88 328 THR A C 1
ATOM 2543 O O . THR A 1 328 ? 0.105 24.801 19.863 1.00 90.88 328 THR A O 1
ATOM 2546 N N . ARG A 1 329 ? -1.441 25.968 18.730 1.00 95.00 329 ARG A N 1
ATOM 2547 C CA . ARG A 1 329 ? -2.578 25.545 19.554 1.00 95.00 329 ARG A CA 1
ATOM 2548 C C . ARG A 1 329 ? -3.443 24.541 18.805 1.00 95.00 329 ARG A C 1
ATOM 2550 O O . ARG A 1 329 ? -3.794 24.756 17.653 1.00 95.00 329 ARG A O 1
ATOM 2557 N N . TRP A 1 330 ? -3.815 23.479 19.509 1.00 97.94 330 TRP A N 1
ATOM 2558 C CA . TRP A 1 330 ? -4.791 22.499 19.049 1.00 97.94 330 TRP A CA 1
ATOM 2559 C C . TRP A 1 330 ? -6.189 22.878 19.537 1.00 97.94 330 TRP A C 1
ATOM 2561 O O . TRP A 1 330 ? -6.373 23.143 20.730 1.00 97.94 330 TRP A O 1
ATOM 2571 N N . SER A 1 331 ? -7.152 22.878 18.623 1.00 97.38 331 SER A N 1
ATOM 2572 C CA . SER A 1 331 ? -8.590 22.918 18.900 1.00 97.38 331 SER A CA 1
ATOM 2573 C C . SER A 1 331 ? -9.209 21.544 18.629 1.00 97.38 331 SER A C 1
ATOM 2575 O O . SER A 1 331 ? -8.585 20.700 17.986 1.00 97.38 331 SER A O 1
ATOM 2577 N N . ALA A 1 332 ? -10.410 21.297 19.157 1.00 97.75 332 ALA A N 1
ATOM 2578 C CA . ALA A 1 332 ? -11.136 20.046 18.973 1.00 97.75 332 ALA A CA 1
ATOM 2579 C C . ALA A 1 332 ? -12.604 20.318 18.631 1.00 97.75 332 ALA A C 1
ATOM 2581 O O . ALA A 1 332 ? -13.251 21.131 19.292 1.00 97.75 332 ALA A O 1
ATOM 2582 N N . LEU A 1 333 ? -13.132 19.599 17.644 1.00 96.94 333 LEU A N 1
ATOM 2583 C CA . LEU A 1 333 ? -14.529 19.627 17.229 1.00 96.94 333 LEU A CA 1
ATOM 2584 C C . LEU A 1 333 ? -15.071 18.196 17.187 1.00 96.94 333 LEU A C 1
ATOM 2586 O O . LEU A 1 333 ? -14.540 17.349 16.472 1.00 96.94 333 LEU A O 1
ATOM 2590 N N . ARG A 1 334 ? -16.137 17.922 17.945 1.00 96.06 334 ARG A N 1
ATOM 2591 C CA . ARG A 1 334 ? -16.896 16.673 17.808 1.00 96.06 334 ARG A CA 1
ATOM 2592 C C . ARG A 1 334 ? -17.848 16.804 16.624 1.00 96.06 334 ARG A C 1
ATOM 2594 O O . ARG A 1 334 ? -18.604 17.771 16.565 1.00 96.06 334 ARG A O 1
ATOM 2601 N N . GLN A 1 335 ? -17.828 15.835 15.719 1.00 93.56 335 GLN A N 1
ATOM 2602 C CA . GLN A 1 335 ? -18.689 15.817 14.539 1.00 93.56 335 GLN A CA 1
ATOM 2603 C C . GLN A 1 335 ? -18.985 14.385 14.092 1.00 93.56 335 GLN A C 1
ATOM 2605 O O . GLN A 1 335 ? -18.351 13.436 14.551 1.00 93.56 335 GLN A O 1
ATOM 2610 N N . GLN A 1 336 ? -19.939 14.225 13.178 1.00 90.69 336 GLN A N 1
ATOM 2611 C CA . GLN A 1 336 ? -20.132 12.947 12.499 1.00 90.69 336 GLN A CA 1
ATOM 2612 C C . GLN A 1 336 ? -18.881 12.618 11.686 1.00 90.69 336 GLN A C 1
ATOM 2614 O O . GLN A 1 336 ? -18.376 13.469 10.950 1.00 90.69 336 GLN A O 1
ATOM 2619 N N . ALA A 1 337 ? -18.379 11.394 11.828 1.00 82.75 337 ALA A N 1
ATOM 2620 C CA . ALA A 1 337 ? -17.261 10.937 11.030 1.00 82.75 337 ALA A CA 1
ATOM 2621 C C . ALA A 1 337 ? -17.707 10.911 9.571 1.00 82.75 337 ALA A C 1
ATOM 2623 O O . ALA A 1 337 ? -18.698 10.261 9.220 1.00 82.75 337 ALA A O 1
ATOM 2624 N N . ALA A 1 338 ? -16.964 11.604 8.712 1.00 68.94 338 ALA A N 1
ATOM 2625 C CA . ALA A 1 338 ? -17.150 11.455 7.282 1.00 68.94 338 ALA A CA 1
ATOM 2626 C C . ALA A 1 338 ? -16.963 9.968 6.943 1.00 68.94 338 ALA A C 1
ATOM 2628 O O . ALA A 1 338 ? -15.890 9.389 7.184 1.00 68.94 338 ALA A O 1
ATOM 2629 N N . ARG A 1 339 ? -18.029 9.334 6.433 1.00 55.94 339 ARG A N 1
ATOM 2630 C CA . ARG A 1 339 ? -17.894 8.037 5.772 1.00 55.94 339 ARG A CA 1
ATOM 2631 C C . ARG A 1 339 ? -16.938 8.271 4.615 1.00 55.94 339 ARG A C 1
ATOM 2633 O O . ARG A 1 339 ? -17.143 9.207 3.861 1.00 55.94 339 ARG A O 1
ATOM 2640 N N . LEU A 1 340 ? -15.908 7.442 4.492 1.00 50.31 340 LEU A N 1
ATOM 2641 C CA . LEU A 1 340 ? -15.166 7.382 3.242 1.00 50.31 340 LEU A CA 1
ATOM 2642 C C . LEU A 1 340 ? -16.139 6.821 2.205 1.00 50.31 340 LEU A C 1
ATOM 2644 O O . LEU A 1 340 ? -16.382 5.613 2.183 1.00 50.31 340 LEU A O 1
ATOM 2648 N N . ASN A 1 341 ? -16.762 7.681 1.404 1.00 41.09 341 ASN A N 1
ATOM 2649 C CA . ASN A 1 341 ? -17.241 7.235 0.111 1.00 41.09 341 ASN A CA 1
ATOM 2650 C C . ASN A 1 341 ? -15.984 6.938 -0.734 1.00 41.09 341 ASN A C 1
ATOM 2652 O O . ASN A 1 341 ? -15.053 7.742 -0.719 1.00 41.09 341 ASN A O 1
ATOM 2656 N N . PRO A 1 342 ? -15.893 5.818 -1.461 1.00 38.84 342 PRO A N 1
ATOM 2657 C CA . PRO A 1 342 ? -14.913 5.683 -2.536 1.00 38.84 342 PRO A CA 1
ATOM 2658 C C . PRO A 1 342 ? -14.920 6.885 -3.506 1.00 38.84 342 PRO A C 1
ATOM 2660 O O . PRO A 1 342 ? -13.881 7.220 -4.062 1.00 38.84 342 PRO A O 1
ATOM 2663 N N . ASP A 1 343 ? -16.044 7.605 -3.625 1.00 34.88 343 ASP A N 1
ATOM 2664 C CA . ASP A 1 343 ? -16.116 8.883 -4.355 1.00 34.88 343 ASP A CA 1
ATOM 2665 C C . ASP A 1 343 ? -15.565 10.100 -3.570 1.00 34.88 343 ASP A C 1
ATOM 2667 O O . ASP A 1 343 ? -15.288 11.136 -4.170 1.00 34.88 343 ASP A O 1
ATOM 2671 N N . ASP A 1 344 ? -15.414 9.992 -2.241 1.00 37.06 344 ASP A N 1
ATOM 2672 C CA . ASP A 1 344 ? -14.765 10.975 -1.351 1.00 37.06 344 ASP A CA 1
ATOM 2673 C C . ASP A 1 344 ? -13.242 10.773 -1.287 1.00 37.06 344 ASP A C 1
ATOM 2675 O O . ASP A 1 344 ? -12.554 11.508 -0.568 1.00 37.06 344 ASP A O 1
ATOM 2679 N N . PHE A 1 345 ? -12.681 9.820 -2.052 1.00 47.28 345 PHE A N 1
ATOM 2680 C CA . PHE A 1 345 ? -11.301 9.978 -2.513 1.00 47.28 345 PHE A CA 1
ATOM 2681 C C . PHE A 1 345 ? -11.229 11.399 -3.063 1.00 47.28 345 PHE A C 1
ATOM 2683 O O . PHE A 1 345 ? -12.049 11.718 -3.919 1.00 47.28 345 PHE A O 1
ATOM 2690 N N . PRO A 1 346 ? -10.353 12.288 -2.569 1.00 46.78 346 PRO A N 1
ATOM 2691 C CA . PRO A 1 346 ? -10.288 13.649 -3.072 1.00 46.78 346 PRO A CA 1
ATOM 2692 C C . PRO A 1 346 ? -9.782 13.619 -4.521 1.00 46.78 346 PRO A C 1
ATOM 2694 O O . PRO A 1 346 ? -8.615 13.860 -4.810 1.00 46.78 346 PRO A O 1
ATOM 2697 N N . VAL A 1 347 ? -10.705 13.338 -5.436 1.00 54.94 347 VAL A N 1
ATOM 2698 C CA . VAL A 1 347 ? -10.617 13.472 -6.886 1.00 54.94 347 VAL A CA 1
ATOM 2699 C C . VAL A 1 347 ? -10.972 14.902 -7.292 1.00 54.94 347 VAL A C 1
ATOM 2701 O O . VAL A 1 347 ? -11.329 15.177 -8.435 1.00 54.94 347 VAL A O 1
ATOM 2704 N N . ALA A 1 348 ? -10.915 15.837 -6.334 1.00 60.12 348 ALA A N 1
ATOM 2705 C CA . ALA A 1 348 ? -11.036 17.251 -6.618 1.00 60.12 348 ALA A CA 1
ATOM 2706 C C . ALA A 1 348 ? -9.974 17.595 -7.671 1.00 60.12 348 ALA A C 1
ATOM 2708 O O . ALA A 1 348 ? -8.788 17.344 -7.432 1.00 60.12 348 ALA A O 1
ATOM 2709 N N . PRO A 1 349 ? -10.376 18.136 -8.832 1.00 73.25 349 PRO A N 1
ATOM 2710 C CA . PRO A 1 349 ? -9.425 18.495 -9.865 1.00 73.25 349 PRO A CA 1
ATOM 2711 C C . PRO A 1 349 ? -8.395 19.475 -9.303 1.00 73.25 349 PRO A C 1
ATOM 2713 O O . PRO A 1 349 ? -8.748 20.539 -8.797 1.00 73.25 349 PRO A O 1
ATOM 2716 N N . ILE A 1 350 ? -7.122 19.108 -9.393 1.00 81.31 350 ILE A N 1
ATOM 2717 C CA . ILE A 1 350 ? -5.983 19.957 -9.026 1.00 81.31 350 ILE A CA 1
ATOM 2718 C C . ILE A 1 350 ? -5.346 20.602 -10.258 1.00 81.31 350 ILE A C 1
ATOM 2720 O O . ILE A 1 350 ? -4.604 21.573 -10.132 1.00 81.31 350 ILE A O 1
ATOM 2724 N N . ALA A 1 351 ? -5.628 20.069 -11.450 1.00 86.38 351 ALA A N 1
ATOM 2725 C CA . ALA A 1 351 ? -5.145 20.591 -12.721 1.00 86.38 351 ALA A CA 1
ATOM 2726 C C . ALA A 1 351 ? -6.055 20.173 -13.892 1.00 86.38 351 ALA A C 1
ATOM 2728 O O . ALA A 1 351 ? -7.027 19.437 -13.723 1.00 86.38 351 ALA A O 1
ATOM 2729 N N . GLN A 1 352 ? -5.716 20.647 -15.094 1.00 90.75 352 GLN A N 1
ATOM 2730 C CA . GLN A 1 352 ? -6.366 20.281 -16.351 1.00 90.75 352 GLN A CA 1
ATOM 2731 C C . GLN A 1 352 ? -5.300 19.882 -17.382 1.00 90.75 352 GLN A C 1
ATOM 2733 O O . GLN A 1 352 ? -4.420 20.682 -17.705 1.00 90.75 352 GLN A O 1
ATOM 2738 N N . ALA A 1 353 ? -5.405 18.681 -17.945 1.00 89.88 353 ALA A N 1
ATOM 2739 C CA . ALA A 1 353 ? -4.592 18.229 -19.066 1.00 89.88 353 ALA A CA 1
ATOM 2740 C C . ALA A 1 353 ? -5.314 18.540 -20.389 1.00 89.88 353 ALA A C 1
ATOM 2742 O O . ALA A 1 353 ? -6.433 18.086 -20.624 1.00 89.88 353 ALA A O 1
ATOM 2743 N N . ARG A 1 354 ? -4.693 19.340 -21.268 1.00 91.12 354 ARG A N 1
ATOM 2744 C CA . ARG A 1 354 ? -5.270 19.693 -22.587 1.00 91.12 354 ARG A CA 1
ATOM 2745 C C . ARG A 1 354 ? -5.193 18.549 -23.603 1.00 91.12 354 ARG A C 1
ATOM 2747 O O . ARG A 1 354 ? -5.978 18.513 -24.541 1.00 91.12 354 ARG A O 1
ATOM 2754 N N . ALA A 1 355 ? -4.233 17.654 -23.417 1.00 91.12 355 ALA A N 1
ATOM 2755 C CA . ALA A 1 355 ? -3.981 16.468 -24.219 1.00 91.12 355 ALA A CA 1
ATOM 2756 C C . ALA A 1 355 ? -3.432 15.370 -23.298 1.00 91.12 355 ALA A C 1
ATOM 2758 O O . ALA A 1 355 ? -3.144 15.637 -22.131 1.00 91.12 355 ALA A O 1
ATOM 2759 N N . GLN A 1 356 ? -3.287 14.153 -23.820 1.00 89.31 356 GLN A N 1
ATOM 2760 C CA . GLN A 1 356 ? -2.683 13.054 -23.076 1.00 89.31 356 GLN A CA 1
ATOM 2761 C C . GLN A 1 356 ? -1.225 13.393 -22.736 1.00 89.31 356 GLN A C 1
ATOM 2763 O O . GLN A 1 356 ? -0.473 13.833 -23.605 1.00 89.31 356 GLN A O 1
ATOM 2768 N N . VAL A 1 357 ? -0.838 13.195 -21.476 1.00 90.12 357 VAL A N 1
ATOM 2769 C CA . VAL A 1 357 ? 0.531 13.406 -20.991 1.00 90.12 357 VAL A CA 1
ATOM 2770 C C . VAL A 1 357 ? 1.120 12.044 -20.652 1.00 90.12 357 VAL A C 1
ATOM 2772 O O . VAL A 1 357 ? 0.706 11.406 -19.686 1.00 90.12 357 VAL A O 1
ATOM 2775 N N . ASP A 1 358 ? 2.063 11.574 -21.462 1.00 86.94 358 ASP A N 1
ATOM 2776 C CA . ASP A 1 358 ? 2.645 10.240 -21.329 1.00 86.94 358 ASP A CA 1
ATOM 2777 C C . ASP A 1 358 ? 4.165 10.228 -21.552 1.00 86.94 358 ASP A C 1
ATOM 2779 O O . ASP A 1 358 ? 4.822 11.271 -21.635 1.00 86.94 358 ASP A O 1
ATOM 2783 N N . MET A 1 359 ? 4.727 9.019 -21.578 1.00 83.94 359 MET A N 1
ATOM 2784 C CA . MET A 1 359 ? 6.156 8.772 -21.763 1.00 83.94 359 MET A CA 1
ATOM 2785 C C . MET A 1 359 ? 6.566 8.563 -23.228 1.00 83.94 359 MET A C 1
ATOM 2787 O O . MET A 1 359 ? 7.682 8.102 -23.476 1.00 83.94 359 MET A O 1
ATOM 2791 N N . SER A 1 360 ? 5.697 8.863 -24.199 1.00 78.62 360 SER A N 1
ATOM 2792 C CA . SER A 1 360 ? 5.996 8.670 -25.621 1.00 78.62 360 SER A CA 1
ATOM 2793 C C . SER A 1 360 ? 6.956 9.735 -26.171 1.00 78.62 360 SER A C 1
ATOM 2795 O O . SER A 1 360 ? 7.081 10.835 -25.636 1.00 78.62 360 SER A O 1
ATOM 2797 N N . GLY A 1 361 ? 7.665 9.382 -27.248 1.00 78.19 361 GLY A N 1
ATOM 2798 C CA . GLY A 1 361 ? 8.580 10.283 -27.951 1.00 78.19 361 GLY A CA 1
ATOM 2799 C C . GLY A 1 361 ? 9.994 10.393 -27.362 1.00 78.19 361 GLY A C 1
ATOM 2800 O O . GLY A 1 361 ? 10.345 9.796 -26.334 1.00 78.19 361 GLY A O 1
ATOM 2801 N N . THR A 1 362 ? 10.832 11.154 -28.073 1.00 77.62 362 THR A N 1
ATOM 2802 C CA . THR A 1 362 ? 12.220 11.462 -27.687 1.00 77.62 362 THR A CA 1
ATOM 2803 C C . THR A 1 362 ? 12.245 12.360 -26.455 1.00 77.62 362 THR A C 1
ATOM 2805 O O . THR A 1 362 ? 12.837 11.982 -25.449 1.00 77.62 362 THR A O 1
ATOM 2808 N N . GLU A 1 363 ? 11.534 13.485 -26.506 1.00 83.12 363 GLU A N 1
ATOM 2809 C CA . GLU A 1 363 ? 11.254 14.345 -25.359 1.00 83.12 363 GLU A CA 1
ATOM 2810 C C . GLU A 1 363 ? 9.826 14.065 -24.882 1.00 83.12 363 GLU A C 1
ATOM 2812 O O . GLU A 1 363 ? 8.866 14.293 -25.618 1.00 83.12 363 GLU A O 1
ATOM 2817 N N . ALA A 1 364 ? 9.687 13.512 -23.678 1.00 86.25 364 ALA A N 1
ATO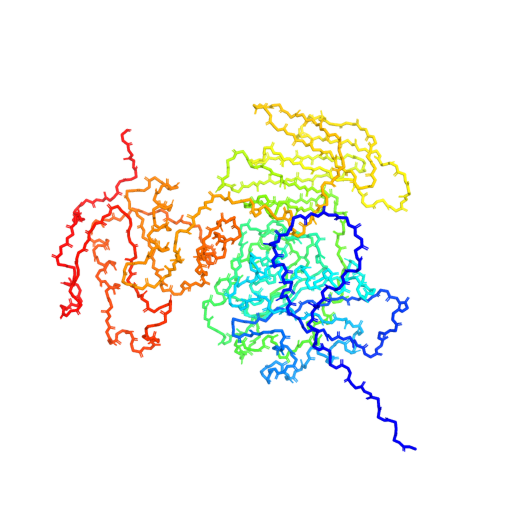M 2818 C CA . ALA A 1 364 ? 8.398 13.045 -23.179 1.00 86.25 364 ALA A CA 1
ATOM 2819 C C . ALA A 1 364 ? 7.765 14.072 -22.239 1.00 86.25 364 ALA A C 1
ATOM 2821 O O . ALA A 1 364 ? 8.352 14.431 -21.218 1.00 86.25 364 ALA A O 1
ATOM 2822 N N . ALA A 1 365 ? 6.529 14.485 -22.532 1.00 89.38 365 ALA A N 1
ATOM 2823 C CA . ALA A 1 365 ? 5.818 15.503 -21.757 1.00 89.38 365 ALA A CA 1
ATOM 2824 C C . ALA A 1 365 ? 5.684 15.134 -20.270 1.00 89.38 365 ALA A C 1
ATOM 2826 O O . ALA A 1 365 ? 5.862 15.992 -19.403 1.00 89.38 365 ALA A O 1
ATOM 2827 N N . LEU A 1 366 ? 5.419 13.857 -19.961 1.00 88.44 366 LEU A N 1
ATOM 2828 C CA . LEU A 1 366 ? 5.318 13.411 -18.574 1.00 88.44 366 LEU A CA 1
ATOM 2829 C C . LEU A 1 366 ? 6.671 13.444 -17.859 1.00 88.44 366 LEU A C 1
ATOM 2831 O O . LEU A 1 366 ? 6.750 13.886 -16.715 1.00 88.44 366 LEU A O 1
ATOM 2835 N N . ALA A 1 367 ? 7.741 13.026 -18.536 1.00 88.56 367 ALA A N 1
ATOM 2836 C CA . ALA A 1 367 ? 9.084 13.076 -17.972 1.00 88.56 367 ALA A CA 1
ATOM 2837 C C . ALA A 1 367 ? 9.554 14.523 -17.758 1.00 88.56 367 ALA A C 1
ATOM 2839 O O . ALA A 1 367 ? 10.155 14.801 -16.724 1.00 88.56 367 ALA A O 1
ATOM 2840 N N . ASN A 1 368 ? 9.231 15.442 -18.677 1.00 89.56 368 ASN A N 1
ATOM 2841 C CA . ASN A 1 368 ? 9.505 16.874 -18.525 1.00 89.56 368 ASN A CA 1
ATOM 2842 C C . ASN A 1 368 ? 8.870 17.408 -17.248 1.00 89.56 368 ASN A C 1
ATOM 2844 O O . ASN A 1 368 ? 9.571 17.915 -16.371 1.00 89.56 368 ASN A O 1
ATOM 2848 N N . TRP A 1 369 ? 7.560 17.189 -17.104 1.00 89.69 369 TRP A N 1
ATOM 2849 C CA . TRP A 1 369 ? 6.823 17.586 -15.911 1.00 89.69 369 TRP A CA 1
ATOM 2850 C C . TRP A 1 369 ? 7.438 17.001 -14.631 1.00 89.69 369 TRP A C 1
ATOM 2852 O O . TRP A 1 369 ? 7.631 17.730 -13.659 1.00 89.69 369 TRP A O 1
ATOM 2862 N N . MET A 1 370 ? 7.809 15.715 -14.634 1.00 88.56 370 MET A N 1
ATOM 2863 C CA . MET A 1 370 ? 8.468 15.080 -13.488 1.00 88.56 370 MET A CA 1
ATOM 2864 C C . MET A 1 370 ? 9.806 15.734 -13.152 1.00 88.56 370 MET A C 1
ATOM 2866 O O . MET A 1 370 ? 10.055 16.041 -11.989 1.00 88.56 370 MET A O 1
ATOM 2870 N N . THR A 1 371 ? 10.667 15.971 -14.143 1.00 90.88 371 THR A N 1
ATOM 2871 C CA . THR A 1 371 ? 11.969 16.605 -13.905 1.00 90.88 371 THR A CA 1
ATOM 2872 C C . THR A 1 371 ? 11.828 18.042 -13.419 1.00 90.88 371 THR A C 1
ATOM 2874 O O . THR A 1 371 ? 12.533 18.433 -12.491 1.00 90.88 371 THR A O 1
ATOM 2877 N N . ASP A 1 372 ? 10.874 18.808 -13.949 1.00 92.12 372 ASP A N 1
ATOM 2878 C CA . ASP A 1 372 ? 10.576 20.154 -13.458 1.00 92.12 372 ASP A CA 1
ATOM 2879 C C . ASP A 1 372 ? 10.083 20.123 -12.009 1.00 92.12 372 ASP A C 1
ATOM 2881 O O . ASP A 1 372 ? 10.565 20.891 -11.172 1.00 92.12 372 ASP A O 1
ATOM 2885 N N . ALA A 1 373 ? 9.182 19.192 -11.682 1.00 88.38 373 ALA A N 1
ATOM 2886 C CA . ALA A 1 373 ? 8.686 19.005 -10.324 1.00 88.38 373 ALA A CA 1
ATOM 2887 C C . ALA A 1 373 ? 9.809 18.597 -9.355 1.00 88.38 373 ALA A C 1
ATOM 2889 O O . ALA A 1 373 ? 9.916 19.166 -8.269 1.00 88.38 373 ALA A O 1
ATOM 2890 N N . MET A 1 374 ? 10.684 17.664 -9.749 1.00 88.69 374 MET A N 1
ATOM 2891 C CA . MET A 1 374 ? 11.851 17.244 -8.961 1.00 88.69 374 MET A CA 1
ATOM 2892 C C . MET A 1 374 ? 12.802 18.413 -8.707 1.00 88.69 374 MET A C 1
ATOM 2894 O O . MET A 1 374 ? 13.230 18.637 -7.572 1.00 88.69 374 MET A O 1
ATOM 2898 N N . ARG A 1 375 ? 13.124 19.179 -9.752 1.00 91.19 375 ARG A N 1
ATOM 2899 C CA . ARG A 1 375 ? 14.012 20.339 -9.669 1.00 91.19 375 ARG A CA 1
ATOM 2900 C C . ARG A 1 375 ? 13.435 21.411 -8.750 1.00 91.19 375 ARG A C 1
ATOM 2902 O O . ARG A 1 375 ? 14.131 21.899 -7.864 1.00 91.19 375 ARG A O 1
ATOM 2909 N N . TRP A 1 376 ? 12.150 21.727 -8.917 1.00 89.00 376 TRP A N 1
ATOM 2910 C CA . TRP A 1 376 ? 11.441 22.691 -8.079 1.00 89.00 376 TRP A CA 1
ATOM 2911 C C . TRP A 1 376 ? 11.388 22.246 -6.612 1.00 89.00 376 TRP A C 1
ATOM 2913 O O . TRP A 1 376 ? 11.722 23.031 -5.727 1.00 89.00 376 TRP A O 1
ATOM 2923 N N . ALA A 1 377 ? 11.042 20.982 -6.349 1.00 82.50 377 ALA A N 1
ATOM 2924 C CA . ALA A 1 377 ? 10.897 20.449 -4.994 1.00 82.50 377 ALA A CA 1
ATOM 2925 C C . ALA A 1 377 ? 12.228 20.343 -4.231 1.00 82.50 377 ALA A C 1
ATOM 2927 O O . ALA A 1 377 ? 12.253 20.469 -3.008 1.00 82.50 377 ALA A O 1
ATOM 2928 N N . THR A 1 378 ? 13.333 20.101 -4.938 1.00 86.31 378 THR A N 1
ATOM 2929 C CA . THR A 1 378 ? 14.666 19.947 -4.331 1.00 86.31 378 THR A CA 1
ATOM 2930 C C . THR A 1 378 ? 15.475 21.239 -4.299 1.00 86.31 378 THR A C 1
ATOM 2932 O O . THR A 1 378 ? 16.451 21.327 -3.556 1.00 86.31 378 THR A O 1
ATOM 2935 N N . GLY A 1 379 ? 15.110 22.233 -5.114 1.00 88.81 379 GLY A N 1
ATOM 2936 C CA . GLY A 1 379 ? 15.926 23.426 -5.338 1.00 88.81 379 GLY A CA 1
ATOM 2937 C C . GLY A 1 379 ? 17.238 23.142 -6.081 1.00 88.81 379 GLY A C 1
ATOM 2938 O O . GLY A 1 379 ? 18.136 23.986 -6.070 1.00 88.81 379 GLY A O 1
ATOM 2939 N N . ALA A 1 380 ? 17.380 21.964 -6.698 1.00 91.31 380 ALA A N 1
ATOM 2940 C CA . ALA A 1 380 ? 18.554 21.618 -7.490 1.00 91.31 380 ALA A CA 1
ATOM 2941 C C . ALA A 1 380 ? 18.653 22.494 -8.753 1.00 91.31 380 ALA A C 1
ATOM 2943 O O . ALA A 1 380 ? 17.647 22.934 -9.312 1.00 91.31 380 ALA A O 1
ATOM 2944 N N . GLU A 1 381 ? 19.874 22.733 -9.242 1.00 90.75 381 GLU A N 1
ATOM 2945 C CA . GLU A 1 381 ? 20.073 23.438 -10.518 1.00 90.75 381 GLU A CA 1
ATOM 2946 C C . GLU A 1 381 ? 19.513 22.641 -11.699 1.00 90.75 381 GLU A C 1
ATOM 2948 O O . GLU A 1 381 ? 18.983 23.239 -12.637 1.00 90.75 381 GLU A O 1
ATOM 2953 N N . LEU A 1 382 ? 19.598 21.312 -11.611 1.00 93.38 382 LEU A N 1
ATOM 2954 C CA . LEU A 1 382 ? 19.215 20.348 -12.632 1.00 93.38 382 LEU A CA 1
ATOM 2955 C C . LEU A 1 382 ? 18.436 19.195 -11.998 1.00 93.38 382 LEU A C 1
ATOM 2957 O O . LEU A 1 382 ? 18.674 18.841 -10.842 1.00 93.38 382 LEU A O 1
ATOM 2961 N N . ALA A 1 383 ? 17.560 18.569 -12.774 1.00 92.94 383 ALA A N 1
ATOM 2962 C CA . ALA A 1 383 ? 16.959 17.287 -12.424 1.00 92.94 383 ALA A CA 1
ATOM 2963 C C . ALA A 1 383 ? 16.964 16.367 -13.634 1.00 92.94 383 ALA A C 1
ATOM 2965 O O . ALA A 1 383 ? 16.762 16.824 -14.757 1.00 92.94 383 ALA A O 1
ATOM 2966 N N . VAL A 1 384 ? 17.174 15.077 -13.390 1.00 90.38 384 VAL A N 1
ATOM 2967 C CA . VAL A 1 384 ? 17.210 14.054 -14.432 1.00 90.38 384 VAL A CA 1
ATOM 2968 C C . VAL A 1 384 ? 16.348 12.863 -14.045 1.00 90.38 384 VAL A C 1
ATOM 2970 O O . VAL A 1 384 ? 16.303 12.480 -12.875 1.00 90.38 384 VAL A O 1
ATOM 2973 N N . ILE A 1 385 ? 15.693 12.255 -15.029 1.00 86.62 385 ILE A N 1
ATOM 2974 C CA . ILE A 1 385 ? 15.002 10.974 -14.866 1.00 8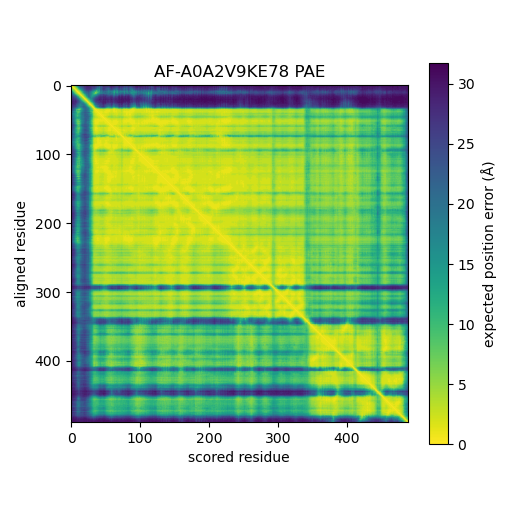6.62 385 ILE A CA 1
ATOM 2975 C C . ILE A 1 385 ? 15.360 10.052 -16.028 1.00 86.62 385 ILE A C 1
ATOM 2977 O O . ILE A 1 385 ? 15.312 10.436 -17.198 1.00 86.62 385 ILE A O 1
ATOM 2981 N N . ASN A 1 386 ? 15.715 8.813 -15.696 1.00 80.31 386 ASN A N 1
ATOM 2982 C CA . ASN A 1 386 ? 15.794 7.746 -16.679 1.00 80.31 386 ASN A CA 1
ATOM 2983 C C . ASN A 1 386 ? 14.398 7.125 -16.827 1.00 80.31 386 ASN A C 1
ATOM 2985 O O . ASN A 1 386 ? 13.780 6.734 -15.837 1.00 80.31 386 ASN A O 1
ATOM 2989 N N . ARG A 1 387 ? 13.898 7.045 -18.061 1.00 78.69 387 ARG A N 1
ATOM 2990 C CA . ARG A 1 387 ? 12.581 6.465 -18.367 1.00 78.69 387 ARG A CA 1
ATOM 2991 C C . ARG A 1 387 ? 12.608 4.935 -18.442 1.00 78.69 387 ARG A C 1
ATOM 2993 O O . ARG A 1 387 ? 11.558 4.296 -18.503 1.00 78.69 387 ARG A O 1
ATOM 3000 N N . GLN A 1 388 ? 13.791 4.330 -18.403 1.00 69.56 388 GLN A N 1
ATOM 3001 C CA . GLN A 1 388 ? 13.963 2.887 -18.404 1.00 69.56 388 GLN A CA 1
ATOM 3002 C C . GLN A 1 388 ? 13.328 2.270 -17.150 1.00 69.56 388 GLN A C 1
ATOM 3004 O O . GLN A 1 388 ? 13.648 2.642 -16.024 1.00 69.56 388 GLN A O 1
ATOM 3009 N N . HIS A 1 389 ? 12.452 1.284 -17.356 1.00 65.19 389 HIS A N 1
ATOM 3010 C CA . HIS A 1 389 ? 11.656 0.629 -16.306 1.00 65.19 389 HIS A CA 1
ATOM 3011 C C . HIS A 1 389 ? 10.600 1.515 -15.634 1.00 65.19 389 HIS A C 1
ATOM 3013 O O . HIS A 1 389 ? 10.050 1.119 -14.605 1.00 65.19 389 HIS A O 1
ATOM 3019 N N . TYR A 1 390 ? 10.270 2.672 -16.211 1.00 73.06 390 TYR A N 1
ATOM 3020 C CA . TYR A 1 390 ? 9.088 3.415 -15.798 1.00 73.06 390 TYR A CA 1
ATOM 3021 C C . TYR A 1 390 ? 7.833 2.535 -15.938 1.00 73.06 390 TYR A C 1
ATOM 3023 O O . TYR A 1 390 ? 7.676 1.827 -16.928 1.00 73.06 390 TYR A O 1
ATOM 3031 N N . ARG A 1 391 ? 6.953 2.550 -14.931 1.00 69.50 391 ARG A N 1
ATOM 3032 C CA . ARG A 1 391 ? 5.717 1.738 -14.881 1.00 69.50 391 ARG A CA 1
ATOM 3033 C C . ARG A 1 391 ? 4.454 2.556 -14.611 1.00 69.50 391 ARG A C 1
ATOM 3035 O O . ARG A 1 391 ? 3.373 1.983 -14.499 1.00 69.50 391 ARG A O 1
ATOM 3042 N N . GLY A 1 392 ? 4.585 3.877 -14.501 1.00 75.25 392 GLY A N 1
ATOM 3043 C CA . GLY A 1 392 ? 3.432 4.746 -14.313 1.00 75.25 392 GLY A CA 1
ATOM 3044 C C . GLY A 1 392 ? 2.561 4.828 -15.570 1.00 75.25 392 GLY A C 1
ATOM 3045 O O . GLY A 1 392 ? 2.868 4.261 -16.625 1.00 75.25 392 GLY A O 1
ATOM 3046 N N . GLN A 1 393 ? 1.435 5.508 -15.425 1.00 78.88 393 GLN A N 1
ATOM 3047 C CA . GLN A 1 393 ? 0.378 5.597 -16.420 1.00 78.88 393 GLN A CA 1
ATOM 3048 C C . GLN A 1 393 ? 0.318 6.994 -17.031 1.00 78.88 393 GLN A C 1
ATOM 3050 O O . GLN A 1 393 ? 0.672 7.991 -16.404 1.00 78.88 393 GLN A O 1
ATOM 3055 N N . ALA A 1 394 ? -0.160 7.056 -18.270 1.00 84.81 394 ALA A N 1
ATOM 3056 C CA . ALA A 1 394 ? -0.459 8.322 -18.914 1.00 84.81 394 ALA A CA 1
ATOM 3057 C C . ALA A 1 394 ? -1.550 9.077 -18.142 1.00 84.81 394 ALA A C 1
ATOM 3059 O O . ALA A 1 394 ? -2.522 8.476 -17.678 1.00 84.81 394 ALA A O 1
ATOM 3060 N N . ILE A 1 395 ? -1.424 10.399 -18.076 1.00 87.62 395 ILE A N 1
ATOM 3061 C CA . ILE A 1 395 ? -2.494 11.274 -17.599 1.00 87.62 395 ILE A CA 1
ATOM 3062 C C . ILE A 1 395 ? -3.411 11.563 -18.800 1.00 87.62 395 ILE A C 1
ATOM 3064 O O . ILE A 1 395 ? -2.934 12.107 -19.804 1.00 87.62 395 ILE A O 1
ATOM 3068 N N . PRO A 1 396 ? -4.704 11.193 -18.748 1.00 87.44 396 PRO A N 1
ATOM 3069 C CA . PRO A 1 396 ? -5.633 11.432 -19.846 1.00 87.44 396 PRO A CA 1
ATOM 3070 C C . PRO A 1 396 ? -5.963 12.930 -19.990 1.00 87.44 396 PRO A C 1
ATOM 3072 O O . PRO A 1 396 ? -5.817 13.691 -19.031 1.00 87.44 396 PRO A O 1
ATOM 3075 N N . PRO A 1 397 ? -6.448 13.378 -21.165 1.00 90.31 397 PRO A N 1
ATOM 3076 C CA . PRO A 1 397 ? -7.011 14.716 -21.309 1.00 90.31 397 PRO A CA 1
ATOM 3077 C C . PRO A 1 397 ? -8.198 14.919 -20.357 1.00 90.31 397 PRO A C 1
ATOM 3079 O O . PRO A 1 397 ? -9.030 14.027 -20.202 1.00 90.31 397 PRO A O 1
ATOM 3082 N N . GLY A 1 398 ? -8.327 16.115 -19.782 1.00 90.69 398 GLY A N 1
ATOM 3083 C CA . GLY A 1 398 ? -9.429 16.461 -18.883 1.00 90.69 398 GLY A CA 1
ATOM 3084 C C . GLY A 1 398 ? -8.969 16.936 -17.509 1.00 90.69 398 GLY A C 1
ATOM 3085 O O . GLY A 1 398 ? -7.874 17.478 -17.357 1.00 90.69 398 GLY A O 1
ATOM 3086 N N . ALA A 1 399 ? -9.849 16.784 -16.521 1.00 86.81 399 ALA A N 1
ATOM 3087 C CA . ALA A 1 399 ? -9.550 17.096 -15.131 1.00 86.81 399 ALA A CA 1
ATOM 3088 C C . ALA A 1 399 ? -8.518 16.104 -14.576 1.00 86.81 399 ALA A C 1
ATOM 3090 O O . ALA A 1 399 ? -8.658 14.898 -14.757 1.00 86.81 399 ALA A O 1
ATOM 3091 N N . VAL A 1 400 ? -7.501 16.622 -13.892 1.00 84.75 400 VAL A N 1
ATOM 3092 C CA . VAL A 1 400 ? -6.438 15.833 -13.261 1.00 84.75 400 VAL A CA 1
ATOM 3093 C C . VAL A 1 400 ? -6.588 15.958 -11.756 1.00 84.75 400 VAL A C 1
ATOM 3095 O O . VAL A 1 400 ? -6.663 17.072 -11.237 1.00 84.75 400 VAL A O 1
ATOM 3098 N N . ASP A 1 401 ? -6.598 14.828 -11.063 1.00 78.38 401 ASP A N 1
ATOM 3099 C CA . ASP A 1 401 ? -6.641 14.743 -9.604 1.00 78.38 401 ASP A CA 1
ATOM 3100 C C . ASP A 1 401 ? -5.378 14.069 -9.035 1.00 78.38 401 ASP A C 1
ATOM 3102 O O . ASP A 1 401 ? -4.442 13.726 -9.763 1.00 78.38 401 ASP A O 1
ATOM 3106 N N . MET A 1 402 ? -5.336 13.884 -7.713 1.00 76.75 402 MET A N 1
ATOM 3107 C CA . MET A 1 402 ? -4.194 13.259 -7.046 1.00 76.75 402 MET A CA 1
ATOM 3108 C C . MET A 1 402 ? -4.003 11.786 -7.437 1.00 76.75 402 MET A C 1
ATOM 3110 O O . MET A 1 402 ? -2.868 11.319 -7.480 1.00 76.75 402 MET A O 1
ATOM 3114 N N . VAL A 1 403 ? -5.077 11.056 -7.755 1.00 76.62 403 VAL A N 1
ATOM 3115 C CA . VAL A 1 403 ? -4.990 9.648 -8.172 1.00 76.62 403 VAL A CA 1
ATOM 3116 C C . VAL A 1 403 ? -4.298 9.550 -9.527 1.00 76.62 403 VAL A C 1
ATOM 3118 O O . VAL A 1 403 ? -3.416 8.712 -9.692 1.00 76.62 403 VAL A O 1
ATOM 3121 N N . HIS A 1 404 ? -4.607 10.453 -10.461 1.00 80.25 404 HIS A N 1
ATOM 3122 C CA . HIS A 1 404 ? -3.896 10.534 -11.739 1.00 80.25 404 HIS A CA 1
ATOM 3123 C C . HIS A 1 404 ? -2.400 10.801 -11.552 1.00 80.25 404 HIS A C 1
ATOM 3125 O O . HIS A 1 404 ? -1.583 10.177 -12.225 1.00 80.25 404 HIS A O 1
ATOM 3131 N N . LEU A 1 405 ? -2.022 11.698 -10.632 1.00 81.25 405 LEU A N 1
ATOM 3132 C CA . LEU A 1 405 ? -0.607 11.952 -10.347 1.00 81.25 405 LEU A CA 1
ATOM 3133 C C . LEU A 1 405 ? 0.077 10.738 -9.705 1.00 81.25 405 LEU A C 1
ATOM 3135 O O . LEU A 1 405 ? 1.204 10.421 -10.073 1.00 81.25 405 LEU A O 1
ATOM 3139 N N . LEU A 1 406 ? -0.591 10.039 -8.783 1.00 77.56 406 LEU A N 1
ATOM 3140 C CA . LEU A 1 406 ? -0.063 8.822 -8.157 1.00 77.56 406 LEU A CA 1
ATOM 3141 C C . LEU A 1 406 ? 0.120 7.685 -9.168 1.00 77.56 406 LEU A C 1
ATOM 3143 O O . LEU A 1 406 ? 1.168 7.043 -9.167 1.00 77.56 406 LEU A O 1
ATOM 3147 N N . ASP A 1 407 ? -0.859 7.478 -10.050 1.00 79.06 407 ASP A N 1
ATOM 3148 C CA . ASP A 1 407 ? -0.783 6.497 -11.136 1.00 79.06 407 ASP A CA 1
ATOM 3149 C C . ASP A 1 407 ? 0.326 6.859 -12.137 1.00 79.06 407 ASP A C 1
ATOM 3151 O O . ASP A 1 407 ? 0.959 5.971 -12.709 1.00 79.06 407 ASP A O 1
ATOM 3155 N N . ALA A 1 408 ? 0.581 8.154 -12.347 1.00 81.50 408 ALA A N 1
ATOM 3156 C CA . ALA A 1 408 ? 1.630 8.635 -13.232 1.00 81.50 408 ALA A CA 1
ATOM 3157 C C . ALA A 1 408 ? 3.034 8.542 -12.620 1.00 81.50 408 ALA A C 1
ATOM 3159 O O . ALA A 1 408 ? 3.996 8.401 -13.365 1.00 81.50 408 ALA A O 1
ATOM 3160 N N . MET A 1 409 ? 3.216 8.613 -11.303 1.00 78.00 409 MET A N 1
ATOM 3161 C CA . MET A 1 409 ? 4.557 8.599 -10.704 1.00 78.00 409 MET A CA 1
ATOM 3162 C C . MET A 1 409 ? 5.243 7.222 -10.801 1.00 78.00 409 MET A C 1
ATOM 3164 O O . MET A 1 409 ? 4.582 6.183 -10.735 1.00 78.00 409 MET A O 1
ATOM 3168 N N . PRO A 1 410 ? 6.584 7.169 -10.950 1.00 67.12 410 PRO A N 1
ATOM 3169 C CA . PRO A 1 410 ? 7.303 5.905 -10.929 1.00 67.12 410 PRO A CA 1
ATOM 3170 C C . PRO A 1 410 ? 7.171 5.240 -9.557 1.00 67.12 410 PRO A C 1
ATOM 3172 O O . PRO A 1 410 ? 7.204 5.888 -8.510 1.00 67.12 410 PRO A O 1
ATOM 3175 N N . ILE A 1 411 ? 7.067 3.914 -9.562 1.00 60.69 411 ILE A N 1
ATOM 3176 C CA . ILE A 1 411 ? 7.087 3.135 -8.333 1.00 60.69 411 ILE A CA 1
ATOM 3177 C C . ILE A 1 411 ? 8.540 2.980 -7.896 1.00 60.69 411 ILE A C 1
ATOM 3179 O O . ILE A 1 411 ? 9.246 2.114 -8.408 1.00 60.69 411 ILE A O 1
ATOM 3183 N N . THR A 1 412 ? 9.005 3.825 -6.976 1.00 56.53 412 THR A N 1
ATOM 3184 C CA . THR A 1 412 ? 10.348 3.672 -6.405 1.00 56.53 412 THR A CA 1
ATOM 3185 C C . THR A 1 412 ? 10.309 3.562 -4.888 1.00 56.53 412 THR A C 1
ATOM 3187 O O . THR A 1 412 ? 9.573 4.253 -4.189 1.00 56.53 412 THR A O 1
ATOM 3190 N N . ASP A 1 413 ? 11.159 2.664 -4.398 1.00 50.25 413 ASP A N 1
ATOM 3191 C CA . ASP A 1 413 ? 11.634 2.499 -3.022 1.00 50.25 413 ASP A CA 1
ATOM 3192 C C . ASP A 1 413 ? 12.577 3.642 -2.585 1.00 50.25 413 ASP A C 1
ATOM 3194 O O . ASP A 1 413 ? 13.123 3.635 -1.481 1.00 50.25 413 ASP A O 1
ATOM 3198 N N . ARG A 1 414 ? 12.846 4.602 -3.476 1.00 55.06 414 ARG A N 1
ATOM 3199 C CA . ARG A 1 414 ? 13.862 5.632 -3.274 1.00 55.06 414 ARG A CA 1
ATOM 3200 C C . ARG A 1 414 ? 13.257 7.015 -3.420 1.00 55.06 414 ARG A C 1
ATOM 3202 O O . ARG A 1 414 ? 12.639 7.278 -4.456 1.00 55.06 414 ARG A O 1
ATOM 3209 N N . PRO A 1 415 ? 13.455 7.896 -2.423 1.00 59.16 415 PRO A N 1
ATOM 3210 C CA . PRO A 1 415 ? 13.123 9.300 -2.575 1.00 59.16 415 PRO A CA 1
ATOM 3211 C C . PRO A 1 415 ? 13.918 9.882 -3.744 1.00 59.16 415 PRO A C 1
ATOM 3213 O O . PRO A 1 415 ? 14.953 9.344 -4.145 1.00 59.16 415 PRO A O 1
ATOM 3216 N N . VAL A 1 416 ? 13.455 11.018 -4.259 1.00 73.50 416 VAL A N 1
ATOM 3217 C CA . VAL A 1 416 ? 14.277 11.880 -5.111 1.00 73.50 416 VAL A CA 1
ATOM 3218 C C . VAL A 1 416 ? 15.633 12.078 -4.424 1.00 73.50 416 VAL A C 1
ATOM 3220 O O . VAL A 1 416 ? 15.695 12.577 -3.300 1.00 73.50 416 VAL A O 1
ATOM 3223 N N . VAL A 1 417 ? 16.712 11.646 -5.078 1.00 77.25 417 VAL A N 1
ATOM 3224 C CA . VAL A 1 417 ? 18.074 11.773 -4.548 1.00 77.25 417 VAL A CA 1
ATOM 3225 C C . VAL A 1 417 ? 18.704 13.032 -5.119 1.00 77.25 417 VAL A C 1
ATOM 3227 O O . VAL A 1 417 ? 18.745 13.223 -6.332 1.00 77.25 417 VAL A O 1
ATOM 3230 N N . THR A 1 418 ? 19.238 13.874 -4.242 1.00 85.88 418 THR A N 1
ATOM 3231 C CA . THR A 1 418 ? 20.084 15.002 -4.634 1.00 85.88 418 THR A CA 1
ATOM 3232 C C . THR A 1 418 ? 21.551 14.609 -4.502 1.00 85.88 418 THR A C 1
ATOM 3234 O O . THR A 1 418 ? 21.971 14.160 -3.435 1.00 85.88 418 THR A O 1
ATOM 3237 N N . ALA A 1 419 ? 22.338 14.816 -5.554 1.00 88.56 419 ALA A N 1
ATOM 3238 C CA . ALA A 1 419 ? 23.780 14.591 -5.561 1.00 88.56 419 ALA A CA 1
ATOM 3239 C C . ALA A 1 419 ? 24.500 15.770 -6.227 1.00 88.56 419 ALA A C 1
ATOM 3241 O O . ALA A 1 419 ? 23.894 16.534 -6.978 1.00 88.56 419 ALA A O 1
ATOM 3242 N N . ARG A 1 420 ? 25.798 15.920 -5.947 1.00 89.75 420 ARG A N 1
ATOM 3243 C CA . ARG A 1 420 ? 26.660 16.870 -6.658 1.00 89.75 420 ARG A CA 1
ATOM 3244 C C . ARG A 1 420 ? 27.357 16.140 -7.793 1.00 89.75 420 ARG A C 1
ATOM 3246 O O . ARG A 1 420 ? 28.041 15.157 -7.536 1.00 89.75 420 ARG A O 1
ATOM 3253 N N . LEU A 1 421 ? 27.179 16.649 -9.005 1.00 89.62 421 LEU A N 1
ATOM 3254 C CA . LEU A 1 421 ? 27.817 16.154 -10.218 1.00 89.62 421 LEU A CA 1
ATOM 3255 C C . LEU A 1 421 ? 28.501 17.320 -10.933 1.00 89.62 421 LEU A C 1
ATOM 3257 O O . LEU A 1 421 ? 28.038 18.466 -10.896 1.00 89.62 421 LEU A O 1
ATOM 3261 N N . THR A 1 422 ? 29.621 17.027 -11.570 1.00 90.69 422 THR A N 1
ATOM 3262 C CA . THR A 1 422 ? 30.294 17.899 -12.527 1.00 90.69 422 THR A CA 1
ATOM 3263 C C . THR A 1 422 ? 29.557 17.885 -13.862 1.00 90.69 422 THR A C 1
ATOM 3265 O O . THR A 1 422 ? 28.880 16.914 -14.209 1.00 90.69 422 THR A O 1
ATOM 3268 N N . GLY A 1 423 ? 29.716 18.947 -14.656 1.00 90.44 423 GLY A N 1
ATOM 3269 C CA . GLY A 1 423 ? 29.198 18.961 -16.023 1.00 90.44 423 GLY A CA 1
ATOM 3270 C C . GLY A 1 423 ? 29.739 17.803 -16.866 1.00 90.44 423 GLY A C 1
ATOM 3271 O O . GLY A 1 423 ? 29.012 17.280 -17.700 1.00 90.44 423 GLY A O 1
ATOM 3272 N N . ARG A 1 424 ? 30.977 17.347 -16.618 1.00 92.81 424 ARG A N 1
ATOM 3273 C CA . ARG A 1 424 ? 31.543 16.169 -17.292 1.00 92.81 424 ARG A CA 1
ATOM 3274 C C . ARG A 1 424 ? 30.769 14.892 -16.966 1.00 92.81 424 ARG A C 1
ATOM 3276 O O . ARG A 1 424 ? 30.362 14.206 -17.893 1.00 92.81 424 ARG A O 1
ATOM 3283 N N . GLU A 1 425 ? 30.533 14.607 -15.687 1.00 93.62 425 GLU A N 1
ATOM 3284 C CA . GLU A 1 425 ? 29.769 13.419 -15.275 1.00 93.62 425 GLU A CA 1
ATOM 3285 C C . GLU A 1 425 ? 28.351 13.442 -15.860 1.00 93.62 425 GLU A C 1
ATOM 3287 O O . GLU A 1 425 ? 27.853 12.424 -16.331 1.00 93.62 425 GLU A O 1
ATOM 3292 N N . LEU A 1 426 ? 27.710 14.615 -15.897 1.00 92.31 426 LEU A N 1
ATOM 3293 C CA . LEU A 1 426 ? 26.398 14.768 -16.526 1.00 92.31 426 LEU A CA 1
ATOM 3294 C C . LEU A 1 426 ? 26.442 14.499 -18.032 1.00 92.31 426 LEU A C 1
ATOM 3296 O O . LEU A 1 426 ? 25.590 13.775 -18.535 1.00 92.31 426 LEU A O 1
ATOM 3300 N N . LEU A 1 427 ? 27.430 15.036 -18.749 1.00 93.81 427 LEU A N 1
ATOM 3301 C CA . LEU A 1 427 ? 27.594 14.789 -20.183 1.00 93.81 427 LEU A CA 1
ATOM 3302 C C . LEU A 1 427 ? 27.863 13.308 -20.482 1.00 93.81 427 LEU A C 1
ATOM 3304 O O . LEU A 1 427 ? 27.320 12.785 -21.450 1.00 93.81 427 LEU A O 1
ATOM 3308 N N . GLU A 1 428 ? 28.641 12.621 -19.643 1.00 93.75 428 GLU A N 1
ATOM 3309 C CA . GLU A 1 428 ? 28.878 11.176 -19.750 1.00 93.75 428 GLU A CA 1
ATOM 3310 C C . GLU A 1 428 ? 27.587 10.371 -19.536 1.00 93.75 428 GLU A C 1
ATOM 3312 O O . GLU A 1 428 ? 27.296 9.457 -20.308 1.00 93.75 428 GLU A O 1
ATOM 3317 N N . ILE A 1 429 ? 26.772 10.747 -18.541 1.00 91.81 429 ILE A N 1
ATOM 3318 C CA . ILE A 1 429 ? 25.453 10.142 -18.305 1.00 91.81 429 ILE A CA 1
ATOM 3319 C C . ILE A 1 429 ? 24.533 10.366 -19.509 1.00 91.81 429 ILE A C 1
ATOM 3321 O O . ILE A 1 429 ? 23.893 9.419 -19.971 1.00 91.81 429 ILE A O 1
ATOM 3325 N N . LEU A 1 430 ? 24.449 11.598 -20.019 1.00 91.75 430 LEU A N 1
ATOM 3326 C CA . LEU A 1 430 ? 23.607 11.926 -21.170 1.00 91.75 430 LEU A CA 1
ATOM 3327 C C . LEU A 1 430 ? 24.053 11.151 -22.413 1.00 91.75 430 LEU A C 1
ATOM 3329 O O . LEU A 1 430 ? 23.205 10.565 -23.082 1.00 91.75 430 LEU A O 1
ATOM 3333 N N . ASP A 1 431 ? 25.362 11.087 -22.684 1.00 92.44 431 ASP A N 1
ATOM 3334 C CA . ASP A 1 431 ? 25.911 10.321 -23.803 1.00 92.44 431 ASP A CA 1
ATOM 3335 C C . ASP A 1 431 ? 25.534 8.846 -23.693 1.00 92.44 431 ASP A C 1
ATOM 3337 O O . ASP A 1 431 ? 24.952 8.305 -24.630 1.00 92.44 431 ASP A O 1
ATOM 3341 N N . ASP A 1 432 ? 25.812 8.192 -22.557 1.00 89.56 432 ASP A N 1
ATOM 3342 C CA . ASP A 1 432 ? 25.587 6.749 -22.392 1.00 89.56 432 ASP A CA 1
ATOM 3343 C C . ASP A 1 432 ? 24.125 6.345 -22.644 1.00 89.56 432 ASP A C 1
ATOM 3345 O O . ASP A 1 432 ? 23.867 5.259 -23.172 1.00 89.56 432 ASP A O 1
ATOM 3349 N N . ASN A 1 433 ? 23.195 7.261 -22.360 1.00 87.44 433 ASN A N 1
ATOM 3350 C CA . ASN A 1 433 ? 21.754 7.081 -22.504 1.00 87.44 433 ASN A CA 1
ATOM 3351 C C . ASN A 1 433 ? 21.189 7.492 -23.878 1.00 87.44 433 ASN A C 1
ATOM 3353 O O . ASN A 1 433 ? 19.993 7.301 -24.118 1.00 87.44 433 ASN A O 1
ATOM 3357 N N . VAL A 1 434 ? 22.014 7.999 -24.802 1.00 87.50 434 VAL A N 1
ATOM 3358 C CA . VAL A 1 434 ? 21.616 8.156 -26.211 1.00 87.50 434 VAL A CA 1
ATOM 3359 C C . VAL A 1 434 ? 21.291 6.769 -26.797 1.00 87.50 434 VAL A C 1
ATOM 3361 O O . VAL A 1 434 ? 22.100 5.848 -26.618 1.00 87.50 434 VAL A O 1
ATOM 3364 N N . PRO A 1 435 ? 20.148 6.599 -27.501 1.00 79.38 435 PRO A N 1
ATOM 3365 C CA . PRO A 1 435 ? 19.756 5.322 -28.100 1.00 79.38 435 PRO A CA 1
ATOM 3366 C C . PRO A 1 435 ? 20.868 4.677 -28.937 1.00 79.38 435 PRO A C 1
ATOM 3368 O O . PRO A 1 435 ? 21.522 5.344 -29.740 1.00 79.38 435 PRO A O 1
ATOM 3371 N N . ASP A 1 436 ? 21.067 3.373 -28.756 1.00 76.44 436 ASP A N 1
ATOM 3372 C CA . ASP A 1 436 ? 22.144 2.588 -29.364 1.00 76.44 436 ASP A CA 1
ATOM 3373 C C . ASP A 1 436 ? 21.589 1.215 -29.782 1.00 76.44 436 ASP A C 1
ATOM 3375 O O . ASP A 1 436 ? 21.317 0.376 -28.921 1.00 76.44 436 ASP A O 1
ATOM 3379 N N . PRO A 1 437 ? 21.452 0.925 -31.090 1.00 71.69 437 PRO A N 1
ATOM 3380 C CA . PRO A 1 437 ? 20.867 -0.328 -31.571 1.00 71.69 437 PRO A CA 1
ATOM 3381 C C . PRO A 1 437 ? 21.538 -1.607 -31.049 1.00 71.69 437 PRO A C 1
ATOM 3383 O O . PRO A 1 437 ? 20.868 -2.632 -30.908 1.00 71.69 437 PRO A O 1
ATOM 3386 N N . ALA A 1 438 ? 22.844 -1.578 -30.765 1.00 72.06 438 ALA A N 1
ATOM 3387 C CA . ALA A 1 438 ? 23.572 -2.737 -30.259 1.00 72.06 438 ALA A CA 1
ATOM 3388 C C . ALA A 1 438 ? 23.271 -2.976 -28.775 1.00 72.06 438 ALA A C 1
ATOM 3390 O O . ALA A 1 438 ? 23.041 -4.122 -28.372 1.00 72.06 438 ALA A O 1
ATOM 3391 N N . LYS A 1 439 ? 23.215 -1.903 -27.975 1.00 68.81 439 LYS A N 1
ATOM 3392 C CA . LYS A 1 439 ? 22.776 -1.977 -26.572 1.00 68.81 439 LYS A CA 1
ATOM 3393 C C . LYS A 1 439 ? 21.275 -2.251 -26.458 1.00 68.81 439 LYS A C 1
ATOM 3395 O O . LYS A 1 439 ? 20.856 -2.889 -25.490 1.00 68.81 439 LYS A O 1
ATOM 3400 N N . ASP A 1 440 ? 20.494 -1.823 -27.451 1.00 67.94 440 ASP A N 1
ATOM 3401 C CA . ASP A 1 440 ? 19.036 -1.797 -27.385 1.00 67.94 440 ASP A CA 1
ATOM 3402 C C . ASP A 1 440 ? 18.345 -3.022 -28.016 1.00 67.94 440 ASP A C 1
ATOM 3404 O O . ASP A 1 440 ? 17.122 -3.155 -27.980 1.00 67.94 440 ASP A O 1
ATOM 3408 N N . ARG A 1 441 ? 19.117 -3.977 -28.546 1.00 60.44 441 ARG A N 1
ATOM 3409 C CA . ARG A 1 441 ? 18.623 -5.175 -29.259 1.00 60.44 441 ARG A CA 1
ATOM 3410 C C . ARG A 1 441 ? 17.653 -6.076 -28.477 1.00 60.44 441 ARG A C 1
ATOM 3412 O O . ARG A 1 441 ? 16.989 -6.916 -29.074 1.00 60.44 441 ARG A O 1
ATOM 3419 N N . HIS A 1 442 ? 17.610 -5.954 -27.151 1.00 57.09 442 HIS A N 1
ATOM 3420 C CA . HIS A 1 442 ? 16.729 -6.736 -26.277 1.00 57.09 442 HIS A CA 1
ATOM 3421 C C . HIS A 1 442 ? 15.458 -5.978 -25.860 1.00 57.09 442 HIS A C 1
ATOM 3423 O O . HIS A 1 442 ? 14.661 -6.520 -25.094 1.00 57.09 442 HIS A O 1
ATOM 3429 N N . TYR A 1 443 ? 15.258 -4.747 -26.342 1.00 57.62 443 TYR A N 1
ATOM 3430 C CA . TYR A 1 443 ? 14.093 -3.932 -26.005 1.00 57.62 443 TYR A CA 1
ATOM 3431 C C . TYR A 1 443 ? 13.116 -3.876 -27.172 1.00 57.62 443 TYR A C 1
ATOM 3433 O O . TYR A 1 443 ? 13.494 -3.842 -28.343 1.00 57.62 443 TYR A O 1
ATOM 3441 N N . VAL A 1 444 ? 11.829 -3.864 -26.838 1.00 50.59 444 VAL A N 1
ATOM 3442 C CA . VAL A 1 444 ? 10.764 -3.646 -27.812 1.00 50.59 444 VAL A CA 1
ATOM 3443 C C . VAL A 1 444 ? 10.857 -2.191 -28.264 1.00 50.59 444 VAL A C 1
ATOM 3445 O O . VAL A 1 444 ? 10.495 -1.296 -27.504 1.00 50.59 444 VAL A O 1
ATOM 3448 N N . LYS A 1 445 ? 11.390 -1.960 -29.471 1.00 40.50 445 LYS A N 1
ATOM 3449 C CA . LYS A 1 445 ? 11.322 -0.668 -30.169 1.00 40.50 445 LYS A CA 1
ATOM 3450 C C . LYS A 1 445 ? 9.862 -0.191 -30.180 1.00 40.50 445 LYS A C 1
ATOM 3452 O O . LYS A 1 445 ? 8.976 -0.966 -30.525 1.00 40.50 445 LYS A O 1
ATOM 3457 N N . ASP A 1 446 ? 9.643 1.059 -29.782 1.00 44.16 446 ASP A N 1
ATOM 3458 C CA . ASP A 1 446 ? 8.375 1.798 -29.897 1.00 44.16 446 ASP A CA 1
ATOM 3459 C C . ASP A 1 446 ? 7.249 1.424 -28.910 1.00 44.16 446 ASP A C 1
ATOM 3461 O O . ASP A 1 446 ? 6.083 1.754 -29.123 1.00 44.16 446 ASP A O 1
ATOM 3465 N N . GLY A 1 447 ? 7.583 0.801 -27.775 1.00 45.50 447 GLY A N 1
ATOM 3466 C CA . GLY A 1 447 ? 6.677 0.750 -26.621 1.00 45.50 447 GLY A CA 1
ATOM 3467 C C . GLY A 1 447 ? 6.768 2.026 -25.764 1.00 45.50 447 GLY A C 1
ATOM 3468 O O . GLY A 1 447 ? 7.822 2.660 -25.738 1.00 45.50 447 GLY A O 1
ATOM 3469 N N . PRO A 1 448 ? 5.748 2.373 -24.953 1.00 43.03 448 PRO A N 1
ATOM 3470 C CA . PRO A 1 448 ? 5.784 3.524 -24.027 1.00 43.03 448 PRO A CA 1
ATOM 3471 C C . PRO A 1 448 ? 6.890 3.456 -22.944 1.00 43.03 448 PRO A C 1
ATOM 3473 O O . PRO A 1 448 ? 6.979 4.333 -22.089 1.00 43.03 448 PRO A O 1
ATOM 3476 N N . TYR A 1 449 ? 7.746 2.428 -22.984 1.00 48.75 449 TYR A N 1
ATOM 3477 C CA . TYR A 1 449 ? 8.770 2.084 -21.997 1.00 48.75 449 TYR A CA 1
ATOM 3478 C C . TYR A 1 449 ? 10.175 1.878 -22.605 1.00 48.75 449 TYR A C 1
ATOM 3480 O O . TYR A 1 449 ? 11.058 1.354 -21.926 1.00 48.75 449 TYR A O 1
ATOM 3488 N N . SER A 1 450 ? 10.397 2.220 -23.885 1.00 51.19 450 SER A N 1
ATOM 3489 C CA . SER A 1 450 ? 11.584 1.769 -24.637 1.00 51.19 450 SER A CA 1
ATOM 3490 C C . SER A 1 450 ? 12.684 2.808 -24.861 1.00 51.19 450 SER A C 1
ATOM 3492 O O . SER A 1 450 ? 13.683 2.487 -25.501 1.00 51.19 450 SER A O 1
ATOM 3494 N N . SER A 1 451 ? 12.533 4.042 -24.378 1.00 60.47 451 SER A N 1
ATOM 3495 C CA . SE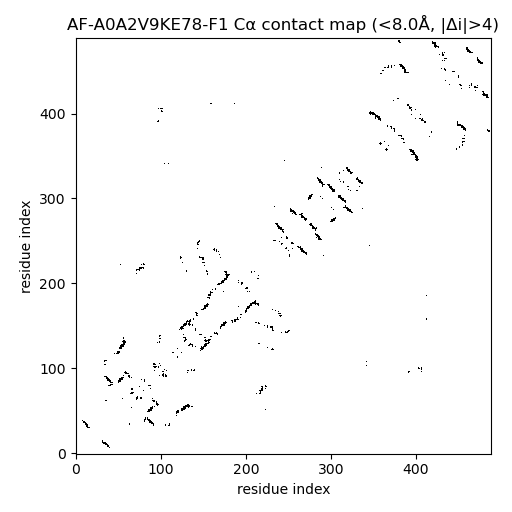R A 1 451 ? 13.572 5.063 -24.541 1.00 60.47 451 SER A CA 1
ATOM 3496 C C . SER A 1 451 ? 14.469 5.124 -23.311 1.00 60.47 451 SER A C 1
ATOM 3498 O O . SER A 1 451 ? 14.004 5.405 -22.206 1.00 60.47 451 SER A O 1
ATOM 3500 N N . ARG A 1 452 ? 15.767 4.878 -23.512 1.00 69.38 452 ARG A N 1
ATOM 3501 C CA . ARG A 1 452 ? 16.807 5.095 -22.496 1.00 69.38 452 ARG A CA 1
ATOM 3502 C C . ARG A 1 452 ? 17.155 6.563 -22.311 1.00 69.38 452 ARG A C 1
ATOM 3504 O O . ARG A 1 452 ? 17.823 6.893 -21.339 1.00 69.38 452 ARG A O 1
ATOM 3511 N N . LEU A 1 453 ? 16.701 7.429 -23.220 1.00 80.81 453 LEU A N 1
ATOM 3512 C CA . LEU A 1 453 ? 17.073 8.830 -23.191 1.00 80.81 453 LEU A CA 1
ATOM 3513 C C . LEU A 1 453 ? 16.657 9.447 -21.856 1.00 80.81 453 LEU A C 1
ATOM 3515 O O . LEU A 1 453 ? 15.474 9.451 -21.490 1.00 80.81 453 LEU A O 1
ATOM 3519 N N . VAL A 1 454 ? 17.661 9.958 -21.148 1.00 86.88 454 VAL A N 1
ATOM 3520 C CA . VAL A 1 454 ? 17.485 10.674 -19.893 1.00 86.88 454 VAL A CA 1
ATOM 3521 C C . VAL A 1 454 ? 16.795 11.994 -20.197 1.00 86.88 454 VAL A C 1
ATOM 3523 O O . VAL A 1 454 ? 17.278 12.796 -21.001 1.00 86.88 454 VAL A O 1
ATOM 3526 N N . GLN A 1 455 ? 15.662 12.213 -19.537 1.00 89.25 455 GLN A N 1
ATOM 3527 C CA . GLN A 1 455 ? 15.007 13.509 -19.551 1.00 89.25 455 GLN A CA 1
ATOM 3528 C C . GLN A 1 455 ? 15.697 14.414 -18.534 1.00 89.25 455 GLN A C 1
ATOM 3530 O O . GLN A 1 455 ? 16.065 13.952 -17.451 1.00 89.25 455 GLN A O 1
ATOM 3535 N N . ILE A 1 456 ? 15.868 15.688 -18.880 1.00 92.38 456 ILE A N 1
ATOM 3536 C CA . ILE A 1 456 ? 16.553 16.681 -18.054 1.00 92.38 456 ILE A CA 1
ATOM 3537 C C . ILE A 1 456 ? 15.732 17.969 -17.964 1.00 92.38 456 ILE A C 1
ATOM 3539 O O . ILE A 1 456 ? 15.151 18.406 -18.952 1.00 92.38 456 ILE A O 1
ATOM 3543 N N . SER A 1 457 ? 15.727 18.591 -16.785 1.00 94.88 457 SER A N 1
ATOM 3544 C CA . SER A 1 457 ? 15.267 19.967 -16.574 1.00 94.88 457 SER A CA 1
ATOM 3545 C C . SER A 1 457 ? 16.439 20.845 -16.147 1.00 94.88 457 SER A C 1
ATOM 3547 O O . SER A 1 457 ? 17.245 20.449 -15.302 1.00 94.88 457 SER A O 1
ATOM 3549 N N . GLY A 1 458 ? 16.498 22.059 -16.701 1.00 93.06 458 GLY A N 1
ATOM 3550 C CA . GLY A 1 458 ? 17.483 23.090 -16.357 1.00 93.06 458 GLY A CA 1
ATOM 3551 C C . GLY A 1 458 ? 18.742 23.132 -17.224 1.00 93.06 458 GLY A C 1
ATOM 3552 O O . GLY A 1 458 ? 19.614 23.945 -16.934 1.00 93.06 458 GLY A O 1
ATOM 3553 N N . ALA A 1 459 ? 18.815 22.305 -18.267 1.00 92.69 459 ALA A N 1
ATOM 3554 C CA . ALA A 1 459 ? 19.873 22.307 -19.273 1.00 92.69 459 ALA A CA 1
ATOM 3555 C C . ALA A 1 459 ? 19.317 21.878 -20.635 1.00 92.69 459 ALA A C 1
ATOM 3557 O O . ALA A 1 459 ? 18.284 21.208 -20.707 1.00 92.69 459 ALA A O 1
ATOM 3558 N N . HIS A 1 460 ? 20.038 22.228 -21.693 1.00 92.31 460 HIS A N 1
ATOM 3559 C CA . HIS A 1 460 ? 19.768 21.843 -23.070 1.00 92.31 460 HIS A CA 1
ATOM 3560 C C . HIS A 1 460 ? 20.975 21.116 -23.651 1.00 92.31 460 HIS A C 1
ATOM 3562 O O . HIS A 1 460 ? 22.135 21.446 -23.384 1.00 92.31 460 HIS A O 1
ATOM 3568 N N . TYR A 1 461 ? 20.699 20.117 -24.480 1.00 92.44 461 TYR A N 1
ATOM 3569 C CA . TYR A 1 461 ? 21.726 19.416 -25.229 1.00 92.44 461 TYR A CA 1
ATOM 3570 C C . TYR A 1 461 ? 21.176 18.910 -26.558 1.00 92.44 461 TYR A C 1
ATOM 3572 O O . TYR A 1 461 ? 19.981 18.649 -26.698 1.00 92.44 461 TYR A O 1
ATOM 3580 N N . THR A 1 462 ? 22.066 18.754 -27.529 1.00 93.19 462 THR A N 1
ATOM 3581 C CA . THR A 1 462 ? 21.803 18.066 -28.790 1.00 93.19 462 THR A CA 1
ATOM 3582 C C . THR A 1 462 ? 22.690 16.835 -28.871 1.00 93.19 462 THR A C 1
ATOM 3584 O O . THR A 1 462 ? 23.808 16.808 -28.345 1.00 93.19 462 THR A O 1
ATOM 3587 N N . PHE A 1 463 ? 22.191 15.786 -29.515 1.00 92.12 463 PHE A N 1
ATOM 3588 C CA . PHE A 1 463 ? 22.936 14.549 -29.678 1.00 92.12 463 PHE A CA 1
ATOM 3589 C C . PHE A 1 463 ? 22.816 13.998 -31.095 1.00 92.12 463 PHE A C 1
ATOM 3591 O O . PHE A 1 463 ? 21.809 14.196 -31.773 1.00 92.12 463 PHE A O 1
ATOM 3598 N N . ASP A 1 464 ? 23.847 13.273 -31.514 1.00 91.12 464 ASP A N 1
ATOM 3599 C CA . ASP A 1 464 ? 23.900 12.535 -32.768 1.00 91.12 464 ASP A CA 1
ATOM 3600 C C . ASP A 1 464 ? 24.165 11.051 -32.458 1.00 91.12 464 ASP A C 1
ATOM 3602 O O . ASP A 1 464 ? 25.286 10.690 -32.078 1.00 91.12 464 ASP A O 1
ATOM 3606 N N . PRO A 1 465 ? 23.155 10.171 -32.606 1.00 88.00 465 PRO A N 1
ATOM 3607 C CA . PRO A 1 465 ? 23.300 8.751 -32.302 1.00 88.00 465 PRO A CA 1
ATOM 3608 C C . PRO A 1 465 ? 24.218 8.010 -33.289 1.00 88.00 465 PRO A C 1
ATOM 3610 O O . PRO A 1 465 ? 24.542 6.850 -33.048 1.00 88.00 465 PRO A O 1
ATOM 3613 N N . THR A 1 466 ? 24.638 8.639 -34.395 1.00 88.94 466 THR A N 1
ATOM 3614 C CA . THR A 1 466 ? 25.569 8.040 -35.366 1.00 88.94 466 THR A CA 1
ATOM 3615 C C . THR A 1 466 ? 27.036 8.178 -34.956 1.00 88.94 466 THR A C 1
ATOM 3617 O O . THR A 1 466 ? 27.898 7.482 -35.499 1.00 88.94 466 THR A O 1
ATOM 3620 N N . ARG A 1 467 ? 27.340 9.047 -33.981 1.00 92.31 467 ARG A N 1
ATOM 3621 C CA . ARG A 1 467 ? 28.702 9.237 -33.468 1.00 92.31 467 ARG A CA 1
ATOM 3622 C C . ARG A 1 467 ? 29.101 8.113 -32.498 1.00 92.31 467 ARG A C 1
ATOM 3624 O O . ARG A 1 467 ? 28.239 7.517 -31.851 1.00 92.31 467 ARG A O 1
ATOM 3631 N N . PRO A 1 468 ? 30.409 7.824 -32.346 1.00 90.75 468 PRO A N 1
ATOM 3632 C CA . PRO A 1 468 ? 30.882 6.845 -31.369 1.00 90.75 468 PRO A CA 1
ATOM 3633 C C . PRO A 1 468 ? 30.477 7.203 -29.926 1.00 90.75 468 PRO A C 1
ATOM 3635 O O . PRO A 1 468 ? 30.486 8.393 -29.584 1.00 90.75 468 PRO A O 1
ATOM 3638 N N . PRO A 1 469 ? 30.197 6.209 -29.056 1.00 89.75 469 PRO A N 1
ATOM 3639 C CA . PRO A 1 469 ? 29.978 6.437 -27.627 1.00 89.75 469 PRO A CA 1
ATOM 3640 C C . PRO A 1 469 ? 31.082 7.290 -26.991 1.00 89.75 469 PRO A C 1
ATOM 3642 O O . PRO A 1 469 ? 32.262 7.117 -27.297 1.00 89.75 469 PRO A O 1
ATOM 3645 N N . GLY A 1 470 ? 30.691 8.222 -26.122 1.00 89.62 470 GLY A N 1
ATOM 3646 C CA . GLY A 1 470 ? 31.563 9.250 -25.548 1.00 89.62 470 GLY A CA 1
ATOM 3647 C C . GLY A 1 470 ? 31.722 10.506 -26.415 1.00 89.62 470 GLY A C 1
ATOM 3648 O O . GLY A 1 470 ? 32.437 11.427 -26.025 1.00 89.62 470 GLY A O 1
ATOM 3649 N N . SER A 1 471 ? 31.085 10.562 -27.589 1.00 92.44 471 SER A N 1
ATOM 3650 C CA . SER A 1 471 ? 31.103 11.729 -28.484 1.00 92.44 471 SER A CA 1
ATOM 3651 C C . SER A 1 471 ? 29.742 12.054 -29.111 1.00 92.44 471 SER A C 1
ATOM 3653 O O . SER A 1 471 ? 29.667 12.831 -30.059 1.00 92.44 471 SER A O 1
ATOM 3655 N N . ARG A 1 472 ? 28.659 11.459 -28.609 1.00 93.62 472 ARG A N 1
ATOM 3656 C CA . ARG A 1 472 ? 27.300 11.602 -29.143 1.00 93.62 472 ARG A CA 1
ATOM 3657 C C . ARG A 1 472 ? 26.654 12.917 -28.749 1.00 93.62 472 ARG A C 1
ATOM 3659 O O . ARG A 1 472 ? 25.815 13.388 -29.502 1.00 93.62 472 ARG A O 1
ATOM 3666 N N . ILE A 1 473 ? 27.054 13.543 -27.644 1.00 94.75 473 ILE A N 1
ATOM 3667 C CA . ILE A 1 473 ? 26.619 14.909 -27.320 1.00 94.75 473 ILE A CA 1
ATOM 3668 C C . ILE A 1 473 ? 27.355 15.898 -28.233 1.00 94.75 473 ILE A C 1
ATOM 3670 O O . ILE A 1 473 ? 28.586 15.958 -28.235 1.00 94.75 473 ILE A O 1
ATOM 3674 N N . VAL A 1 474 ? 26.602 16.636 -29.051 1.00 95.69 474 VAL A N 1
ATOM 3675 C CA . VAL A 1 474 ? 27.145 17.552 -30.069 1.00 95.69 474 VAL A CA 1
ATOM 3676 C C . VAL A 1 474 ? 27.212 18.976 -29.528 1.00 95.69 474 VAL A C 1
ATOM 3678 O O . VAL A 1 474 ? 28.238 19.635 -29.679 1.00 95.69 474 VAL A O 1
ATOM 3681 N N . GLU A 1 475 ? 26.159 19.422 -28.845 1.00 94.12 475 GLU A N 1
ATOM 3682 C CA . GLU A 1 475 ? 26.083 20.735 -28.200 1.00 94.12 475 GLU A CA 1
ATOM 3683 C C . GLU A 1 475 ? 25.430 20.598 -26.822 1.00 94.12 475 GLU A C 1
ATOM 3685 O O . GLU A 1 475 ? 24.559 19.752 -26.622 1.00 94.12 475 GLU A O 1
ATOM 3690 N N . SER A 1 476 ? 25.843 21.424 -25.858 1.00 93.31 476 SER A N 1
ATOM 3691 C CA . SER A 1 476 ? 25.190 21.529 -24.551 1.00 93.31 476 SER A CA 1
ATOM 3692 C C . SER A 1 476 ? 25.531 22.850 -23.862 1.00 93.31 476 SER A C 1
ATOM 3694 O O . SER A 1 476 ? 26.618 23.393 -24.057 1.00 93.31 476 SER A O 1
ATOM 3696 N N . ASP A 1 477 ? 24.617 23.345 -23.028 1.00 92.69 477 ASP A N 1
ATOM 3697 C CA . ASP A 1 477 ? 24.857 24.454 -22.096 1.00 92.69 477 ASP A CA 1
ATOM 3698 C C . ASP A 1 477 ? 25.531 24.010 -20.774 1.00 92.69 477 ASP A C 1
ATOM 3700 O O . ASP A 1 477 ? 25.872 24.846 -19.930 1.00 92.69 477 ASP A O 1
ATOM 3704 N N . LEU A 1 478 ? 25.798 22.709 -20.599 1.00 89.19 478 LEU A N 1
ATOM 3705 C CA . LEU A 1 478 ? 26.537 22.163 -19.461 1.00 89.19 478 LEU A CA 1
ATOM 3706 C C . LEU A 1 478 ? 28.038 22.463 -19.568 1.00 89.19 478 LEU A C 1
ATOM 3708 O O . LEU A 1 478 ? 28.713 22.072 -20.519 1.00 89.19 478 LEU A O 1
ATOM 3712 N N . VAL A 1 479 ? 28.599 23.101 -18.536 1.00 83.94 479 VAL A N 1
ATOM 3713 C CA . VAL A 1 479 ? 30.034 23.423 -18.468 1.00 83.94 479 VAL A CA 1
ATOM 3714 C C . VAL A 1 479 ? 30.801 22.277 -17.791 1.00 83.94 479 VAL A C 1
ATOM 3716 O O . VAL A 1 479 ? 30.610 22.072 -16.590 1.00 83.94 479 VAL A O 1
ATOM 3719 N N . PRO A 1 480 ? 31.729 21.571 -18.476 1.00 80.00 480 PRO A N 1
ATOM 3720 C CA . PRO A 1 480 ? 32.351 20.350 -17.945 1.00 80.00 480 PRO A CA 1
ATOM 3721 C C . PRO A 1 480 ? 33.057 20.511 -16.592 1.00 80.00 480 PRO A C 1
ATOM 3723 O O . PRO A 1 480 ? 33.018 19.605 -15.763 1.00 80.00 480 PRO A O 1
ATOM 3726 N N . ALA A 1 481 ? 33.693 21.665 -16.368 1.00 74.31 481 ALA A N 1
ATOM 3727 C CA . ALA A 1 481 ? 34.463 21.965 -15.159 1.00 74.31 481 ALA A CA 1
ATOM 3728 C C . ALA A 1 481 ? 33.621 22.543 -14.005 1.00 74.31 481 ALA A C 1
ATOM 3730 O O . ALA A 1 481 ? 34.137 22.707 -12.900 1.00 74.31 481 ALA A O 1
ATOM 3731 N N . ARG A 1 482 ? 32.343 22.876 -14.235 1.00 70.75 482 ARG A N 1
ATOM 3732 C CA . ARG A 1 482 ? 31.458 23.410 -13.195 1.00 70.75 482 ARG A CA 1
ATOM 3733 C C . ARG A 1 482 ? 30.783 22.247 -12.474 1.00 70.75 482 ARG A C 1
ATOM 3735 O O . ARG A 1 482 ? 30.147 21.406 -13.104 1.00 70.75 482 ARG A O 1
ATOM 3742 N N . SER A 1 483 ? 30.907 22.203 -11.152 1.00 58.78 483 SER A N 1
ATOM 3743 C CA . SER A 1 483 ? 30.027 21.385 -10.316 1.00 58.78 483 SER A CA 1
ATOM 3744 C C . SER A 1 483 ? 28.672 22.072 -10.196 1.00 58.78 483 SER A C 1
ATOM 3746 O O . SER A 1 483 ? 28.645 23.271 -9.904 1.00 58.78 483 SER A O 1
ATOM 3748 N N . ALA A 1 484 ? 27.574 21.336 -10.360 1.00 54.69 484 ALA A N 1
ATOM 3749 C CA . ALA A 1 484 ? 26.256 21.855 -10.017 1.00 54.69 484 ALA A CA 1
ATOM 3750 C C . ALA A 1 484 ? 26.209 22.143 -8.497 1.00 54.69 484 ALA A C 1
ATOM 3752 O O . ALA A 1 484 ? 26.330 21.241 -7.663 1.00 54.69 484 ALA A O 1
ATOM 3753 N N . SER A 1 485 ? 26.137 23.421 -8.130 1.00 48.16 485 SER A N 1
ATOM 3754 C CA . SER A 1 485 ? 25.995 23.935 -6.774 1.00 48.16 485 SER A CA 1
ATOM 3755 C C . SER A 1 485 ? 24.526 23.991 -6.350 1.00 48.16 485 SER A C 1
ATOM 3757 O O . SER A 1 485 ? 23.691 24.627 -6.983 1.00 48.16 485 SER A O 1
ATOM 3759 N N . THR A 1 486 ? 24.206 23.401 -5.203 1.00 44.31 486 THR A N 1
ATOM 3760 C CA . THR A 1 486 ? 22.910 23.587 -4.541 1.00 44.31 486 THR A CA 1
ATOM 3761 C C . THR A 1 486 ? 22.855 24.974 -3.888 1.00 44.31 486 THR A C 1
ATOM 3763 O O . THR A 1 486 ? 23.385 25.140 -2.787 1.00 44.31 486 THR A O 1
ATOM 3766 N N . GLY A 1 487 ? 22.241 25.965 -4.540 1.00 35.47 487 GLY A N 1
ATOM 3767 C CA . GLY A 1 487 ? 21.896 27.240 -3.897 1.00 35.47 487 GLY A CA 1
ATOM 3768 C C . GLY A 1 487 ? 21.591 28.387 -4.864 1.00 35.47 487 GLY A C 1
ATOM 3769 O O . GLY A 1 487 ? 22.420 28.731 -5.701 1.00 35.47 487 GLY A O 1
ATOM 3770 N N . ARG A 1 488 ? 20.414 29.012 -4.716 1.00 33.81 488 ARG A N 1
ATOM 3771 C CA . ARG A 1 488 ? 20.200 30.409 -5.143 1.00 33.81 488 ARG A CA 1
ATOM 3772 C C . ARG A 1 488 ? 20.869 31.361 -4.129 1.00 33.81 488 ARG A C 1
ATOM 3774 O O . ARG A 1 488 ? 21.020 30.945 -2.979 1.00 33.81 488 ARG A O 1
ATOM 3781 N N . PRO A 1 489 ? 21.266 32.580 -4.547 1.00 35.53 489 PRO A N 1
ATOM 3782 C CA . PRO A 1 489 ? 21.823 33.601 -3.656 1.00 35.53 489 PRO A CA 1
ATOM 3783 C C . PRO A 1 489 ? 20.868 34.010 -2.533 1.00 35.53 489 PRO A C 1
ATOM 3785 O O . PRO A 1 489 ? 19.633 33.923 -2.744 1.00 35.53 489 PRO A O 1
#

Mean predicted aligned error: 9.53 Å

Foldseek 3Di:
DDDDDDPDWDWDDDDDDDDDDDDDDDDDDPRVGKTKTKAQAPPDPQPAAAAEEEEEEAQADARCCLPPPPLLVLPGLNVLCNVVVHMYMYIGLVHRQLCAQVSVLSSVVSVVVCVVVGRHDQFRYEYEYAASSLQSQQVNCLLEVQRAFEYERALYQAYQLQSLLSVQQYAYEYEHEQPEDVNSVVRHVSSQVSCVVVVGRYHYYYHYPGYSSNRSNCSNVVSVVSRVTTGPQDDQKGKGKDLDQLSQDDRQKGQPDFQDHRDIKIWIWGHDQQEIEIEIDRGFKMKGHDHPDPDQDWGWHWYHYHPRTQDTDTAGHQKIWMWGDDPHDIHTDIDGHPDPDSVPSCLPFPDFAQAKQALDDLAGRLQQVVFVVLCVVQVFLKGKDFLAPFRADIQGGTGGGPSNVSSRDGDDSDDSDDDKDALQVVVLQQLVQQDDCVVQVPDDPGDSRRRRHMHMDNKDWQFDNVDDRVCGTPDIPGDRGDIGDRDDD

Secondary structure (DSSP, 8-state):
---------EEEE------------S--------EEEEE--TT--SSS-EEEEEEE--TT--TTHHHH-GGG-SS-HHHHHHHHT-EEEEE-TTSSSTT-THHHHHHHHHHHHHHHHS-EEEEEEEEEEETHHHHHHHHHHHH-TTT-SEEEEES-S---TTTGGGGTTS-EEEEEETTS-HHHHHHHHHHHHHHHHTT-SEEEEEETT--TTGGGS-HHHHHHHHTT----SS-SEEEEEESSGGG-EETTEEEEEESSTTS-EEEEEEEETTEEEEEEESEEEEEEEPP--SSSSPEEEEEEETTEEEEEEEE-TTEEEEEEEETTEEEEEEEEPPP--GGGS-----EEESS-B-S-SSS-HHHHHHHHHHHHHHT-S-EEE--TT----PBPSEEE-HHHHHHHS---SSPPPP---BHHHHHHHHHHTS--TTTSTTS-TTSTT---PPEEES--EEE-TTSPTT--EEEES--TT-B------

pLDDT: mean 83.66, std 19.42, range [20.84, 98.88]

Nearest PDB structures (foldseek):
  3wyd-assembly1_B  TM=9.416E-01  e=2.561E-19  uncultured organism
  7b5v-assembly1_B  TM=7.769E-01  e=1.267E-10  Dysgonomonas mossii DSM 22836
  5dwd-assembly1_A  TM=6.986E-01  e=3.819E-09  Pelagibacterium halotolerans B2
  6bje-assembly2_B  TM=7.088E-01  e=1.378E-07  Homo sapiens
  4zi5-assembly1_B  TM=7.337E-01  e=5.781E-07  metagenome

Sequence (489 aa):
MWNARLQGLVCCLGLAALQAPLAHAAGRDLALTYRYRLYVPASYDGSRPYPLVVALHGTTGDQNTFFANPKYLIQPIAAAADEHGVIVLSPYGRGPREWRGTGELDLFEAMAEVRRSYRIDPDRVYLTGHSMGGTGSAHVDFHHPDLFAAVAPLASAFSFPWLVPNARHVPFWWIAGGDDKPLFHAGTMLGVDRMQALRFPVRFTMLPGKDHYGPVGDMEAVVAWLLQHRRVASPQSYAFVVETPLHGQAYRTRVHRLVAPGRLANVEVACEGSRVTLTLGNVAEIAVFAEPARGRGPTPLEVWVGKRRVFQGPIDAGEEVRLSLEGTRWSALRQQAARLNPDDFPVAPIAQARAQVDMSGTEAALANWMTDAMRWATGAELAVINRQHYRGQAIPPGAVDMVHLLDAMPITDRPVVTARLTGRELLEILDDNVPDPAKDRHYVKDGPYSSRLVQISGAHYTFDPTRPPGSRIVESDLVPARSASTGRP

Solvent-accessible surface area (backbone atoms only — not comparable to full-atom values): 26568 Å² total; per-residue (Å²): 139,88,82,84,77,83,82,75,81,51,80,53,79,64,74,90,83,78,87,82,88,83,93,77,78,92,89,74,90,78,74,66,80,58,46,39,26,49,44,68,24,88,79,71,78,75,85,58,64,30,38,37,40,37,44,33,43,32,58,90,42,37,29,52,33,64,79,71,36,74,79,29,52,78,31,33,46,64,58,33,18,47,76,68,52,27,32,37,40,16,40,29,28,82,48,58,43,56,44,39,46,70,11,36,49,31,40,52,52,51,51,51,51,48,55,73,78,38,58,57,34,77,45,30,25,32,36,25,16,34,31,41,9,6,27,17,35,53,54,46,37,36,40,36,46,58,56,42,11,21,38,37,26,17,31,24,45,38,40,53,50,83,36,46,60,23,36,58,76,32,41,36,41,40,29,31,23,55,61,32,64,66,67,28,54,61,30,31,44,52,26,53,54,46,33,55,76,70,68,32,54,68,45,79,46,71,40,80,88,17,38,68,55,42,47,43,49,49,28,42,63,54,51,57,56,45,69,77,40,58,34,64,75,80,65,54,57,54,44,38,50,27,72,46,52,91,43,21,46,48,68,52,34,33,36,70,35,54,66,49,79,88,46,70,20,41,41,37,41,40,47,60,87,47,35,36,37,34,46,76,39,49,62,29,24,36,35,39,44,46,73,89,62,99,61,97,64,64,42,64,39,33,38,24,54,67,95,42,79,55,44,75,47,72,37,40,88,64,25,23,40,40,34,41,58,56,95,91,44,69,48,62,44,80,44,75,44,80,74,82,43,85,81,63,49,74,63,59,65,79,47,73,35,95,48,70,36,31,58,51,72,89,79,21,62,39,48,48,52,50,16,46,50,50,16,65,75,69,55,40,66,55,22,73,44,67,40,57,82,52,56,41,44,65,37,62,56,40,76,32,25,58,49,49,52,55,38,36,43,65,90,65,84,59,76,92,80,87,81,80,49,34,24,45,59,49,52,52,53,52,30,72,23,48,70,45,74,82,83,44,69,88,52,63,82,89,47,74,49,52,52,49,44,59,40,61,27,78,65,55,71,44,72,41,73,87,44,60,89,89,55,21,59,74,47,59,77,64,49,52,89,44,62,60,60,81,66,81,135

=== Feature glossary ===
Annotated list of the representations used here:

Nearest PDB structures. The Foldseek neighbor list gives the closest experimentally determined structures in the PDB, ranked by structural alignment. TM-score near 1 means near-identical fold; near 0.3 means only rough topology match. This is how one finds what a novel AlphaFold prediction most resembles in the solved-structure universe.

Foldseek 3Di. Foldseek's 3Di representation compresses backbone geometry into a per-residue letter drawn from a learned twenty-state alphabet. It captures the tertiary interaction pattern around each residue — which residues are packed against it in space, regardless of where they are in sequence.

Radius of gyration, Cα contacts, bounding box. Radius of gyration (Rg) is the root-mean-square distance of Cα atoms from their centroid — a single number for overall size and compactness. A globular domain of N residues has Rg ≈ 2.2·N^0.38 Å; an extended or disordered chain has a much larger Rg. The Cα contact count is the number of residue pairs whose Cα atoms are within 8 Å and are more than four positions apart in sequence — a standard proxy for tertiary packing density. The bounding box is the smallest axis-aligned box enclosing all Cα atoms.

InterPro / GO / CATH / organism. The annotation block draws on four external resources. InterPro: which protein families and domains the sequence belongs to. GO: standardized terms for what the protein does, what process it participates in, and where in the cell it acts. CATH: which structural fold it has in the CATH hierarchy. Organism: the species of origin.

mmCIF coordinates. The mmCIF block holds the 3D Cartesian coordinates of each backbone atom (N, Cα, C, O) in ångströms. mmCIF is the PDB's canonical archive format — a tagged-loop text representation of the atomic model.

pLDDT. pLDDT is the predicted lDDT-Cα score: AlphaFold's confidence that the local environment of each residue (all inter-atomic distances within 15 Å) is correctly placed. It is a per-residue number between 0 and 100, with higher meaning more reliable.

Backbone torsions (φ/ψ). φ (phi) and ψ (psi) are the two rotatable backbone dihedrals per residue: φ is the C(i-1)–N–Cα–C torsion, ψ is the N–Cα–C–N(i+1) torsion, both in degrees on (−180°, 180°]. α-helical residues cluster near (−60°, −45°); β-strand residues near (−120°, +130°). A Ramachandran plot is simply a scatter of (φ, ψ) for every residue.

B-factor. For experimental (PDB) structures, the B-factor (temperature factor) quantifies the positional spread of each atom in the crystal — a combination of thermal vibration and static disorder — in units of Å². High B-factors mark flexible loops or poorly resolved regions; low B-factors mark the rigid, well-ordered core.

Secondary structure (3-state, P-SEA). SS3 is a coarse helix/strand/coil call (letters a/b/c) made by the P-SEA algorithm from inter-Cα distances and dihedrals. It is less detailed than DSSP but needs only Cα positions.

Predicted aligned error. Predicted aligned error is AlphaFold's pairwise confidence. Unlike pLDDT (per-residue), PAE is per-residue-pair and captures whether two parts of the structure are correctly placed relative to each other. Units are ångströms of expected positional error.

Solvent-accessible surface area. Solvent-accessible surface area (SASA) is the area in Å² traced out by the centre of a 1.4 Å probe sphere (a water molecule) rolled over the protein's van der Waals surface (Shrake–Rupley / Lee–Richards construction). Buried residues have near-zero SASA; fully exposed residues can exceed 200 Å². The total SASA scales roughly with the number of surface residues.

Secondary structure (8-state, DSSP). The SS8 string is DSSP's per-residue secondary-structure call. α-helix (H) means an i→i+4 H-bond ladder; β-strand (E) means the residue participates in a β-sheet; 3₁₀ (G) and π (I) are tighter and wider helices; T/S are turns/bends; '-' is loop.

Rendered structure images. Structure images are PyMOL renders from six orthogonal camera directions. Cartoon representation draws helices as coils and strands as arrows; sticks shows the backbone as bonds; surface shows the solvent-excluded envelope. Rainbow coloring maps sequence position to hue (blue→red, N→C); chain coloring assigns a distinct color per polypeptide.

Sequence. The amino-acid sequence is the protein's primary structure: the linear order of residues from the N-terminus to the C-terminus, written in one-letter code. Everything else here — the 3D coordinates, the secondary structure, the domain annotations — is ultimately a consequence of this string.

Contact-map, Ramachandran, and PAE plots. Three diagnostic plots accompany the record. The Cα contact map visualizes the tertiary structure as a 2D adjacency matrix (8 Å cutoff, sequence-local contacts suppressed). The Ramachandran plot shows the distribution of backbone (φ, ψ) torsions, with points in the α and β basins reflecting secondary structure content. The PAE plot shows AlphaFold's inter-residue confidence as a color matrix.